Protein 3A9L (pdb70)

Nearest PDB structures (foldseek):
  3a9l-assembly1_B  TM=1.002E+00  e=2.718E-42  Bacillus phage phiNIT1
  5onl-assembly1_A  TM=9.405E-01  e=4.128E-20  Bacillus subtilis
  6twm-assembly14_L  TM=4.624E-01  e=6.073E-03  Ruegeria pomeroyi DSS-3
  7qw4-assembly14_N  TM=4.334E-01  e=3.280E-01  Paracoccus denitrificans PD1222
  2q62-assembly1_D  TM=3.874E-01  e=1.486E+00  Sinorhizobium meliloti

InterPro domains:
  IPR008585 Poly-gamma-glutamate hydrolase [PF05908] (7-198)
  IPR038128 Poly-gamma-glutamate hydrolase, zinc-binding motif superfamily [G3DSA:3.40.630.100] (1-208)

B-factor: mean 24.36, std 5.88, range [7.8, 57.98]

Organism: NCBI:txid207656

Solvent-accessible surface area: 16253 Å² total; per-residue (Å²): 191,41,86,28,86,44,1,88,31,0,26,134,70,22,68,6,28,100,3,1,10,0,24,4,69,23,30,36,60,36,0,0,0,0,0,1,2,0,13,23,21,19,13,1,1,12,33,0,0,79,83,0,14,118,49,36,31,1,0,18,0,0,0,17,3,67,32,143,88,45,8,84,95,0,47,1,48,8,54,100,4,45,2,48,6,0,40,30,2,0,57,73,0,65,1,1,1,0,0,3,10,15,171,33,59,202,83,92,30,0,14,0,2,4,62,2,68,71,1,48,64,22,1,23,62,45,0,70,84,66,71,4,46,16,82,50,7,105,145,117,65,47,8,82,48,107,81,9,0,0,6,95,7,70,45,27,82,0,0,5,0,14,1,0,4,16,1,10,80,15,0,0,86,143,97,56,49,49,149,104,25,33,71,71,45,26,140,45,6,77,46,0,0,47,0,1,59,44,0,24,62,67,8,70,61,116,126,192,44,89,30,91,48,0,82,29,0,32,136,70,26,68,5,31,102,3,1,8,0,24,5,66,21,31,32,61,36,0,0,1,0,0,0,2,0,9,18,24,18,15,1,2,9,28,0,0,81,79,0,10,125,52,30,33,0,0,14,0,0,0,13,4,58,33,136,79,44,13,87,94,1,50,0,48,10,53,88,2,41,4,56,4,0,43,30,2,0,59,84,0,63,3,2,1,0,0,4,8,22,172,34,55,207,85,99,35,0,15,0,1,4,59,1,67,75,2,44,67,23,0,18,62,46,0,72,83,72,70,6,44,13,81,51,6,101,136,126,59,50,10,76,64,94,85,10,0,0,4,93,7,72,50,30,82,0,0,7,0,14,1,0,1,12,1,10,74,15,0,1,88,147,94,53,57,56,154,111,21,34,74,71,45,35,112,42,6,63,40,0,0,50,0,1,63,47,0,20,66,92,9,58,73,116,136

CATH classification: 3.40.630.100

Secondary structure (DSSP, 8-state):
--SSSSHHHHHHHSPBTTTEEEEEEE--SSEEEEEEEEETTSTTHHHHHHHHHHHH--EEEEEEE--SS-GGGG---GGG---HHHHHHHHT-SEEEEEEEE--SS---EEEESS-HHHHHHHHHHHHHTT---EE--SS----SS-SGGGGSTTS--EEEEEEHHHHHHTBGGG---GGGTT-B-HHHHHHHHHHHHHHHHHHHH-/--SSSSHHHHHHHS-BTTTEEEEEEE--SSEEEEEEEEETTSTTHHHHHHHHHHHH--EEEEEEE--SS-GGGG---GGG---HHHHHHHHT-SEEEEEEEE--SS---EEEESS-HHHHHHHHHHHHHTT---EE--SS-----TTSGGGGSTTS--EEEEEEHHHHHTTBGGG--SGGGTTSB-HHHHHHHHHHHHHHHHHHTT-

Sequence (414 aa):
TDTYPNIEALENAETVGVAYNIEVKRQNPSMIYFSPHAGGIEVGTTELIYRVVELTGGSLYLFQGLLPSGNSRLHVTSTHFDEPMAVCMLSKHTDAVSFHGYKDDYNKNTLVGGLNTELRNLIVSKLNSKGIAAEVATDRFTATDPDNIVNRCASGKGVQLEISSAQRRAFFQNNDWSKANRGNVTQEFLDYAEAIKEAEAEYYGLETDTYPNIEALENAETVGVAYNIEVKRQNPSMIYFSPHAGGIEVGTTELIYRVVELTGGSLYLFQGLLPSGNSRLHVTSTHFDEPMAVCMLSKHTDAVSFHGYKDDYNKNTLVGGLNTELRNLIVSKLNSKGIAAEVATDRFTATDPDNIVNRCASGKGVQLEISSAQRRAFFQNNDWSKANRGNVTQEFLDYAEAIKEAEAEYYGLE

Radius of gyration: 22.3 Å; Cα contacts (8 Å, |Δi|>4): 986; chains: 2; bounding box: 60×49×52 Å

Structure (mmCIF, N/CA/C/O backbone):
data_3A9L
#
_entry.id   3A9L
#
_cell.length_a   86.809
_cell.length_b   86.809
_cell.length_c   85.116
_cell.angle_alpha   90.00
_cell.angle_beta   90.00
_cell.angle_gamma   120.00
#
_symmetry.space_group_name_H-M   'P 32'
#
loop_
_entity.id
_entity.type
_entity.pdbx_description
1 polymer 'Poly-gamma-glutamate hydrolase'
2 non-polymer 'ZINC ION'
3 non-polymer 'PHOSPHATE ION'
4 water water
#
loop_
_atom_site.group_PDB
_atom_site.id
_atom_site.type_symbol
_atom_site.label_atom_id
_atom_site.label_alt_id
_atom_site.label_comp_id
_atom_site.label_asym_id
_atom_site.label_entity_id
_atom_site.label_seq_id
_atom_site.pdbx_PDB_ins_code
_atom_site.Cartn_x
_atom_site.Cartn_y
_atom_site.Cartn_z
_atom_site.occupancy
_atom_site.B_iso_or_equiv
_atom_site.auth_seq_id
_atom_site.auth_comp_id
_atom_site.auth_asym_id
_atom_site.auth_atom_id
_atom_site.pdbx_PDB_model_num
ATOM 1 N N . THR A 1 4 ? -17.966 11.047 -17.743 1.00 38.88 4 THR A N 1
ATOM 2 C CA . THR A 1 4 ? -17.046 10.423 -16.761 1.00 38.52 4 THR A CA 1
ATOM 3 C C . THR A 1 4 ? -16.129 11.466 -16.100 1.00 37.88 4 THR A C 1
ATOM 4 O O . THR A 1 4 ? -15.921 12.566 -16.642 1.00 37.99 4 THR A O 1
ATOM 8 N N . ASP A 1 5 ? -15.584 11.121 -14.933 1.00 36.66 5 ASP A N 1
ATOM 9 C CA . ASP A 1 5 ? -14.764 12.065 -14.162 1.00 35.26 5 ASP A CA 1
ATOM 10 C C . ASP A 1 5 ? -13.470 12.442 -14.869 1.00 34.49 5 ASP A C 1
ATOM 11 O O . ASP A 1 5 ? -13.027 11.733 -15.754 1.00 34.97 5 ASP A O 1
ATOM 16 N N . THR A 1 6 ? -12.904 13.592 -14.505 1.00 34.22 6 THR A N 1
ATOM 17 C CA . THR A 1 6 ? -11.539 13.961 -14.898 1.00 32.77 6 THR A CA 1
ATOM 18 C C . THR A 1 6 ? -10.535 13.189 -14.037 1.00 32.51 6 THR A C 1
ATOM 19 O O . THR A 1 6 ? -9.690 12.445 -14.574 1.00 33.21 6 THR A O 1
ATOM 23 N N . TYR A 1 7 ? -10.645 13.327 -12.714 1.00 29.96 7 TYR A N 1
ATOM 24 C CA . TYR A 1 7 ? -9.723 12.655 -11.795 1.00 28.52 7 TYR A CA 1
ATOM 25 C C . TYR A 1 7 ? -10.288 11.325 -11.294 1.00 26.70 7 TYR A C 1
ATOM 26 O O . TYR A 1 7 ? -11.449 11.261 -10.952 1.00 26.07 7 TYR A O 1
ATOM 35 N N . PRO A 1 8 ? -9.468 10.253 -11.316 1.00 26.11 8 PRO A N 1
ATOM 36 C CA . PRO A 1 8 ? -9.865 8.903 -10.914 1.00 24.91 8 PRO A CA 1
ATOM 37 C C . PRO A 1 8 ? -10.044 8.782 -9.429 1.00 23.72 8 PRO A C 1
ATOM 38 O O . PRO A 1 8 ? -10.672 7.836 -8.940 1.00 23.97 8 PRO A O 1
ATOM 42 N N . ASN A 1 9 ? -9.494 9.748 -8.724 1.00 23.29 9 ASN A N 1
ATOM 43 C CA . ASN A 1 9 ? -9.610 9.812 -7.282 1.00 23.47 9 ASN A CA 1
ATOM 44 C C . ASN A 1 9 ? -9.120 11.179 -6.820 1.00 23.50 9 ASN A C 1
ATOM 45 O O . ASN A 1 9 ? -8.640 11.995 -7.623 1.00 23.95 9 ASN A O 1
ATOM 50 N N . ILE A 1 10 ? -9.127 11.389 -5.513 1.00 23.80 10 ILE A N 1
ATOM 51 C CA . ILE A 1 10 ? -8.864 12.720 -4.966 1.00 23.36 10 ILE A CA 1
ATOM 52 C C . ILE A 1 10 ? -7.387 13.095 -4.901 1.00 24.56 10 ILE A C 1
ATOM 53 O O . ILE A 1 10 ? -7.059 14.300 -4.966 1.00 24.43 10 ILE A O 1
ATOM 58 N N . GLU A 1 11 ? -6.506 12.091 -4.776 1.00 24.94 11 GLU A N 1
ATOM 59 C CA . GLU A 1 11 ? -5.060 12.318 -4.912 1.00 26.65 11 GLU A CA 1
ATOM 60 C C . GLU A 1 11 ? -4.756 12.973 -6.266 1.00 26.44 11 GLU A C 1
ATOM 61 O O . GLU A 1 11 ? -4.184 14.077 -6.328 1.00 27.22 11 GLU A O 1
ATOM 67 N N . ALA A 1 12 ? -5.160 12.304 -7.350 1.00 26.50 12 ALA A N 1
ATOM 68 C CA . ALA A 1 12 ? -4.997 12.848 -8.695 1.00 26.39 12 ALA A CA 1
ATOM 69 C C . ALA A 1 12 ? -5.548 14.270 -8.808 1.00 26.40 12 ALA A C 1
ATOM 70 O O . ALA A 1 12 ? -4.919 15.155 -9.398 1.00 27.10 12 ALA A O 1
ATOM 72 N N . LEU A 1 13 ? -6.736 14.482 -8.238 1.00 26.00 13 LEU A N 1
ATOM 73 C CA . LEU A 1 13 ? -7.341 15.801 -8.172 1.00 25.12 13 LEU A CA 1
ATOM 74 C C . LEU A 1 13 ? -6.483 16.781 -7.386 1.00 25.03 13 LEU A C 1
ATOM 75 O O . LEU A 1 13 ? -6.174 17.863 -7.869 1.00 26.49 13 LEU A O 1
ATOM 80 N N . GLU A 1 14 ? -6.102 16.402 -6.172 1.00 24.89 14 GLU A N 1
ATOM 81 C CA . GLU A 1 14 ? -5.337 17.290 -5.314 1.00 24.88 14 GLU A CA 1
ATOM 82 C C . GLU A 1 14 ? -3.962 17.623 -5.914 1.00 25.67 14 GLU A C 1
ATOM 83 O O . GLU A 1 14 ? -3.463 18.774 -5.814 1.00 24.03 14 GLU A O 1
ATOM 89 N N . ASN A 1 15 ? -3.380 16.615 -6.561 1.00 25.67 15 ASN A N 1
ATOM 90 C CA . ASN A 1 15 ? -2.085 16.738 -7.220 1.00 27.44 15 ASN A CA 1
ATOM 91 C C . ASN A 1 15 ? -2.082 17.808 -8.297 1.00 27.36 15 ASN A C 1
ATOM 92 O O . ASN A 1 15 ? -1.078 18.478 -8.494 1.00 28.84 15 ASN A O 1
ATOM 97 N N . ALA A 1 16 ? -3.217 17.987 -8.961 1.00 27.44 16 ALA A N 1
ATOM 98 C CA . ALA A 1 16 ? -3.323 18.881 -10.108 1.00 27.33 16 ALA A CA 1
ATOM 99 C C . ALA A 1 16 ? -3.952 20.237 -9.794 1.00 27.57 16 ALA A C 1
ATOM 100 O O . ALA A 1 16 ? -3.602 21.237 -10.422 1.00 28.73 16 ALA A O 1
ATOM 102 N N . GLU A 1 17 ? -4.895 20.268 -8.845 1.00 26.63 17 GLU A N 1
ATOM 103 C CA . GLU A 1 17 ? -5.671 21.478 -8.558 1.00 25.66 17 GLU A CA 1
ATOM 104 C C . GLU A 1 17 ? -5.037 22.184 -7.379 1.00 25.15 17 GLU A C 1
ATOM 105 O O . GLU A 1 17 ? -4.280 21.561 -6.654 1.00 25.64 17 GLU A O 1
ATOM 111 N N . THR A 1 18 ? -5.316 23.474 -7.214 1.00 24.81 18 THR A N 1
ATOM 112 C CA . THR A 1 18 ? -4.736 24.304 -6.122 1.00 25.25 18 THR A CA 1
ATOM 113 C C . THR A 1 18 ? -5.772 24.492 -5.016 1.00 24.94 18 THR A C 1
ATOM 114 O O . THR A 1 18 ? -6.858 24.954 -5.267 1.00 24.23 18 THR A O 1
ATOM 118 N N . VAL A 1 19 ? -5.447 24.106 -3.784 1.00 24.85 19 VAL A N 1
ATOM 119 C CA . VAL A 1 19 ? -6.428 24.270 -2.718 1.00 23.53 19 VAL A CA 1
ATOM 120 C C . VAL A 1 19 ? -6.654 25.752 -2.438 1.00 23.18 19 VAL A C 1
ATOM 121 O O . VAL A 1 19 ? -5.717 26.570 -2.527 1.00 23.24 19 VAL A O 1
ATOM 125 N N . GLY A 1 20 ? -7.896 26.095 -2.147 1.00 23.14 20 GLY A N 1
ATOM 126 C CA . GLY A 1 20 ? -8.279 27.485 -1.908 1.00 23.34 20 GLY A CA 1
ATOM 127 C C . GLY A 1 20 ? -8.384 28.320 -3.185 1.00 22.36 20 GLY A C 1
ATOM 128 O O . GLY A 1 20 ? -8.713 29.513 -3.108 1.00 21.77 20 GLY A O 1
ATOM 129 N N . VAL A 1 21 ? -8.100 27.705 -4.343 1.00 21.40 21 VAL A N 1
ATOM 130 C CA . VAL A 1 21 ? -8.428 28.308 -5.634 1.00 21.20 21 VAL A CA 1
ATOM 131 C C . VAL A 1 21 ? -9.524 27.521 -6.391 1.00 20.31 21 VAL A C 1
ATOM 132 O O . VAL A 1 21 ? -10.565 28.086 -6.706 1.00 21.54 21 VAL A O 1
ATOM 136 N N . ALA A 1 22 ? -9.299 26.241 -6.690 1.00 20.55 22 ALA A N 1
ATOM 137 C CA . ALA A 1 22 ? -10.355 25.382 -7.281 1.00 19.66 22 ALA A CA 1
ATOM 138 C C . ALA A 1 22 ? -11.251 24.657 -6.244 1.00 19.83 22 ALA A C 1
ATOM 139 O O . ALA A 1 22 ? -12.407 24.303 -6.540 1.00 19.07 22 ALA A O 1
ATOM 141 N N . TYR A 1 23 ? -10.718 24.399 -5.043 1.00 18.38 23 TYR A N 1
ATOM 142 C CA . TYR A 1 23 ? -11.483 23.666 -4.063 1.00 18.13 23 TYR A CA 1
ATOM 143 C C . TYR A 1 23 ? -11.037 24.017 -2.624 1.00 17.95 23 TYR A C 1
ATOM 144 O O . TYR A 1 23 ? -9.922 24.486 -2.415 1.00 17.15 23 TYR A O 1
ATOM 153 N N . ASN A 1 24 ? -11.958 23.836 -1.676 1.00 17.60 24 ASN A N 1
ATOM 154 C CA . ASN A 1 24 ? -11.614 23.842 -0.250 1.00 17.51 24 ASN A CA 1
ATOM 155 C C . ASN A 1 24 ? -12.273 22.638 0.469 1.00 17.82 24 ASN A C 1
ATOM 156 O O . ASN A 1 24 ? -13.155 21.975 -0.091 1.00 16.14 24 ASN A O 1
ATOM 161 N N . ILE A 1 25 ? -11.798 22.337 1.679 1.00 17.30 25 ILE A N 1
ATOM 162 C CA . ILE A 1 25 ? -12.407 21.320 2.513 1.00 16.93 25 ILE A CA 1
ATOM 163 C C . ILE A 1 25 ? -12.777 21.918 3.882 1.00 17.68 25 ILE A C 1
ATOM 164 O O . ILE A 1 25 ? -11.978 22.654 4.514 1.00 17.72 25 ILE A O 1
ATOM 169 N N . GLU A 1 26 ? -13.972 21.566 4.348 1.00 18.34 26 GLU A N 1
ATOM 170 C CA . GLU A 1 26 ? -14.528 22.034 5.625 1.00 17.94 26 GLU A CA 1
ATOM 171 C C . GLU A 1 26 ? -14.952 20.839 6.467 1.00 18.54 26 GLU A C 1
ATOM 172 O O . GLU A 1 26 ? -15.578 19.896 5.958 1.00 18.18 26 GLU A O 1
ATOM 178 N N . VAL A 1 27 ? -14.646 20.868 7.772 1.00 18.52 27 VAL A N 1
ATOM 179 C CA . VAL A 1 27 ? -14.978 19.731 8.675 1.00 17.85 27 VAL A CA 1
ATOM 180 C C . VAL A 1 27 ? -15.406 20.292 10.034 1.00 18.49 27 VAL A C 1
ATOM 181 O O . VAL A 1 27 ? -14.764 21.175 10.577 1.00 18.45 27 VAL A O 1
ATOM 185 N N . LYS A 1 28 ? -16.492 19.776 10.590 1.00 18.68 28 LYS A N 1
ATOM 186 C CA . LYS A 1 28 ? -16.743 20.000 11.981 1.00 19.23 28 LYS A CA 1
ATOM 187 C C . LYS A 1 28 ? -17.197 18.686 12.593 1.00 20.07 28 LYS A C 1
ATOM 188 O O . LYS A 1 28 ? -18.290 18.239 12.319 1.00 21.48 28 LYS A O 1
ATOM 194 N N . ARG A 1 29 ? -16.329 18.063 13.388 1.00 20.70 29 ARG A N 1
ATOM 195 C CA . ARG A 1 29 ? -16.638 16.836 14.078 1.00 20.93 29 ARG A CA 1
ATOM 196 C C . ARG A 1 29 ? -17.142 17.255 15.467 1.00 20.81 29 ARG A C 1
ATOM 197 O O . ARG A 1 29 ? -16.391 17.874 16.244 1.00 19.46 29 ARG A O 1
ATOM 205 N N . GLN A 1 30 ? -18.404 16.931 15.754 1.00 20.81 30 GLN A N 1
ATOM 206 C CA . GLN A 1 30 ? -19.103 17.430 16.922 1.00 21.16 30 GLN A CA 1
ATOM 207 C C . GLN A 1 30 ? -20.199 16.478 17.392 1.00 21.40 30 GLN A C 1
ATOM 208 O O . GLN A 1 30 ? -20.979 16.810 18.266 1.00 20.49 30 GLN A O 1
ATOM 214 N N . ASN A 1 31 ? -20.225 15.281 16.823 1.00 20.61 31 ASN A N 1
ATOM 215 C CA . ASN A 1 31 ? -21.226 14.270 17.160 1.00 21.61 31 ASN A CA 1
ATOM 216 C C . ASN A 1 31 ? -20.635 12.860 17.000 1.00 21.33 31 ASN A C 1
ATOM 217 O O . ASN A 1 31 ? -19.968 12.593 15.991 1.00 20.83 31 ASN A O 1
ATOM 222 N N . PRO A 1 32 ? -20.853 11.962 17.997 1.00 22.62 32 PRO A N 1
ATOM 223 C CA . PRO A 1 32 ? -20.470 10.553 17.907 1.00 23.11 32 PRO A CA 1
ATOM 224 C C . PRO A 1 32 ? -21.275 9.714 16.903 1.00 23.63 32 PRO A C 1
ATOM 225 O O . PRO A 1 32 ? -20.751 8.720 16.369 1.00 24.65 32 PRO A O 1
ATOM 229 N N . SER A 1 33 ? -22.502 10.130 16.622 1.00 23.16 33 SER A N 1
ATOM 230 C CA . SER A 1 33 ? -23.495 9.276 15.949 1.00 23.89 33 SER A CA 1
ATOM 231 C C . SER A 1 33 ? -23.751 9.559 14.484 1.00 22.88 33 SER A C 1
ATOM 232 O O . SER A 1 33 ? -23.966 8.608 13.722 1.00 22.97 33 SER A O 1
ATOM 235 N N . MET A 1 34 ? -23.749 10.844 14.106 1.00 22.20 34 MET A N 1
ATOM 236 C CA . MET A 1 34 ? -24.254 11.283 12.804 1.00 20.52 34 MET A CA 1
ATOM 237 C C . MET A 1 34 ? -23.415 12.368 12.116 1.00 19.66 34 MET A C 1
ATOM 238 O O . MET A 1 34 ? -22.996 13.353 12.749 1.00 19.34 34 MET A O 1
ATOM 243 N N . ILE A 1 35 ? -23.184 12.200 10.808 1.00 18.22 35 ILE A N 1
ATOM 244 C CA . ILE A 1 35 ? -22.406 13.165 10.049 1.00 17.04 35 ILE A CA 1
ATOM 245 C C . ILE A 1 35 ? -23.125 13.446 8.711 1.00 17.60 35 ILE A C 1
ATOM 246 O O . ILE A 1 35 ? -23.486 12.529 7.996 1.00 17.01 35 ILE A O 1
ATOM 251 N N . TYR A 1 36 ? -23.351 14.720 8.425 1.00 17.32 36 TYR A N 1
ATOM 252 C CA . TYR A 1 36 ? -23.987 15.117 7.205 1.00 17.39 36 TYR A CA 1
ATOM 253 C C . TYR A 1 36 ? -22.938 15.715 6.334 1.00 17.34 36 TYR A C 1
ATOM 254 O O . TYR A 1 36 ? -22.169 16.570 6.768 1.00 17.34 36 TYR A O 1
ATOM 263 N N . PHE A 1 37 ? -22.888 15.268 5.089 1.00 18.48 37 PHE A N 1
ATOM 264 C CA . PHE A 1 37 ? -21.735 15.653 4.274 1.00 17.98 37 PHE A CA 1
ATOM 265 C C . PHE A 1 37 ? -21.975 15.543 2.787 1.00 18.19 37 PHE A C 1
ATOM 266 O O . PHE A 1 37 ? -22.920 14.908 2.334 1.00 18.72 37 PHE A O 1
ATOM 274 N N . SER A 1 38 ? -21.109 16.195 2.022 1.00 18.03 38 SER A N 1
ATOM 275 C CA . SER A 1 38 ? -21.125 16.050 0.584 1.00 19.08 38 SER A CA 1
ATOM 276 C C . SER A 1 38 ? -19.685 16.054 0.011 1.00 18.67 38 SER A C 1
ATOM 277 O O . SER A 1 38 ? -18.843 16.855 0.426 1.00 17.87 38 SER A O 1
ATOM 280 N N . PRO A 1 39 ? -19.392 15.114 -0.909 1.00 18.71 39 PRO A N 1
ATOM 281 C CA . PRO A 1 39 ? -18.111 15.175 -1.618 1.00 19.37 39 PRO A CA 1
ATOM 282 C C . PRO A 1 39 ? -18.149 16.132 -2.816 1.00 18.99 39 PRO A C 1
ATOM 283 O O . PRO A 1 39 ? -17.102 16.411 -3.433 1.00 18.93 39 PRO A O 1
ATOM 287 N N . HIS A 1 40 ? -19.363 16.579 -3.141 1.00 19.52 40 HIS A N 1
ATOM 288 C CA . HIS A 1 40 ? -19.667 17.400 -4.331 1.00 19.81 40 HIS A CA 1
ATOM 289 C C . HIS A 1 40 ? -20.320 18.752 -3.957 1.00 19.77 40 HIS A C 1
ATOM 290 O O . HIS A 1 40 ? -21.327 19.200 -4.565 1.00 19.81 40 HIS A O 1
ATOM 297 N N . ALA A 1 41 ? -19.733 19.414 -2.953 1.00 19.45 41 ALA A N 1
ATOM 298 C CA . ALA A 1 41 ? -20.278 20.673 -2.439 1.00 19.27 41 ALA A CA 1
ATOM 299 C C . ALA A 1 41 ? -19.732 21.927 -3.151 1.00 19.55 41 ALA A C 1
ATOM 300 O O . ALA A 1 41 ? -19.016 21.818 -4.135 1.00 18.94 41 ALA A O 1
ATOM 302 N N . GLY A 1 42 ? -20.105 23.106 -2.645 1.00 19.94 42 GLY A N 1
ATOM 303 C CA . GLY A 1 42 ? -19.784 24.380 -3.303 1.00 20.34 42 GLY A CA 1
ATOM 304 C C . GLY A 1 42 ? -20.461 24.360 -4.651 1.00 21.15 42 GLY A C 1
ATOM 305 O O . GLY A 1 42 ? -21.621 23.975 -4.739 1.00 21.04 42 GLY A O 1
ATOM 306 N N . GLY A 1 43 ? -19.717 24.751 -5.683 1.00 21.79 43 GLY A N 1
ATOM 307 C CA . GLY A 1 43 ? -20.154 24.757 -7.089 1.00 22.51 43 GLY A CA 1
ATOM 308 C C . GLY A 1 43 ? -20.264 23.423 -7.848 1.00 22.74 43 GLY A C 1
ATOM 309 O O . GLY A 1 43 ? -20.898 23.374 -8.901 1.00 22.63 43 GLY A O 1
ATOM 310 N N . ILE A 1 44 ? -19.679 22.334 -7.338 1.00 23.21 44 ILE A N 1
ATOM 311 C CA . ILE A 1 44 ? -19.788 21.016 -8.030 1.00 23.14 44 ILE A CA 1
ATOM 312 C C . ILE A 1 44 ? -21.264 20.566 -8.180 1.00 23.67 44 ILE A C 1
ATOM 313 O O . ILE A 1 44 ? -21.748 20.291 -9.309 1.00 22.91 44 ILE A O 1
ATOM 318 N N . GLU A 1 45 ? -21.977 20.473 -7.057 1.00 22.58 45 GLU A N 1
ATOM 319 C CA . GLU A 1 45 ? -23.423 20.261 -7.076 1.00 22.07 45 GLU A CA 1
ATOM 320 C C . GLU A 1 45 ? -24.119 21.300 -6.211 1.00 21.97 45 GLU A C 1
ATOM 321 O O . GLU A 1 45 ? -24.236 21.118 -4.970 1.00 21.71 45 GLU A O 1
ATOM 327 N N . VAL A 1 46 ? -24.574 22.369 -6.866 1.00 21.06 46 VAL A N 1
ATOM 328 C CA . VAL A 1 46 ? -25.013 23.601 -6.177 1.00 20.70 46 VAL A CA 1
ATOM 329 C C . VAL A 1 46 ? -26.199 23.374 -5.286 1.00 21.13 46 VAL A C 1
ATOM 330 O O . VAL A 1 46 ? -27.186 22.742 -5.696 1.00 20.25 46 VAL A O 1
ATOM 334 N N . GLY A 1 47 ? -26.059 23.853 -4.045 1.00 20.92 47 GLY A N 1
ATOM 335 C CA . GLY A 1 47 ? -27.074 23.749 -3.007 1.00 22.08 47 GLY A CA 1
ATOM 336 C C . GLY A 1 47 ? -26.804 22.759 -1.885 1.00 21.56 47 GLY A C 1
ATOM 337 O O . GLY A 1 47 ? -27.459 22.805 -0.831 1.00 22.12 47 GLY A O 1
ATOM 338 N N . THR A 1 48 ? -25.898 21.814 -2.122 1.00 21.26 48 THR A N 1
ATOM 339 C CA . THR A 1 48 ? -25.508 20.852 -1.088 1.00 21.57 48 THR A CA 1
ATOM 340 C C . THR A 1 48 ? -24.858 21.527 0.132 1.00 20.41 48 THR A C 1
ATOM 341 O O . THR A 1 48 ? -25.128 21.159 1.280 1.00 21.31 48 THR A O 1
ATOM 345 N N . THR A 1 49 ? -23.975 22.485 -0.113 1.00 19.85 49 THR A N 1
ATOM 346 C CA . THR A 1 49 ? -23.350 23.229 0.985 1.00 19.61 49 THR A CA 1
ATOM 347 C C . THR A 1 49 ? -24.377 23.837 1.918 1.00 20.18 49 THR A C 1
ATOM 348 O O . THR A 1 49 ? -24.280 23.669 3.130 1.00 20.70 49 THR A O 1
ATOM 352 N N . GLU A 1 50 ? -25.383 24.505 1.340 1.00 21.55 50 GLU A N 1
ATOM 353 C CA . GLU A 1 50 ? -26.335 25.332 2.122 1.00 20.56 50 GLU A CA 1
ATOM 354 C C . GLU A 1 50 ? -27.320 24.433 2.847 1.00 20.60 50 GLU A C 1
ATOM 355 O O . GLU A 1 50 ? -27.713 24.706 3.982 1.00 18.95 50 GLU A O 1
ATOM 361 N N . LEU A 1 51 ? -27.721 23.358 2.177 1.00 19.65 51 LEU A N 1
ATOM 362 C CA . LEU A 1 51 ? -28.608 22.406 2.823 1.00 20.54 51 LEU A CA 1
ATOM 363 C C . LEU A 1 51 ? -27.884 21.706 3.945 1.00 19.65 51 LEU A C 1
ATOM 364 O O . LEU A 1 51 ? -28.474 21.465 4.967 1.00 21.31 51 LEU A O 1
ATOM 369 N N . ILE A 1 52 ? -26.610 21.367 3.759 1.00 20.25 52 ILE A N 1
ATOM 370 C CA . ILE A 1 52 ? -25.879 20.691 4.838 1.00 19.62 52 ILE A CA 1
ATOM 371 C C . ILE A 1 52 ? -25.708 21.625 6.044 1.00 20.53 52 ILE A C 1
ATOM 372 O O . ILE A 1 52 ? -25.828 21.189 7.195 1.00 20.68 52 ILE A O 1
ATOM 377 N N . TYR A 1 53 ? -25.438 22.896 5.770 1.00 21.25 53 TYR A N 1
ATOM 378 C CA . TYR A 1 53 ? -25.291 23.904 6.840 1.00 23.28 53 TYR A CA 1
ATOM 379 C C . TYR A 1 53 ? -26.516 23.961 7.733 1.00 22.68 53 TYR A C 1
ATOM 380 O O . TYR A 1 53 ? -26.397 23.948 8.962 1.00 23.01 53 TYR A O 1
ATOM 389 N N . ARG A 1 54 ? -27.683 24.037 7.098 1.00 22.11 54 ARG A N 1
ATOM 390 C CA . ARG A 1 54 ? -28.971 24.122 7.763 1.00 21.25 54 ARG A CA 1
ATOM 391 C C . ARG A 1 54 ? -29.290 22.817 8.522 1.00 21.10 54 ARG A C 1
ATOM 392 O O . ARG A 1 54 ? -29.787 22.854 9.661 1.00 20.31 54 ARG A O 1
ATOM 400 N N . VAL A 1 55 ? -29.031 21.663 7.893 1.00 19.65 55 VAL A N 1
ATOM 401 C CA . VAL A 1 55 ? -29.255 20.389 8.586 1.00 19.48 55 VAL A CA 1
ATOM 402 C C . VAL A 1 55 ? -28.372 20.240 9.833 1.00 19.64 55 VAL A C 1
ATOM 403 O O . VAL A 1 55 ? -28.785 19.683 10.870 1.00 20.73 55 VAL A O 1
ATOM 407 N N . VAL A 1 56 ? -27.144 20.707 9.715 1.00 19.71 56 VAL A N 1
ATOM 408 C CA . VAL A 1 56 ? -26.206 20.669 10.825 1.00 20.28 56 VAL A CA 1
ATOM 409 C C . VAL A 1 56 ? -26.612 21.670 11.913 1.00 20.52 56 VAL A C 1
ATOM 410 O O . VAL A 1 56 ? -26.521 21.364 13.120 1.00 20.06 56 VAL A O 1
ATOM 414 N N . GLU A 1 57 ? -27.039 22.860 11.487 1.00 21.23 57 GLU A N 1
ATOM 415 C CA . GLU A 1 57 ? -27.492 23.904 12.423 1.00 22.65 57 GLU A CA 1
ATOM 416 C C . GLU A 1 57 ? -28.748 23.416 13.164 1.00 22.72 57 GLU A C 1
ATOM 417 O O . GLU A 1 57 ? -28.882 23.630 14.368 1.00 22.07 57 GLU A O 1
ATOM 423 N N . LEU A 1 58 ? -29.614 22.694 12.453 1.00 21.70 58 LEU A N 1
ATOM 424 C CA . LEU A 1 58 ? -30.794 22.042 13.087 1.00 22.96 58 LEU A CA 1
ATOM 425 C C . LEU A 1 58 ? -30.544 20.830 13.982 1.00 23.24 58 LEU A C 1
ATOM 426 O O . LEU A 1 58 ? -31.337 20.560 14.884 1.00 24.40 58 LEU A O 1
ATOM 431 N N . THR A 1 59 ? -29.477 20.075 13.717 1.00 23.70 59 THR A N 1
ATOM 432 C CA . THR A 1 59 ? -29.255 18.769 14.373 1.00 22.78 59 THR A CA 1
ATOM 433 C C . THR A 1 59 ? -28.102 18.728 15.367 1.00 22.38 59 THR A C 1
ATOM 434 O O . THR A 1 59 ? -28.134 17.959 16.329 1.00 22.28 59 THR A O 1
ATOM 438 N N . GLY A 1 60 ? -27.075 19.531 15.116 1.00 22.59 60 GLY A N 1
ATOM 439 C CA . GLY A 1 60 ? -25.791 19.383 15.818 1.00 22.15 60 GLY A CA 1
ATOM 440 C C . GLY A 1 60 ? -24.999 18.179 15.305 1.00 21.56 60 GLY A C 1
ATOM 441 O O . GLY A 1 60 ? -24.101 17.679 15.973 1.00 19.75 60 GLY A O 1
ATOM 442 N N . GLY A 1 61 ? -25.365 17.685 14.114 1.00 22.49 61 GLY A N 1
ATOM 443 C CA . GLY A 1 61 ? -24.611 16.632 13.445 1.00 21.75 61 GLY A CA 1
ATOM 444 C C . GLY A 1 61 ? -23.242 17.163 13.076 1.00 21.39 61 GLY A C 1
ATOM 445 O O . GLY A 1 61 ? -23.063 18.370 13.032 1.00 21.15 61 GLY A O 1
ATOM 446 N N . SER A 1 62 ? -22.259 16.274 12.885 1.00 20.88 62 SER A N 1
ATOM 447 C CA . SER A 1 62 ? -20.978 16.683 12.313 1.00 19.51 62 SER A CA 1
ATOM 448 C C . SER A 1 62 ? -21.200 17.019 10.822 1.00 18.98 62 SER A C 1
ATOM 449 O O . SER A 1 62 ? -22.230 16.638 10.228 1.00 18.74 62 SER A O 1
ATOM 452 N N . LEU A 1 63 ? -20.239 17.747 10.255 1.00 18.12 63 LEU A N 1
ATOM 453 C CA . LEU A 1 63 ? -20.281 18.268 8.897 1.00 17.36 63 LEU A CA 1
ATOM 454 C C . LEU A 1 63 ? -18.966 17.957 8.207 1.00 17.23 63 LEU A C 1
ATOM 455 O O . LEU A 1 63 ? -17.894 18.015 8.823 1.00 18.14 63 LEU A O 1
ATOM 460 N N . TYR A 1 64 ? -19.048 17.634 6.916 1.00 16.11 64 TYR A N 1
ATOM 461 C CA . TYR A 1 64 ? -17.861 17.583 6.061 1.00 15.78 64 TYR A CA 1
ATOM 462 C C . TYR A 1 64 ? -18.311 18.031 4.706 1.00 14.61 64 TYR A C 1
ATOM 463 O O . TYR A 1 64 ? -19.363 17.574 4.267 1.00 15.18 64 TYR A O 1
ATOM 472 N N . LEU A 1 65 ? -17.523 18.893 4.050 1.00 15.02 65 LEU A N 1
ATOM 473 C CA . LEU A 1 65 ? -17.818 19.367 2.678 1.00 15.98 65 LEU A CA 1
ATOM 474 C C . LEU A 1 65 ? -16.570 19.476 1.829 1.00 16.28 65 LEU A C 1
ATOM 475 O O . LEU A 1 65 ? -15.655 20.228 2.171 1.00 17.65 65 LEU A O 1
ATOM 480 N N . PHE A 1 66 ? -16.519 18.747 0.723 1.00 16.75 66 PHE A N 1
ATOM 481 C CA . PHE A 1 66 ? -15.456 18.957 -0.278 1.00 17.10 66 PHE A CA 1
ATOM 482 C C . PHE A 1 66 ? -16.077 19.848 -1.313 1.00 18.10 66 PHE A C 1
ATOM 483 O O . PHE A 1 66 ? -17.026 19.434 -1.987 1.00 18.04 66 PHE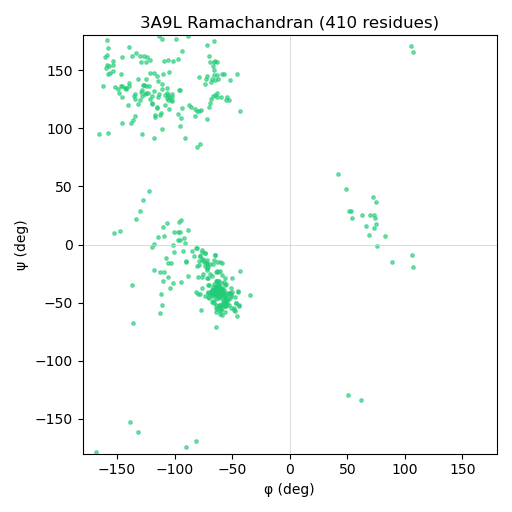 A O 1
ATOM 491 N N . GLN A 1 67 ? -15.584 21.091 -1.393 1.00 19.52 67 GLN A N 1
ATOM 492 C CA . GLN A 1 67 ? -16.302 22.161 -2.116 1.00 20.17 67 GLN A CA 1
ATOM 493 C C . GLN A 1 67 ? -15.557 22.621 -3.357 1.00 20.42 67 GLN A C 1
ATOM 494 O O . GLN A 1 67 ? -14.376 22.944 -3.255 1.00 18.93 67 GLN A O 1
ATOM 500 N N . GLY A 1 68 ? -16.252 22.667 -4.507 1.00 20.28 68 GLY A N 1
ATOM 501 C CA . GLY A 1 68 ? -15.768 23.416 -5.675 1.00 21.23 68 GLY A CA 1
ATOM 502 C C . GLY A 1 68 ? -15.911 24.922 -5.500 1.00 21.84 68 GLY A C 1
ATOM 503 O O . GLY A 1 68 ? -16.933 25.398 -4.997 1.00 22.08 68 GLY A O 1
ATOM 504 N N . LEU A 1 69 ? -14.891 25.663 -5.918 1.00 22.50 69 LEU A N 1
ATOM 505 C CA . LEU A 1 69 ? -14.812 27.121 -5.740 1.00 23.19 69 LEU A CA 1
ATOM 506 C C . LEU A 1 69 ? -14.720 27.905 -7.034 1.00 23.37 69 LEU A C 1
ATOM 507 O O . LEU A 1 69 ? -14.701 29.151 -7.016 1.00 23.55 69 LEU A O 1
ATOM 512 N N . LEU A 1 70 ? -14.674 27.194 -8.149 1.00 23.71 70 LEU A N 1
ATOM 513 C CA . LEU A 1 70 ? -14.464 27.848 -9.417 1.00 24.31 70 LEU A CA 1
ATOM 514 C C . LEU A 1 70 ? -15.735 28.592 -9.744 1.00 25.31 70 LEU A C 1
ATOM 515 O O . LEU A 1 70 ? -16.826 28.166 -9.372 1.00 24.64 70 LEU A O 1
ATOM 520 N N . PRO A 1 71 ? -15.600 29.747 -10.382 1.00 26.37 71 PRO A N 1
ATOM 521 C CA . PRO A 1 71 ? -16.826 30.412 -10.805 1.00 27.23 71 PRO A CA 1
ATOM 522 C C . PRO A 1 71 ? -17.622 29.571 -11.848 1.00 27.44 71 PRO A C 1
ATOM 523 O O . PRO A 1 71 ? -18.862 29.737 -11.988 1.00 27.57 71 PRO A O 1
ATOM 527 N N . SER A 1 72 ? -16.933 28.666 -12.559 1.00 25.88 72 SER A N 1
ATOM 528 C CA . SER A 1 72 ? -17.601 27.763 -13.525 1.00 24.97 72 SER A CA 1
ATOM 529 C C . SER A 1 72 ? -16.752 26.537 -13.809 1.00 25.02 72 SER A C 1
ATOM 530 O O . SER A 1 72 ? -15.516 26.574 -13.673 0.50 24.40 72 SER A O 1
ATOM 533 N N . GLY A 1 73 ? -17.408 25.447 -14.201 1.00 23.70 73 GLY A N 1
ATOM 534 C CA . GLY A 1 73 ? -16.687 24.237 -14.565 1.00 24.71 73 GLY A CA 1
ATOM 535 C C . GLY A 1 73 ? -16.113 23.459 -13.393 1.00 24.54 73 GLY A C 1
ATOM 536 O O . GLY A 1 73 ? -15.026 22.864 -13.486 1.00 24.86 73 GLY A O 1
ATOM 537 N N . ASN A 1 74 ? -16.856 23.453 -12.295 1.00 25.37 74 ASN A N 1
ATOM 538 C CA . ASN A 1 74 ? -16.521 22.655 -11.111 1.00 25.42 74 ASN A CA 1
ATOM 539 C C . ASN A 1 74 ? -16.782 21.174 -11.344 1.00 25.05 74 ASN A C 1
ATOM 540 O O . ASN A 1 74 ? -16.427 20.336 -10.511 1.00 23.99 74 ASN A O 1
ATOM 545 N N . SER A 1 75 ? -17.401 20.826 -12.482 1.00 24.46 75 SER A N 1
ATOM 546 C CA . SER A 1 75 ? -17.649 19.415 -12.760 1.00 24.49 75 SER A CA 1
ATOM 547 C C . SER A 1 75 ? -16.362 18.619 -12.875 1.00 24.04 75 SER A C 1
ATOM 548 O O . SER A 1 75 ? -16.370 17.406 -12.688 1.00 23.97 75 SER A O 1
ATOM 551 N N . ARG A 1 76 ? -15.265 19.297 -13.202 1.00 22.66 76 ARG A N 1
ATOM 552 C CA . ARG A 1 76 ? -13.949 18.649 -13.272 1.00 23.02 76 ARG A CA 1
ATOM 553 C C . ARG A 1 76 ? -13.438 18.248 -11.886 1.00 23.36 76 ARG A C 1
ATOM 554 O O . ARG A 1 76 ? -12.522 17.441 -11.757 1.00 23.19 76 ARG A O 1
ATOM 562 N N . LEU A 1 77 ? -14.055 18.827 -10.852 1.00 23.70 77 LEU A N 1
ATOM 563 C CA . LEU A 1 77 ? -13.682 18.520 -9.485 1.00 23.70 77 LEU A CA 1
ATOM 564 C C . LEU A 1 77 ? -14.541 17.360 -8.944 1.00 24.12 77 LEU A C 1
ATOM 565 O O . LEU A 1 77 ? -14.444 16.978 -7.757 1.00 23.03 77 LEU A O 1
ATOM 570 N N . HIS A 1 78 ? -15.363 16.790 -9.828 1.00 24.11 78 HIS A N 1
ATOM 571 C CA . HIS A 1 78 ? -16.265 15.710 -9.451 1.00 24.88 78 HIS A CA 1
ATOM 572 C C . HIS A 1 78 ? -15.551 14.379 -9.450 1.00 25.21 78 HIS A C 1
ATOM 573 O O . HIS A 1 78 ? -15.072 13.924 -10.494 1.00 25.89 78 HIS A O 1
ATOM 580 N N . VAL A 1 79 ? -15.478 13.767 -8.265 1.00 24.24 79 VAL A N 1
ATOM 581 C CA . VAL A 1 79 ? -15.049 12.395 -8.131 1.00 24.04 79 VAL A CA 1
ATOM 582 C C . VAL A 1 79 ? -16.223 11.598 -7.559 1.00 23.79 79 VAL A C 1
ATOM 583 O O . VAL A 1 79 ? -16.657 11.790 -6.416 1.00 22.98 79 VAL A O 1
ATOM 587 N N . THR A 1 80 ? -16.771 10.729 -8.390 1.00 22.74 80 THR A N 1
ATOM 588 C CA . THR A 1 80 ? -17.906 9.932 -7.990 1.00 22.75 80 THR A CA 1
ATOM 589 C C . THR A 1 80 ? -17.726 9.301 -6.592 1.00 21.76 80 THR A C 1
ATOM 590 O O . THR A 1 80 ? -16.605 8.949 -6.203 1.00 21.02 80 THR A O 1
ATOM 594 N N . SER A 1 81 ? -18.826 9.160 -5.848 1.00 21.74 81 SER A N 1
ATOM 595 C CA . SER A 1 81 ? -18.800 8.655 -4.444 1.00 20.77 81 SER A CA 1
ATOM 596 C C . SER A 1 81 ? -18.161 7.283 -4.222 1.00 21.80 81 SER A C 1
ATOM 597 O O . SER A 1 81 ? -17.540 7.038 -3.175 1.00 21.82 81 SER A O 1
ATOM 600 N N . THR A 1 82 ? -18.320 6.365 -5.180 1.00 21.28 82 THR A N 1
ATOM 601 C CA . THR A 1 82 ? -17.631 5.082 -5.061 1.00 21.92 82 THR A CA 1
ATOM 602 C C . THR A 1 82 ? -16.084 5.197 -5.140 1.00 21.53 82 THR A C 1
ATOM 603 O O . THR A 1 82 ? -15.401 4.231 -4.844 1.00 21.03 82 THR A O 1
ATOM 607 N N . HIS A 1 83 ? -15.559 6.346 -5.575 1.00 22.16 83 HIS A N 1
ATOM 608 C CA . HIS A 1 83 ? -14.109 6.543 -5.834 1.00 23.68 83 HIS A CA 1
ATOM 609 C C . HIS A 1 83 ? -13.542 7.626 -4.923 1.00 23.20 83 HIS A C 1
ATOM 610 O O . HIS A 1 83 ? -12.341 7.947 -4.949 1.00 22.44 83 HIS A O 1
ATOM 617 N N . PHE A 1 84 ? -14.427 8.163 -4.100 1.00 23.08 84 PHE A N 1
ATOM 618 C CA . PHE A 1 84 ? -14.105 9.371 -3.367 1.00 22.82 84 PHE A CA 1
ATOM 619 C C . PHE A 1 84 ? -13.396 8.950 -2.125 1.00 22.15 84 PHE A C 1
ATOM 620 O O . PHE A 1 84 ? -13.931 8.229 -1.272 1.00 20.28 84 PHE A O 1
ATOM 628 N N . ASP A 1 85 ? -12.164 9.410 -2.051 1.00 22.17 85 ASP A N 1
ATOM 629 C CA . ASP A 1 85 ? -11.236 8.883 -1.072 1.00 22.68 85 ASP A CA 1
ATOM 630 C C . ASP A 1 85 ? -10.469 9.984 -0.324 1.00 22.38 85 ASP A C 1
ATOM 631 O O . ASP A 1 85 ? -9.427 9.723 0.237 1.00 23.15 85 ASP A O 1
ATOM 636 N N . GLU A 1 86 ? -11.005 11.200 -0.284 1.00 22.73 86 GLU A N 1
ATOM 637 C CA . GLU A 1 86 ? -10.314 12.273 0.422 1.00 21.50 86 GLU A CA 1
ATOM 638 C C . GLU A 1 86 ? -10.015 11.763 1.846 1.00 20.87 86 GLU A C 1
ATOM 639 O O . GLU A 1 86 ? -10.931 11.321 2.563 1.00 20.39 86 GLU A O 1
ATOM 645 N N . PRO A 1 87 ? -8.738 11.789 2.260 1.00 20.36 87 PRO A N 1
ATOM 646 C CA . PRO A 1 87 ? -8.439 11.108 3.512 1.00 20.22 87 PRO A CA 1
ATOM 647 C C . PRO A 1 87 ? -9.162 11.653 4.756 1.00 19.92 87 PRO A C 1
ATOM 648 O O . PRO A 1 87 ? -9.482 10.888 5.667 1.00 19.78 87 PRO A O 1
ATOM 652 N N . MET A 1 88 ? -9.447 12.950 4.787 1.00 19.36 88 MET A N 1
ATOM 653 C CA . MET A 1 88 ? -10.094 13.482 5.972 1.00 19.28 88 MET A CA 1
ATOM 654 C C . MET A 1 88 ? -11.541 13.003 6.064 1.00 19.10 88 MET A C 1
ATOM 655 O O . MET A 1 88 ? -11.989 12.646 7.153 1.00 18.56 88 MET A O 1
ATOM 660 N N . ALA A 1 89 ? -12.232 12.980 4.914 1.00 17.66 89 ALA A N 1
ATOM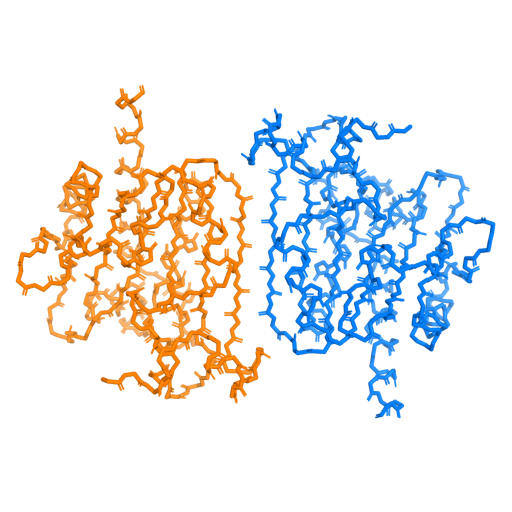 661 C CA . ALA A 1 89 ? -13.553 12.391 4.739 1.00 17.86 89 ALA A CA 1
ATOM 662 C C . ALA A 1 89 ? -13.637 10.946 5.269 1.00 18.37 89 ALA A C 1
ATOM 663 O O . ALA A 1 89 ? -14.469 10.643 6.111 1.00 18.29 89 ALA A O 1
ATOM 665 N N . VAL A 1 90 ? -12.742 10.091 4.782 1.00 17.28 90 VAL A N 1
ATOM 666 C CA . VAL A 1 90 ? -12.645 8.692 5.177 1.00 18.66 90 VAL A CA 1
ATOM 667 C C . VAL A 1 90 ? -12.373 8.539 6.671 1.00 17.82 90 VAL A C 1
ATOM 668 O O . VAL A 1 90 ? -12.889 7.618 7.306 1.00 18.51 90 VAL A O 1
ATOM 672 N N . CYS A 1 91 ? -11.546 9.419 7.221 1.00 18.30 91 CYS A N 1
ATOM 673 C CA . CYS A 1 91 ? -11.315 9.404 8.652 1.00 19.44 91 CYS A CA 1
ATOM 674 C C . CYS A 1 91 ? -12.637 9.790 9.354 1.00 18.85 91 CYS A C 1
ATOM 675 O O . CYS A 1 91 ? -13.101 9.096 10.240 1.00 20.37 91 CYS A O 1
ATOM 678 N N . MET A 1 92 ? -13.263 10.879 8.937 1.00 19.03 92 MET A N 1
ATOM 679 C CA . MET A 1 92 ? -14.533 11.309 9.527 1.00 18.88 92 MET A CA 1
ATOM 680 C C . MET A 1 92 ? -15.603 10.220 9.432 1.00 19.83 92 MET A C 1
ATOM 681 O O . MET A 1 92 ? -16.201 9.837 10.430 1.00 20.34 92 MET A O 1
ATOM 686 N N . LEU A 1 93 ? -15.810 9.669 8.238 1.00 20.16 93 LEU A N 1
ATOM 687 C CA . LEU A 1 93 ? -16.847 8.634 8.108 1.00 20.31 93 LEU A CA 1
ATOM 688 C C . LEU A 1 93 ? -16.685 7.523 9.141 1.00 20.43 93 LEU A C 1
ATOM 689 O O . LEU A 1 93 ? -17.665 7.141 9.795 1.00 20.21 93 LEU A O 1
ATOM 694 N N . SER A 1 94 ? -15.452 7.043 9.307 1.00 21.26 94 SER A N 1
ATOM 695 C CA . SER A 1 94 ? -15.137 5.916 10.173 1.00 21.94 94 SER A CA 1
ATOM 696 C C . SER A 1 94 ? -15.360 6.200 11.645 1.00 22.63 94 SER A C 1
ATOM 697 O O . SER A 1 94 ? -15.404 5.258 12.456 1.00 22.61 94 SER A O 1
ATOM 700 N N . LYS A 1 95 ? -15.460 7.485 11.983 1.00 22.93 95 LYS A N 1
ATOM 701 C CA . LYS A 1 95 ? -15.660 7.944 13.369 1.00 23.61 95 LYS A CA 1
ATOM 702 C C . LYS A 1 95 ? -17.140 8.195 13.719 1.00 23.60 95 LYS A C 1
ATOM 703 O O . LYS A 1 95 ? -17.489 8.630 14.831 1.00 24.37 95 LYS A O 1
ATOM 709 N N . HIS A 1 96 ? -18.020 7.892 12.767 1.00 23.34 96 HIS A N 1
ATOM 710 C CA . HIS A 1 96 ? -19.452 8.067 12.987 1.00 23.00 96 HIS A CA 1
ATOM 711 C C . HIS A 1 96 ? -20.232 6.805 12.683 1.00 23.49 96 HIS A C 1
ATOM 712 O O . HIS A 1 96 ? -20.014 6.144 11.663 1.00 22.42 96 HIS A O 1
ATOM 719 N N . THR A 1 97 ? -21.180 6.504 13.561 1.00 22.77 97 THR A N 1
ATOM 720 C CA . THR A 1 97 ? -22.083 5.382 13.329 1.00 23.22 97 THR A CA 1
ATOM 721 C C . THR A 1 97 ? -22.853 5.491 12.035 1.00 22.97 97 THR A C 1
ATOM 722 O O . THR A 1 97 ? -22.934 4.523 11.282 1.00 23.34 97 THR A O 1
ATOM 726 N N . ASP A 1 98 ? -23.438 6.668 11.817 1.00 22.14 98 ASP A N 1
ATOM 727 C CA . ASP A 1 98 ? -24.354 6.898 10.734 1.00 21.73 98 ASP A CA 1
ATOM 728 C C . ASP A 1 98 ? -23.823 8.011 9.857 1.00 20.66 98 ASP A C 1
ATOM 729 O O . ASP A 1 98 ? -23.004 8.814 10.299 1.00 20.03 98 ASP A O 1
ATOM 734 N N . ALA A 1 99 ? -24.299 8.056 8.612 1.00 20.44 99 ALA A N 1
ATOM 735 C CA . ALA A 1 99 ? -23.922 9.103 7.678 1.00 19.71 99 ALA A CA 1
ATOM 736 C C . ALA A 1 99 ? -25.041 9.340 6.687 1.00 19.29 99 ALA A C 1
ATOM 737 O O . ALA A 1 99 ? -25.668 8.388 6.204 1.00 18.90 99 ALA A O 1
ATOM 739 N N . VAL A 1 100 ? -25.319 10.610 6.445 1.00 19.73 100 VAL A N 1
ATOM 740 C CA . VAL A 1 100 ? -26.246 11.030 5.383 1.00 18.08 100 VAL A CA 1
ATOM 741 C C . VAL A 1 100 ? -25.514 11.920 4.368 1.00 18.23 100 VAL A C 1
ATOM 742 O O . VAL A 1 100 ? -24.979 12.981 4.720 1.00 17.99 100 VAL A O 1
ATOM 746 N N . SER A 1 101 ? -25.510 11.522 3.095 1.00 17.86 101 SER A N 1
ATOM 747 C CA . SER A 1 101 ? -24.749 12.283 2.077 1.00 17.19 101 SER A CA 1
ATOM 748 C C . SER A 1 101 ? -25.712 13.087 1.213 1.00 17.52 101 SER A C 1
ATOM 749 O O . SER A 1 101 ? -26.818 12.663 1.006 1.00 17.35 101 SER A O 1
ATOM 752 N N . PHE A 1 102 ? -25.291 14.243 0.723 1.00 17.66 102 PHE A N 1
ATOM 753 C CA . PHE A 1 102 ? -26.181 15.071 -0.084 1.00 18.88 102 PHE A CA 1
ATOM 754 C C . PHE A 1 102 ? -25.607 15.336 -1.487 1.00 18.90 102 PHE A C 1
ATOM 755 O O . PHE A 1 102 ? -24.513 15.875 -1.626 1.00 19.31 102 PHE A O 1
ATOM 763 N N . HIS A 1 103 ? -26.397 15.012 -2.508 1.00 19.59 103 HIS A N 1
ATOM 764 C CA . HIS A 1 103 ? -25.958 15.049 -3.913 1.00 19.15 103 HIS A CA 1
ATOM 765 C C . HIS A 1 103 ? -26.874 15.802 -4.811 1.00 18.69 103 HIS A C 1
ATOM 766 O O . HIS A 1 103 ? -28.066 15.988 -4.520 1.00 19.04 103 HIS A O 1
ATOM 773 N N . GLY A 1 104 ? -26.314 16.267 -5.922 1.00 19.70 104 GLY A N 1
ATOM 774 C CA . GLY A 1 104 ? -27.131 16.942 -6.941 1.00 19.89 104 GLY A CA 1
ATOM 775 C C . GLY A 1 104 ? -27.112 16.181 -8.268 1.00 21.21 104 GLY A C 1
ATOM 776 O O . GLY A 1 104 ? -26.051 15.773 -8.733 1.00 20.26 104 GLY A O 1
ATOM 777 N N . TYR A 1 105 ? -28.276 15.962 -8.877 1.00 22.57 105 TYR A N 1
ATOM 778 C CA . TYR A 1 105 ? -28.272 15.335 -10.203 1.00 23.57 105 TYR A CA 1
ATOM 779 C C . TYR A 1 105 ? -29.023 16.248 -11.158 1.00 24.04 105 TYR A C 1
ATOM 780 O O . TYR A 1 105 ? -29.820 17.073 -10.712 1.00 24.10 105 TYR A O 1
ATOM 789 N N . LYS A 1 106 ? -28.735 16.123 -12.456 1.00 25.10 106 LYS A N 1
ATOM 790 C CA . LYS A 1 106 ? -29.322 16.974 -13.478 1.00 25.53 106 LYS A CA 1
ATOM 791 C C . LYS A 1 106 ? -30.744 16.553 -13.852 1.00 25.91 106 LYS A C 1
ATOM 792 O O . LYS A 1 106 ? -30.999 15.442 -14.337 1.00 24.29 106 LYS A O 1
ATOM 798 N N . ASP A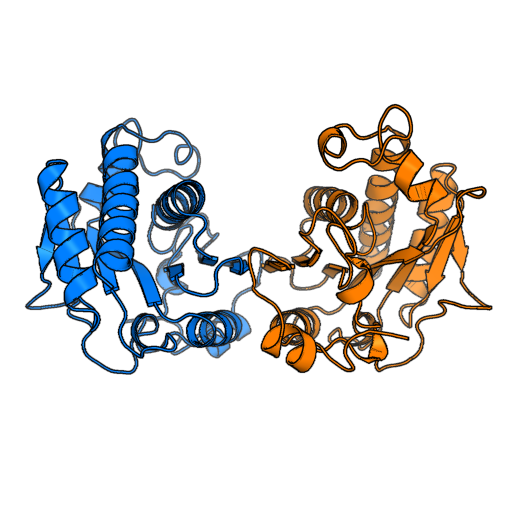 1 107 ? -31.675 17.435 -13.545 1.00 25.76 107 ASP A N 1
ATOM 799 C CA . ASP A 1 107 ? -33.009 17.353 -14.110 1.00 26.19 107 ASP A CA 1
ATOM 800 C C . ASP A 1 107 ? -33.577 18.698 -13.800 1.00 27.23 107 ASP A C 1
ATOM 801 O O . ASP A 1 107 ? -34.066 18.925 -12.705 1.00 26.07 107 ASP A O 1
ATOM 806 N N . ASP A 1 108 ? -33.471 19.601 -14.763 1.00 28.16 108 ASP A N 1
ATOM 807 C CA . ASP A 1 108 ? -34.008 20.944 -14.605 1.00 30.14 108 ASP A CA 1
ATOM 808 C C . ASP A 1 108 ? -35.523 20.951 -14.769 1.00 30.38 108 ASP A C 1
ATOM 809 O O . ASP A 1 108 ? -36.171 21.991 -14.601 1.00 30.35 108 ASP A O 1
ATOM 814 N N . TYR A 1 109 ? -36.085 19.800 -15.114 1.00 29.98 109 TYR A N 1
ATOM 815 C CA . TYR A 1 109 ? -37.494 19.744 -15.496 1.00 30.15 109 TYR A CA 1
ATOM 816 C C . TYR A 1 109 ? -38.432 19.099 -14.461 1.00 29.86 109 TYR A C 1
ATOM 817 O O . TYR A 1 109 ? -39.655 19.200 -14.571 1.00 28.73 109 TYR A O 1
ATOM 826 N N . ASN A 1 110 ? -37.858 18.450 -13.451 1.00 29.03 110 ASN A N 1
ATOM 827 C CA . ASN A 1 110 ? -38.663 17.837 -12.388 1.00 28.44 110 ASN A CA 1
ATOM 828 C C . ASN A 1 110 ? -37.996 18.004 -11.073 1.00 27.91 110 ASN A C 1
ATOM 829 O O . ASN A 1 110 ? -36.816 17.709 -10.948 1.00 27.57 110 ASN A O 1
ATOM 834 N N . LYS A 1 111 ? -38.792 18.419 -10.094 1.00 26.83 111 LYS A N 1
ATOM 835 C CA . LYS A 1 111 ? -38.399 18.392 -8.693 1.00 26.25 111 LYS A CA 1
ATOM 836 C C . LYS A 1 111 ? -38.575 16.999 -8.099 1.00 25.64 111 LYS A C 1
ATOM 837 O O . LYS A 1 111 ? -39.705 16.483 -7.985 1.00 24.26 111 LYS A O 1
ATOM 843 N N . ASN A 1 112 ? -37.447 16.398 -7.721 1.00 24.35 112 ASN A N 1
ATOM 844 C CA . ASN A 1 112 ? -37.448 15.091 -7.128 1.00 24.00 112 ASN A CA 1
ATOM 845 C C . ASN A 1 112 ? -36.212 14.825 -6.294 1.00 23.61 112 ASN A C 1
ATOM 846 O O . ASN A 1 112 ? -35.143 15.398 -6.546 1.00 24.32 112 ASN A O 1
ATOM 851 N N . THR A 1 113 ? -36.375 13.934 -5.322 1.00 23.49 113 THR A N 1
ATOM 852 C CA . THR A 1 113 ? -35.286 13.400 -4.528 1.00 23.53 113 THR A CA 1
ATOM 853 C C . THR A 1 113 ? -35.333 11.864 -4.532 1.00 23.46 113 THR A C 1
ATOM 854 O O . THR A 1 113 ? -36.372 11.277 -4.231 1.00 23.22 113 THR A O 1
ATOM 858 N N . LEU A 1 114 ? -34.187 11.258 -4.871 1.00 23.33 114 LEU A N 1
ATOM 859 C CA . LEU A 1 114 ? -34.011 9.817 -4.996 1.00 23.26 114 LEU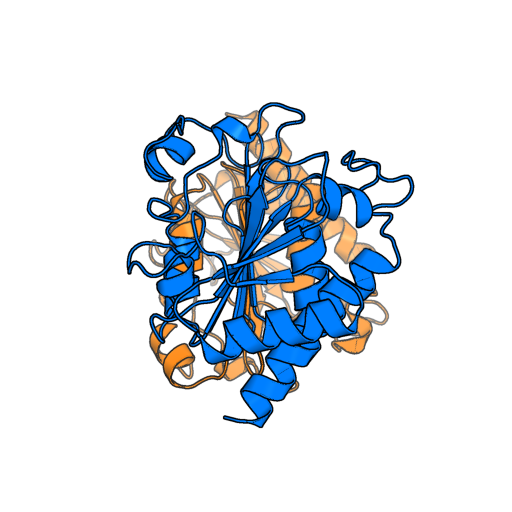 A CA 1
ATOM 860 C C . LEU A 1 114 ? -33.080 9.364 -3.883 1.00 24.40 114 LEU A C 1
ATOM 861 O O . LEU A 1 114 ? -31.880 9.706 -3.865 1.00 23.21 114 LEU A O 1
ATOM 866 N N . VAL A 1 115 ? -33.653 8.617 -2.939 1.00 23.04 115 VAL A N 1
ATOM 867 C CA . VAL A 1 115 ? -32.967 8.288 -1.691 1.00 23.11 115 VAL A CA 1
ATOM 868 C C . VAL A 1 115 ? -32.533 6.819 -1.695 1.00 23.44 115 VAL A C 1
ATOM 869 O O . VAL A 1 115 ? -33.353 5.922 -1.895 1.00 23.95 115 VAL A O 1
ATOM 873 N N . GLY A 1 116 ? -31.250 6.581 -1.459 1.00 21.95 116 GLY A N 1
ATOM 874 C CA . GLY A 1 116 ? -30.760 5.217 -1.349 1.00 22.04 116 GLY A CA 1
ATOM 875 C C . GLY A 1 116 ? -29.764 5.091 -0.234 1.00 20.94 116 GLY A C 1
ATOM 876 O O . GLY A 1 116 ? -29.778 5.874 0.720 1.00 20.60 116 GLY A O 1
ATOM 877 N N . GLY A 1 117 ? -28.864 4.130 -0.369 1.00 20.87 117 GLY A N 1
ATOM 878 C CA . GLY A 1 117 ? -27.908 3.843 0.675 1.00 20.81 117 GLY A CA 1
ATOM 879 C C . GLY A 1 117 ? -28.328 2.550 1.366 1.00 21.05 117 GLY A C 1
ATOM 880 O O . GLY A 1 117 ? -29.424 2.037 1.106 1.00 19.93 117 GLY A O 1
ATOM 881 N N . LEU A 1 118 ? -27.469 2.023 2.242 1.00 20.81 118 LEU A N 1
ATOM 882 C CA . LEU A 1 118 ? -27.761 0.745 2.930 1.00 21.38 118 LEU A CA 1
ATOM 883 C C . LEU A 1 118 ? -28.508 0.921 4.244 1.00 21.88 118 LEU A C 1
ATOM 884 O O . LEU A 1 118 ? -29.064 -0.043 4.768 1.00 22.57 118 LEU A O 1
ATOM 889 N N . ASN A 1 119 ? -28.556 2.140 4.788 1.00 21.92 119 ASN A N 1
ATOM 890 C CA . ASN A 1 119 ? -29.382 2.359 5.980 1.00 21.11 119 ASN A CA 1
ATOM 891 C C . ASN A 1 119 ? -30.875 2.481 5.628 1.00 20.49 119 ASN A C 1
ATOM 892 O O . ASN A 1 119 ? -31.374 3.572 5.445 1.00 20.10 119 ASN A O 1
ATOM 897 N N . THR A 1 120 ? -31.567 1.342 5.547 1.00 19.96 120 THR A N 1
ATOM 898 C CA . THR A 1 120 ? -32.896 1.265 4.930 1.00 20.69 120 THR A CA 1
ATOM 899 C C . THR A 1 120 ? -33.890 2.000 5.766 1.00 21.30 120 THR A C 1
ATOM 900 O O . THR A 1 120 ? -34.751 2.704 5.219 1.00 20.76 120 THR A O 1
ATOM 904 N N . GLU A 1 121 ? -33.763 1.813 7.081 1.00 21.70 121 GLU A N 1
ATOM 905 C CA . GLU A 1 121 ? -34.645 2.446 8.046 1.00 22.96 121 GLU A CA 1
ATOM 906 C C . GLU A 1 121 ? -34.606 3.964 8.026 1.00 22.19 121 GLU A C 1
ATOM 907 O O . GLU A 1 121 ? -35.650 4.569 7.934 1.00 23.69 121 GLU A O 1
ATOM 913 N N . LEU A 1 122 ? -33.417 4.558 8.124 1.00 21.80 122 LEU A N 1
ATOM 914 C CA . LEU A 1 122 ? -33.228 5.990 7.939 1.00 21.19 122 LEU A CA 1
ATOM 915 C C . LEU A 1 122 ? -33.530 6.453 6.510 1.00 21.77 122 LEU A C 1
ATOM 916 O O . LEU A 1 122 ? -34.116 7.523 6.333 1.00 22.92 122 LEU A O 1
ATOM 921 N N . ARG A 1 123 ? -33.109 5.678 5.501 1.00 22.06 123 ARG A N 1
ATOM 922 C CA . ARG A 1 123 ? -33.563 5.889 4.098 1.00 22.06 123 ARG A CA 1
ATOM 923 C C . ARG A 1 123 ? -35.092 6.069 3.967 1.00 23.32 123 ARG A C 1
ATOM 924 O O . ARG A 1 123 ? -35.543 7.084 3.404 1.00 24.32 123 ARG A O 1
ATOM 932 N N . ASN A 1 124 ? -35.870 5.087 4.445 1.00 23.11 124 ASN A N 1
ATOM 933 C CA . ASN A 1 124 ? -37.334 5.157 4.414 1.00 23.25 124 ASN A CA 1
ATOM 934 C C . ASN A 1 124 ? -37.892 6.373 5.179 1.00 23.78 124 ASN A C 1
ATOM 935 O O . ASN A 1 124 ? -38.848 7.025 4.740 1.00 23.26 124 ASN A O 1
ATOM 940 N N . LEU A 1 125 ? -37.295 6.657 6.328 1.00 23.39 125 LEU A N 1
ATOM 941 C CA . LEU A 1 125 ? -37.738 7.772 7.194 1.00 23.94 125 LEU A CA 1
ATOM 942 C C . LEU A 1 125 ? -37.619 9.138 6.537 1.00 23.35 125 LEU A C 1
ATOM 943 O O . LEU A 1 125 ? -38.537 9.941 6.604 1.00 21.96 125 LEU A O 1
ATOM 948 N N . ILE A 1 126 ? -36.497 9.364 5.857 1.00 23.53 126 ILE A N 1
ATOM 949 C CA . ILE A 1 126 ? -36.229 10.623 5.146 1.00 22.60 126 ILE A CA 1
ATOM 950 C C . ILE A 1 126 ? -37.203 10.801 3.976 1.00 22.78 126 ILE A C 1
ATOM 951 O O . ILE A 1 126 ? -37.623 11.905 3.645 1.00 21.62 126 ILE A O 1
ATOM 956 N N . VAL A 1 127 ? -37.558 9.677 3.378 1.00 21.96 127 VAL A N 1
ATOM 957 C CA . VAL A 1 127 ? -38.435 9.638 2.241 1.00 22.83 127 VAL A CA 1
ATOM 958 C C . VAL A 1 127 ? -39.776 10.090 2.777 1.00 21.86 127 VAL A C 1
ATOM 959 O O . VAL A 1 127 ? -40.356 11.032 2.293 1.00 20.82 127 VAL A O 1
ATOM 963 N N . SER A 1 128 ? -40.169 9.467 3.877 1.00 23.97 128 SER A N 1
ATOM 964 C CA . SER A 1 128 ? -41.462 9.683 4.468 1.00 25.06 128 SER A CA 1
ATOM 965 C C . SER A 1 128 ? -41.630 11.092 5.036 1.00 25.32 128 SER A C 1
ATOM 966 O O . SER A 1 128 ? -42.713 11.670 4.897 1.00 25.35 128 SER A O 1
ATOM 969 N N . LYS A 1 129 ? -40.571 11.669 5.616 1.00 25.49 129 LYS A N 1
ATOM 970 C CA . LYS A 1 129 ? -40.635 13.072 6.090 1.00 25.18 129 LYS A CA 1
ATOM 971 C C . LYS A 1 129 ? -40.705 14.071 4.947 1.00 25.58 129 LYS A C 1
ATOM 972 O O . LYS A 1 129 ? -41.500 15.026 4.982 1.00 25.64 129 LYS A O 1
ATOM 978 N N . LEU A 1 130 ? -39.911 13.857 3.907 1.00 25.99 130 LEU A N 1
ATOM 979 C CA . LEU A 1 130 ? -39.916 14.819 2.821 1.00 25.75 130 LEU A CA 1
ATOM 980 C C . LEU A 1 130 ? -41.320 14.935 2.239 1.00 26.36 130 LEU A C 1
ATOM 981 O O . LEU A 1 130 ? -41.872 16.044 2.131 1.00 24.64 130 LEU A O 1
ATOM 986 N N . ASN A 1 131 ? -41.911 13.777 1.912 1.00 26.82 131 ASN A N 1
ATOM 987 C CA . ASN A 1 131 ? -43.286 13.735 1.435 1.00 26.97 131 ASN A CA 1
ATOM 988 C C . ASN A 1 131 ? -44.249 14.499 2.317 1.00 27.67 131 ASN A C 1
ATOM 989 O O . ASN A 1 131 ? -45.159 15.155 1.827 1.00 27.64 131 ASN A O 1
ATOM 994 N N . SER A 1 132 ? -44.084 14.377 3.625 1.00 28.11 132 SER A N 1
ATOM 995 C CA . SER A 1 132 ? -45.084 14.923 4.536 1.00 29.06 132 SER A CA 1
ATOM 996 C C . SER A 1 132 ? -44.941 16.431 4.596 1.00 28.94 132 SER A C 1
ATOM 997 O O . SER A 1 132 ? -45.802 17.108 5.157 1.00 30.46 132 SER A O 1
ATOM 1000 N N . LYS A 1 133 ? -43.831 16.945 4.061 1.00 29.26 133 LYS A N 1
ATOM 1001 C CA . LYS A 1 133 ? -43.654 18.387 3.852 1.00 28.56 133 LYS A CA 1
ATOM 1002 C C . LYS A 1 133 ? -44.009 18.739 2.408 1.00 28.49 133 LYS A C 1
ATOM 1003 O O . LYS A 1 133 ? -43.744 19.851 1.940 1.00 29.06 133 LYS A O 1
ATOM 1009 N N . GLY A 1 134 ? -44.605 17.787 1.700 1.00 27.31 134 GLY A N 1
ATOM 1010 C CA . GLY A 1 134 ? -45.050 18.036 0.320 1.00 26.85 134 GLY A CA 1
ATOM 1011 C C . GLY A 1 134 ? -43.899 18.082 -0.659 1.00 26.67 134 GLY A C 1
ATOM 1012 O O . GLY A 1 134 ? -44.011 18.697 -1.723 1.00 26.80 134 GLY A O 1
ATOM 1013 N N . ILE A 1 135 ? -42.783 17.452 -0.283 1.00 25.96 135 ILE A N 1
ATOM 1014 C CA . ILE A 1 135 ? -41.569 17.449 -1.090 1.00 25.40 135 ILE A CA 1
ATOM 1015 C C . ILE A 1 135 ? -41.422 16.083 -1.721 1.00 25.26 135 ILE A C 1
ATOM 1016 O O . ILE A 1 135 ? -41.439 15.063 -1.028 1.00 25.34 135 ILE A O 1
ATOM 1021 N N . ALA A 1 136 ? -41.311 16.097 -3.043 1.00 25.26 136 ALA A N 1
ATOM 1022 C CA . ALA A 1 136 ? -41.224 14.915 -3.869 1.00 25.77 136 ALA A CA 1
ATOM 1023 C C . ALA A 1 136 ? -40.006 14.116 -3.459 1.00 25.48 136 ALA A C 1
ATOM 1024 O O . ALA A 1 136 ? -38.904 14.656 -3.370 1.00 27.20 136 ALA A O 1
ATOM 1026 N N . ALA A 1 137 ? -40.217 12.842 -3.168 1.00 25.05 137 ALA A N 1
ATOM 1027 C CA . ALA A 1 137 ? -39.150 11.968 -2.722 1.00 24.12 137 ALA A CA 1
ATOM 1028 C C . ALA A 1 137 ? -39.525 10.502 -2.877 1.00 24.00 137 ALA A C 1
ATOM 1029 O O . ALA A 1 137 ? -40.654 10.090 -2.568 1.00 24.96 137 ALA A O 1
ATOM 1031 N N . GLU A 1 138 ? -38.586 9.708 -3.376 1.00 23.91 138 GLU A N 1
ATOM 1032 C CA . GLU A 1 138 ? -38.816 8.260 -3.496 1.00 23.58 138 GLU A CA 1
ATOM 1033 C C . GLU A 1 138 ? -37.550 7.448 -3.262 1.00 23.28 138 GLU A C 1
ATOM 1034 O O . GLU A 1 138 ? -36.431 7.977 -3.367 1.00 23.51 138 GLU A O 1
ATOM 1040 N N . VAL A 1 139 ? -37.728 6.160 -2.962 1.00 23.82 139 VAL A N 1
ATOM 1041 C CA . VAL A 1 139 ? -36.597 5.193 -2.930 1.00 23.72 139 VAL A CA 1
ATOM 1042 C C . VAL A 1 139 ? -36.000 5.080 -4.327 1.00 23.28 139 VAL A C 1
ATOM 1043 O O . VAL A 1 139 ? -36.708 4.891 -5.301 1.00 21.75 139 VAL A O 1
ATOM 1047 N N . ALA A 1 140 ? -34.687 5.280 -4.403 1.00 23.32 140 ALA A N 1
ATOM 1048 C CA . ALA A 1 140 ? -33.935 5.144 -5.639 1.00 24.12 140 ALA A CA 1
ATOM 1049 C C . ALA A 1 140 ? -34.002 3.705 -6.196 1.00 25.27 140 ALA A C 1
ATOM 1050 O O . ALA A 1 140 ? -33.907 2.731 -5.439 1.00 23.55 140 ALA A O 1
ATOM 1052 N N . THR A 1 141 ? -34.078 3.602 -7.525 1.00 27.18 141 THR A N 1
ATOM 1053 C CA . THR A 1 141 ? -34.262 2.313 -8.237 1.00 28.74 141 THR A CA 1
ATOM 1054 C C . THR A 1 141 ? -33.409 2.017 -9.488 1.00 30.28 141 THR A C 1
ATOM 1055 O O . THR A 1 141 ? -32.622 1.080 -9.460 1.00 31.24 141 THR A O 1
ATOM 1059 N N . ASP A 1 142 ? -33.584 2.729 -10.603 1.00 31.98 142 ASP A N 1
ATOM 1060 C CA . ASP A 1 142 ? -32.683 2.435 -11.742 1.00 32.60 142 ASP A CA 1
ATOM 1061 C C . ASP A 1 142 ? -31.218 2.827 -11.454 1.00 32.36 142 ASP A C 1
ATOM 1062 O O . ASP A 1 142 ? -30.289 2.088 -11.786 1.00 33.15 142 ASP A O 1
ATOM 1067 N N . ARG A 1 143 ? -31.055 3.973 -10.792 1.00 32.42 143 ARG A N 1
ATOM 1068 C CA . ARG A 1 143 ? -29.791 4.652 -10.571 1.00 31.67 143 ARG A CA 1
ATOM 1069 C C . ARG A 1 143 ? -29.754 5.148 -9.128 1.00 31.33 143 ARG A C 1
ATOM 1070 O O . ARG A 1 143 ? -30.804 5.248 -8.458 1.00 31.72 143 ARG A O 1
ATOM 1078 N N . PHE A 1 144 ? -28.556 5.466 -8.654 1.00 29.94 144 PHE A N 1
ATOM 1079 C CA . PHE A 1 144 ? -28.366 6.115 -7.340 1.00 29.56 144 PHE A CA 1
ATOM 1080 C C . PHE A 1 144 ? -28.837 5.285 -6.147 1.00 27.78 144 PHE A C 1
ATOM 1081 O O . PHE A 1 144 ? -29.192 5.836 -5.101 1.00 28.02 144 PHE A O 1
ATOM 1089 N N . THR A 1 145 ? -28.866 3.970 -6.301 1.00 25.84 145 THR A N 1
ATOM 1090 C CA . THR A 1 145 ? -29.372 3.118 -5.220 1.00 24.32 145 THR A CA 1
ATOM 1091 C C . THR A 1 145 ? -28.353 2.996 -4.095 1.00 22.75 145 THR A C 1
ATOM 1092 O O . THR A 1 145 ? -28.719 2.730 -2.946 1.00 21.43 145 THR A O 1
ATOM 1096 N N . ALA A 1 146 ? -27.076 3.170 -4.440 1.00 22.20 146 ALA A N 1
ATOM 1097 C CA . ALA A 1 146 ? -25.973 3.078 -3.456 1.00 21.31 146 ALA A CA 1
ATOM 1098 C C . ALA A 1 146 ? -26.071 1.934 -2.440 1.00 20.70 146 ALA A C 1
ATOM 1099 O O . ALA A 1 146 ? -26.154 2.168 -1.234 1.00 20.75 146 ALA A O 1
ATOM 1101 N N . THR A 1 147 ? -26.095 0.685 -2.899 1.00 20.94 147 THR A N 1
ATOM 1102 C CA . THR A 1 147 ? -26.141 -0.435 -1.962 1.00 21.16 147 THR A CA 1
ATOM 1103 C C . THR A 1 147 ? -24.829 -1.214 -1.964 1.00 21.12 147 THR A C 1
ATOM 1104 O O . THR A 1 147 ? -24.771 -2.312 -1.471 1.00 22.86 147 THR A O 1
ATOM 1108 N N . ASP A 1 148 ? -23.790 -0.614 -2.535 1.00 21.30 148 ASP A N 1
ATOM 1109 C CA . ASP A 1 148 ? -22.454 -1.208 -2.636 1.00 20.11 148 ASP A CA 1
ATOM 1110 C C . ASP A 1 148 ? -21.643 -0.744 -1.470 1.00 19.29 148 ASP A C 1
ATOM 1111 O O . ASP A 1 148 ? -22.039 0.211 -0.831 1.00 18.88 148 ASP A O 1
ATOM 1116 N N . PRO A 1 149 ? -20.471 -1.384 -1.201 1.00 20.14 149 PRO A N 1
ATOM 1117 C CA . PRO A 1 149 ? -19.677 -1.025 -0.011 1.00 20.00 149 PRO A CA 1
ATOM 1118 C C . PRO A 1 149 ? -18.599 0.040 -0.234 1.00 21.02 149 PRO A C 1
ATOM 1119 O O . PRO A 1 149 ? -17.938 0.470 0.731 1.00 21.29 149 PRO A O 1
ATOM 1123 N N . ASP A 1 150 ? -18.417 0.439 -1.482 1.00 21.00 150 ASP A N 1
ATOM 1124 C CA . ASP A 1 150 ? -17.511 1.527 -1.864 1.00 20.84 150 ASP A CA 1
ATOM 1125 C C . ASP A 1 150 ? -18.091 2.918 -1.657 1.00 20.47 150 ASP A C 1
ATOM 1126 O O . ASP A 1 150 ? -17.374 3.812 -1.230 1.00 20.58 150 ASP A O 1
ATOM 1131 N N . ASN A 1 151 ? -19.355 3.121 -2.017 1.00 19.67 151 ASN A N 1
ATOM 1132 C CA . ASN A 1 151 ? -19.944 4.454 -1.889 1.00 19.76 151 ASN A CA 1
ATOM 1133 C C . ASN A 1 151 ? -19.573 5.122 -0.548 1.00 19.98 151 ASN A C 1
ATOM 1134 O O . ASN A 1 151 ? -19.966 4.649 0.524 1.00 20.12 151 ASN A O 1
ATOM 1139 N N . ILE A 1 152 ? -18.820 6.212 -0.601 1.00 19.88 152 ILE A N 1
ATOM 1140 C CA . ILE A 1 152 ? -18.408 6.892 0.651 1.00 20.69 152 ILE A CA 1
ATOM 1141 C C . ILE A 1 152 ? -19.438 6.877 1.817 1.00 20.22 152 ILE A C 1
ATOM 1142 O O . ILE A 1 152 ? -19.057 6.615 2.965 1.00 22.02 152 ILE A O 1
ATOM 1147 N N . VAL A 1 153 ? -20.716 7.129 1.531 1.00 20.84 153 VAL A N 1
ATOM 1148 C CA . VAL A 1 153 ? -21.764 7.133 2.568 1.00 19.69 153 VAL A CA 1
ATOM 1149 C C . VAL A 1 153 ? -21.904 5.826 3.376 1.00 20.17 153 VAL A C 1
ATOM 1150 O O . VAL A 1 153 ? -22.206 5.880 4.569 1.00 18.06 153 VAL A O 1
ATOM 1154 N N . ASN A 1 154 ? -21.632 4.668 2.761 1.00 19.95 154 ASN A N 1
ATOM 1155 C CA . ASN A 1 154 ? -21.684 3.373 3.488 1.00 20.59 154 ASN A CA 1
ATOM 1156 C C . ASN A 1 154 ? -20.348 3.002 4.154 1.00 20.70 154 ASN A C 1
ATOM 1157 O O . ASN A 1 154 ? -20.145 1.837 4.605 1.00 20.62 154 ASN A O 1
ATOM 1162 N N . ARG A 1 155 ? -19.435 3.972 4.215 1.00 20.52 155 ARG A N 1
ATOM 1163 C CA . ARG A 1 155 ? -18.165 3.727 4.872 1.00 20.92 155 ARG A CA 1
ATOM 1164 C C . ARG A 1 155 ? -18.116 4.450 6.224 1.00 21.61 155 ARG A C 1
ATOM 1165 O O . ARG A 1 155 ? -17.038 4.652 6.788 1.00 22.14 155 ARG A O 1
ATOM 1173 N N . CYS A 1 156 ? -19.286 4.816 6.740 1.00 21.57 156 CYS A N 1
ATOM 1174 C CA . CYS A 1 156 ? -19.417 5.130 8.176 1.00 22.08 156 CYS A CA 1
ATOM 1175 C C . CYS A 1 156 ? -19.168 3.830 8.971 1.00 22.26 156 CYS A C 1
ATOM 1176 O O . CYS A 1 156 ? -18.945 2.759 8.386 1.00 21.68 156 CYS A O 1
ATOM 1179 N N . ALA A 1 157 ? -19.142 3.946 10.294 1.00 22.52 157 ALA A N 1
ATOM 1180 C CA . ALA A 1 157 ? -18.797 2.831 11.145 1.00 22.99 157 ALA A CA 1
ATOM 1181 C C . ALA A 1 157 ? -19.787 1.674 11.021 1.00 22.97 157 ALA A C 1
ATOM 1182 O O . ALA A 1 157 ? -19.393 0.507 11.043 1.00 22.24 157 ALA A O 1
ATOM 1184 N N . SER A 1 158 ? -21.064 2.007 10.864 1.00 22.80 158 SER A N 1
ATOM 1185 C CA . SER A 1 158 ? -22.100 0.991 10.783 1.00 23.12 158 SER A CA 1
ATOM 1186 C C . SER A 1 158 ? -22.027 0.296 9.414 1.00 23.36 158 SER A C 1
ATOM 1187 O O . SER A 1 158 ? -22.508 -0.836 9.262 1.00 24.95 158 SER A O 1
ATOM 1190 N N . GLY A 1 159 ? -21.369 0.940 8.449 1.00 23.24 159 GLY A N 1
ATOM 1191 C CA . GLY A 1 159 ? -21.319 0.446 7.069 1.00 23.49 159 GLY A CA 1
ATOM 1192 C C . GLY A 1 159 ? -22.630 0.621 6.288 1.00 23.65 159 GLY A C 1
ATOM 1193 O O . GLY A 1 159 ? -22.817 0.011 5.230 1.00 24.27 159 GLY A O 1
ATOM 1194 N N . LYS A 1 160 ? -23.546 1.431 6.815 1.00 23.30 160 LYS A N 1
ATOM 1195 C CA . LYS A 1 160 ? -24.877 1.608 6.233 1.00 23.07 160 LYS A CA 1
ATOM 1196 C C . LYS A 1 160 ? -25.253 3.088 6.259 1.00 22.59 160 LYS A C 1
ATOM 1197 O O . LYS A 1 160 ? -25.593 3.629 7.321 1.00 22.95 160 LYS A O 1
ATOM 1203 N N . GLY A 1 161 ? -25.194 3.746 5.099 1.00 21.11 161 GLY A N 1
ATOM 1204 C CA . GLY A 1 161 ? -25.420 5.176 5.010 1.00 19.63 161 GLY A CA 1
ATOM 1205 C C . GLY A 1 161 ? -26.693 5.487 4.229 1.00 19.26 161 GLY A C 1
ATOM 1206 O O . GLY A 1 161 ? -27.371 4.570 3.799 1.00 17.85 161 GLY A O 1
ATOM 1207 N N . VAL A 1 162 ? -27.030 6.774 4.077 1.00 17.89 162 VAL A N 1
ATOM 1208 C CA . VAL A 1 162 ? -28.231 7.164 3.320 1.00 19.00 162 VAL A CA 1
ATOM 1209 C C . VAL A 1 162 ? -27.827 8.251 2.351 1.00 17.73 162 VAL A C 1
ATOM 1210 O O . VAL A 1 162 ? -27.374 9.326 2.754 1.00 18.78 162 VAL A O 1
ATOM 1214 N N . GLN A 1 163 ? -28.038 7.992 1.077 1.00 17.52 163 GLN A N 1
ATOM 1215 C CA . GLN A 1 163 ? -27.676 8.930 0.056 1.00 16.93 163 GLN A CA 1
ATOM 1216 C C . GLN A 1 163 ? -28.920 9.687 -0.465 1.00 17.78 163 GLN A C 1
ATOM 1217 O O . GLN A 1 163 ? -29.934 9.059 -0.841 1.00 17.81 163 GLN A O 1
ATOM 1223 N N . LEU A 1 164 ? -28.845 11.018 -0.518 1.00 17.19 164 LEU A N 1
ATOM 1224 C CA . LEU A 1 164 ? -29.890 11.785 -1.193 1.00 17.06 164 LEU A CA 1
ATOM 1225 C C . LEU A 1 164 ? -29.380 12.365 -2.498 1.00 16.86 164 LEU A C 1
ATOM 1226 O O . LEU A 1 164 ? -28.364 13.012 -2.532 1.00 16.71 164 LEU A O 1
ATOM 1231 N N . GLU A 1 165 ? -30.100 12.141 -3.581 1.00 17.48 165 GLU A N 1
ATOM 1232 C CA . GLU A 1 165 ? -29.675 12.715 -4.857 1.00 18.57 165 GLU A CA 1
ATOM 1233 C C . GLU A 1 165 ? -30.780 13.670 -5.277 1.00 19.52 165 GLU A C 1
ATOM 1234 O O . GLU A 1 165 ? -31.890 13.228 -5.605 1.00 18.37 165 GLU A O 1
ATOM 1240 N N . ILE A 1 166 ? -30.479 14.980 -5.223 1.00 19.98 166 ILE A N 1
ATOM 1241 C CA . ILE A 1 166 ? -31.476 16.009 -5.382 1.00 20.18 166 ILE A CA 1
ATOM 1242 C C . ILE A 1 166 ? -31.378 16.660 -6.765 1.00 20.60 166 ILE A C 1
ATOM 1243 O O . ILE A 1 166 ? -30.314 17.124 -7.171 1.00 20.70 166 ILE A O 1
ATOM 1248 N N . SER A 1 167 ? -32.497 16.691 -7.472 1.00 21.27 167 SER A N 1
ATOM 1249 C CA . SER A 1 167 ? -32.532 17.166 -8.861 1.00 22.07 167 SER A CA 1
ATOM 1250 C C . SER A 1 167 ? -32.221 18.660 -8.920 1.00 22.44 167 SER A C 1
ATOM 1251 O O . SER A 1 167 ? -32.461 19.387 -7.953 1.00 21.98 167 SER A O 1
ATOM 1254 N N . SER A 1 168 ? -31.696 19.094 -10.061 1.00 22.83 168 SER A N 1
ATOM 1255 C CA . SER A 1 168 ? -31.274 20.467 -10.246 1.00 24.10 168 SER A CA 1
ATOM 1256 C C . SER A 1 168 ? -32.457 21.419 -10.124 1.00 23.84 168 SER A C 1
ATOM 1257 O O . SER A 1 168 ? -32.288 22.540 -9.633 1.00 24.18 168 SER A O 1
ATOM 1260 N N . ALA A 1 169 ? -33.635 20.978 -10.573 1.00 23.82 169 ALA A N 1
ATOM 1261 C CA . ALA A 1 169 ? -34.872 21.752 -10.421 1.00 24.25 169 ALA A CA 1
ATOM 1262 C C . ALA A 1 169 ? -35.180 21.970 -8.951 1.00 25.01 169 ALA A C 1
ATOM 1263 O O . ALA A 1 169 ? -35.617 23.067 -8.536 1.00 25.22 169 ALA A O 1
ATOM 1265 N N . GLN A 1 170 ? -34.964 20.924 -8.153 1.00 25.35 170 GLN A N 1
ATOM 1266 C CA . GLN A 1 170 ? -35.374 20.978 -6.757 1.00 24.66 170 GLN A CA 1
ATOM 1267 C C . GLN A 1 170 ? -34.485 21.930 -5.962 1.00 25.33 170 GLN A C 1
ATOM 1268 O O . GLN A 1 170 ? -34.978 22.730 -5.129 1.00 26.03 170 GLN A O 1
ATOM 1274 N N . ARG A 1 171 ? -33.179 21.797 -6.193 1.00 25.00 171 ARG A N 1
ATOM 1275 C CA . ARG A 1 171 ? -32.160 22.669 -5.626 1.00 24.45 171 ARG A CA 1
ATOM 1276 C C . ARG A 1 171 ? -32.305 24.130 -6.086 1.00 25.15 171 ARG A C 1
ATOM 1277 O O . ARG A 1 171 ? -32.061 25.039 -5.293 1.00 25.85 171 ARG A O 1
ATOM 1285 N N . ARG A 1 172 ? -32.732 24.365 -7.331 1.00 24.39 172 ARG A N 1
ATOM 1286 C CA . ARG A 1 172 ? -33.065 25.719 -7.747 1.00 25.06 172 ARG A CA 1
ATOM 1287 C C . ARG A 1 172 ? -34.249 26.269 -6.947 1.00 24.81 172 ARG A C 1
ATOM 1288 O O . ARG A 1 172 ? -34.266 27.455 -6.656 1.00 24.28 172 ARG A O 1
ATOM 1296 N N . ALA A 1 173 ? -35.179 25.395 -6.529 1.00 24.58 173 ALA A N 1
ATOM 1297 C CA . ALA A 1 173 ? -36.341 25.823 -5.761 1.00 24.47 173 ALA A CA 1
ATOM 1298 C C . ALA A 1 173 ? -36.038 26.071 -4.268 1.00 24.45 173 ALA A C 1
ATOM 1299 O O . ALA A 1 173 ? -36.842 26.676 -3.583 1.00 23.61 173 ALA A O 1
ATOM 1301 N N . PHE A 1 174 ? -34.882 25.608 -3.778 1.00 24.37 174 PHE A N 1
ATOM 1302 C CA . PHE A 1 174 ? -34.347 26.057 -2.459 1.00 24.59 174 PHE A CA 1
ATOM 1303 C C . PHE A 1 174 ? -34.066 27.587 -2.388 1.00 24.48 174 PHE A C 1
ATOM 1304 O O . PHE A 1 174 ? -33.976 28.145 -1.287 1.00 23.73 174 PHE A O 1
ATOM 1312 N N . PHE A 1 175 ? -33.864 28.252 -3.525 1.00 23.42 175 PHE A N 1
ATOM 1313 C CA . PHE A 1 175 ? -33.368 29.648 -3.497 1.00 24.85 175 PHE A CA 1
ATOM 1314 C C . PHE A 1 175 ? -34.375 30.640 -4.043 1.00 24.36 175 PHE A C 1
ATOM 1315 O O . PHE A 1 175 ? -35.109 30.341 -4.963 1.00 25.00 175 PHE A O 1
ATOM 1323 N N . GLN A 1 176 ? -34.388 31.820 -3.446 1.00 25.58 176 GLN A N 1
ATOM 1324 C CA . GLN A 1 176 ? -35.243 32.933 -3.829 1.00 25.39 176 GLN A CA 1
ATOM 1325 C C . GLN A 1 176 ? -35.096 33.289 -5.294 1.00 26.65 176 GLN A C 1
ATOM 1326 O O . GLN A 1 176 ? -33.962 33.485 -5.761 1.00 26.72 176 GLN A O 1
ATOM 1332 N N . ASN A 1 177 ? -36.215 33.348 -6.037 1.00 28.03 177 ASN A N 1
ATOM 1333 C CA . ASN A 1 177 ? -36.186 33.631 -7.493 1.00 29.16 177 ASN A CA 1
ATOM 1334 C C . ASN A 1 177 ? -35.887 32.396 -8.360 1.00 30.31 177 ASN A C 1
ATOM 1335 O O . ASN A 1 177 ? -35.702 32.516 -9.577 1.00 31.20 177 ASN A O 1
ATOM 1340 N N . ASN A 1 178 ? -35.846 31.211 -7.741 1.00 31.50 178 ASN A N 1
ATOM 1341 C CA . ASN A 1 178 ? -35.328 29.983 -8.381 1.00 32.53 178 ASN A CA 1
ATOM 1342 C C . ASN A 1 178 ? -33.915 30.158 -8.966 1.00 32.34 178 ASN A C 1
ATOM 1343 O O . ASN A 1 178 ? -33.529 29.495 -9.937 1.00 33.90 178 ASN A O 1
ATOM 1348 N N . ASP A 1 179 ? -33.140 31.046 -8.369 1.00 31.45 179 ASP A N 1
ATOM 1349 C CA . ASP A 1 179 ? -31.869 31.425 -8.939 1.00 30.49 179 ASP A CA 1
ATOM 1350 C C . ASP A 1 179 ? -30.727 30.916 -8.070 1.00 29.49 179 ASP A C 1
ATOM 1351 O O . ASP A 1 179 ? -30.559 31.368 -6.948 1.00 27.52 179 ASP A O 1
ATOM 1356 N N . TRP A 1 180 ? -29.932 29.981 -8.575 1.00 29.96 180 TRP A N 1
ATOM 1357 C CA . TRP A 1 180 ? -28.911 29.436 -7.688 1.00 30.58 180 TRP A CA 1
ATOM 1358 C C . TRP A 1 180 ? -27.529 30.094 -7.782 1.00 31.02 180 TRP A C 1
ATOM 1359 O O . TRP A 1 180 ? -26.542 29.511 -7.347 1.00 30.63 180 TRP A O 1
ATOM 1370 N N . SER A 1 181 ? -27.451 31.326 -8.286 1.00 31.71 181 SER A N 1
ATOM 1371 C CA . SER A 1 181 ? -26.126 31.975 -8.395 1.00 32.27 181 SER A CA 1
ATOM 1372 C C . SER A 1 181 ? -25.495 32.176 -7.016 1.00 32.68 181 SER A C 1
ATOM 1373 O O . SER A 1 181 ? -26.209 32.395 -6.009 1.00 32.45 181 SER A O 1
ATOM 1376 N N . LYS A 1 182 ? -24.163 32.073 -6.958 1.00 33.23 182 LYS A N 1
ATOM 1377 C CA . LYS A 1 182 ? -23.471 32.110 -5.664 1.00 33.33 182 LYS A CA 1
ATOM 1378 C C . LYS A 1 182 ? -23.916 33.328 -4.883 1.00 33.03 182 LYS A C 1
ATOM 1379 O O . LYS A 1 182 ? -24.175 33.246 -3.674 1.00 32.48 182 LYS A O 1
ATOM 1385 N N . ALA A 1 183 ? -24.034 34.445 -5.605 1.00 32.89 183 ALA A N 1
ATOM 1386 C CA . ALA A 1 183 ? -24.316 35.746 -5.018 1.00 32.57 183 ALA A CA 1
ATOM 1387 C C . ALA A 1 183 ? -25.630 35.704 -4.267 1.00 32.21 183 ALA A C 1
ATOM 1388 O O . ALA A 1 183 ? -25.862 36.448 -3.314 1.00 32.66 183 ALA A O 1
ATOM 1390 N N . ASN A 1 184 ? -26.478 34.793 -4.711 1.00 32.60 184 ASN A N 1
ATOM 1391 C CA . ASN A 1 184 ? -27.822 34.652 -4.207 1.00 32.03 184 ASN A CA 1
ATOM 1392 C C . ASN A 1 184 ? -28.078 33.409 -3.362 1.00 31.53 184 ASN A C 1
ATOM 1393 O O . ASN A 1 184 ? -29.212 33.134 -3.004 1.00 31.98 184 ASN A O 1
ATOM 1398 N N . ARG A 1 185 ? -27.042 32.651 -3.034 1.00 30.69 185 ARG A N 1
ATOM 1399 C CA . ARG A 1 185 ? -27.249 31.418 -2.261 1.00 30.50 185 ARG A CA 1
ATOM 1400 C C . ARG A 1 185 ? -27.522 31.648 -0.771 1.00 30.24 185 ARG A C 1
ATOM 1401 O O . ARG A 1 185 ? -27.842 30.711 -0.033 1.00 30.54 185 ARG A O 1
ATOM 1409 N N . GLY A 1 186 ? -27.414 32.905 -0.336 1.00 30.20 186 GLY A N 1
ATOM 1410 C CA . GLY A 1 186 ? -27.826 33.266 0.999 1.00 29.44 186 GLY A CA 1
ATOM 1411 C C . GLY A 1 186 ? -29.313 33.488 1.166 1.00 29.37 186 GLY A C 1
ATOM 1412 O O . GLY A 1 186 ? -29.778 33.711 2.281 1.00 29.63 186 GLY A O 1
ATOM 1413 N N . ASN A 1 187 ? -30.058 33.394 0.066 1.00 29.31 187 ASN A N 1
ATOM 1414 C CA . ASN A 1 187 ? -31.450 33.810 0.001 1.00 28.85 187 ASN A CA 1
ATOM 1415 C C . ASN A 1 187 ? -32.320 32.595 -0.328 1.00 28.66 187 ASN A C 1
ATOM 1416 O O . ASN A 1 187 ? -32.551 32.282 -1.501 1.00 28.47 187 ASN A O 1
ATOM 1421 N N . VAL A 1 188 ? -32.802 31.921 0.716 1.00 27.43 188 VAL A N 1
ATOM 1422 C CA . VAL A 1 188 ? -33.391 30.601 0.562 1.00 27.47 188 VAL A CA 1
ATOM 1423 C C . VAL A 1 188 ? -34.900 30.663 0.770 1.00 27.94 188 VAL A C 1
ATOM 1424 O O . VAL A 1 188 ? -35.420 31.610 1.371 1.00 28.25 188 VAL A O 1
ATOM 1428 N N . THR A 1 189 ? -35.607 29.682 0.235 1.00 27.47 189 THR A N 1
ATOM 1429 C CA . THR A 1 189 ? -37.064 29.717 0.205 1.00 26.43 189 THR A CA 1
ATOM 1430 C C . THR A 1 189 ? -37.610 28.880 1.342 1.00 26.78 189 THR A C 1
ATOM 1431 O O . THR A 1 189 ? -36.857 28.223 2.072 1.00 27.15 189 THR A O 1
ATOM 1435 N N . GLN A 1 190 ? -38.927 28.876 1.463 1.00 26.27 190 GLN A N 1
ATOM 1436 C CA . GLN A 1 190 ? -39.608 28.070 2.478 1.00 26.39 190 GLN A CA 1
ATOM 1437 C C . GLN A 1 190 ? -39.397 26.582 2.207 1.00 26.08 190 GLN A C 1
ATOM 1438 O O . GLN A 1 190 ? -39.160 25.836 3.138 1.00 26.09 190 GLN A O 1
ATOM 1444 N N . GLU A 1 191 ? -39.420 26.186 0.934 1.00 26.07 191 GLU A N 1
ATOM 1445 C CA . GLU A 1 191 ? -39.143 24.791 0.550 1.00 26.13 191 GLU A CA 1
ATOM 1446 C C . GLU A 1 191 ? -37.780 24.340 1.056 1.00 25.01 191 GLU A C 1
ATOM 1447 O O . GLU A 1 191 ? -37.678 23.260 1.614 1.00 23.81 191 GLU A O 1
ATOM 1453 N N . PHE A 1 192 ? -36.755 25.183 0.890 1.00 24.46 192 PHE A N 1
ATOM 1454 C CA . PHE A 1 192 ? -35.445 24.911 1.513 1.00 23.95 192 PHE A CA 1
ATOM 1455 C C . PHE A 1 192 ? -35.563 24.548 2.981 1.00 22.80 192 PHE A C 1
ATOM 1456 O O . PHE A 1 192 ? -35.095 23.482 3.406 1.00 24.32 192 PHE A O 1
ATOM 1464 N N . LEU A 1 193 ? -36.183 25.433 3.758 1.00 23.28 193 LEU A N 1
ATOM 1465 C CA . LEU A 1 193 ? -36.360 25.234 5.219 1.00 21.38 193 LEU A CA 1
ATOM 1466 C C . LEU A 1 193 ? -37.104 23.936 5.581 1.00 22.08 193 LEU A C 1
ATOM 1467 O O . LEU A 1 193 ? -36.666 23.166 6.454 1.00 21.10 193 LEU A O 1
ATOM 1472 N N . ASP A 1 194 ? -38.234 23.708 4.918 1.00 22.67 194 ASP A N 1
ATOM 1473 C CA . ASP A 1 194 ? -38.993 22.453 5.067 1.00 22.48 194 ASP A CA 1
ATOM 1474 C C . ASP A 1 194 ? -38.160 21.196 4.738 1.00 22.02 194 ASP A C 1
ATOM 1475 O O . ASP A 1 194 ? -38.285 20.139 5.396 1.00 21.35 194 ASP A O 1
ATOM 1480 N N . TYR A 1 195 ? -37.323 21.293 3.706 1.00 22.02 195 TYR A N 1
ATOM 1481 C CA . TYR A 1 195 ? -36.500 20.158 3.292 1.00 21.07 195 TYR A CA 1
ATOM 1482 C C . TYR A 1 195 ? -35.557 19.851 4.457 1.00 20.65 195 TYR A C 1
ATOM 1483 O O . TYR A 1 195 ? -35.562 18.741 4.998 1.00 19.99 195 TYR A O 1
ATOM 1492 N N . ALA A 1 196 ? -34.800 20.857 4.888 1.00 20.37 196 ALA A N 1
ATOM 1493 C CA . ALA A 1 196 ? -33.858 20.661 5.955 1.00 20.31 196 ALA A CA 1
ATOM 1494 C C . ALA A 1 196 ? -34.512 20.160 7.276 1.00 20.31 196 ALA A C 1
ATOM 1495 O O . ALA A 1 196 ? -33.964 19.270 7.940 1.00 20.59 196 ALA A O 1
ATOM 1497 N N . GLU A 1 197 ? -35.710 20.656 7.599 1.00 21.47 197 GLU A N 1
ATOM 1498 C CA . GLU A 1 197 ? -36.479 20.204 8.778 1.00 21.66 197 GLU A CA 1
ATOM 1499 C C . GLU A 1 197 ? -36.918 18.745 8.641 1.00 21.72 197 GLU A C 1
ATOM 1500 O O . GLU A 1 197 ? -36.870 17.980 9.601 1.00 19.89 197 GLU A O 1
ATOM 1506 N N . ALA A 1 198 ? -37.338 18.362 7.438 1.00 21.55 198 ALA A N 1
ATOM 1507 C CA . ALA A 1 198 ? -37.653 16.947 7.162 1.00 22.49 198 ALA A CA 1
ATOM 1508 C C . ALA A 1 198 ? -36.513 16.000 7.532 1.00 22.72 198 ALA A C 1
ATOM 1509 O O . ALA A 1 198 ? -36.742 14.950 8.092 1.00 23.30 198 ALA A O 1
ATOM 1511 N N . ILE A 1 199 ? -35.287 16.389 7.220 1.00 23.31 199 ILE A N 1
ATOM 1512 C CA . ILE A 1 199 ? -34.125 15.581 7.518 1.00 23.50 199 ILE A CA 1
ATOM 1513 C C . ILE A 1 199 ? -33.912 15.500 9.038 1.00 23.48 199 ILE A C 1
ATOM 1514 O O . ILE A 1 199 ? -33.625 14.415 9.598 1.00 20.97 199 ILE A O 1
ATOM 1519 N N . LYS A 1 200 ? -34.084 16.639 9.710 1.00 23.09 200 LYS A N 1
ATOM 1520 C CA . LYS A 1 200 ? -33.916 16.652 11.180 1.00 24.79 200 LYS A CA 1
ATOM 1521 C C . LYS A 1 200 ? -34.958 15.725 11.861 1.00 23.89 200 LYS A C 1
ATOM 1522 O O . LYS A 1 200 ? -34.626 14.952 12.750 1.00 25.19 200 LYS A O 1
ATOM 1528 N N . GLU A 1 201 ? -36.202 15.808 11.423 1.00 24.33 201 GLU A N 1
ATOM 1529 C CA . GLU A 1 201 ? -37.300 14.984 11.957 1.00 24.12 201 GLU A CA 1
ATOM 1530 C C . GLU A 1 201 ? -37.056 13.504 11.814 1.00 23.52 201 GLU A C 1
ATOM 1531 O O . GLU A 1 201 ? -37.319 12.737 12.754 1.00 23.44 201 GLU A O 1
ATOM 1537 N N . ALA A 1 202 ? -36.558 13.113 10.643 1.00 23.93 202 ALA A N 1
ATOM 1538 C CA . ALA A 1 202 ? -36.267 11.724 10.314 1.00 24.17 202 ALA A CA 1
ATOM 1539 C C . ALA A 1 202 ? -35.093 11.224 11.141 1.00 25.35 202 ALA A C 1
ATOM 1540 O O . ALA A 1 202 ? -35.148 10.101 11.656 1.00 25.53 202 ALA A O 1
ATOM 1542 N N . GLU A 1 203 ? -34.064 12.069 11.315 1.00 26.18 203 GLU A N 1
ATOM 1543 C CA . GLU A 1 203 ? -32.944 11.733 12.210 1.00 26.99 203 GLU A CA 1
ATOM 1544 C C . GLU A 1 203 ? -33.446 11.531 13.645 1.00 27.14 203 GLU A C 1
ATOM 1545 O O . GLU A 1 203 ? -33.011 10.583 14.326 1.00 27.52 203 GLU A O 1
ATOM 1551 N N . ALA A 1 204 ? -34.362 12.408 14.083 1.00 26.28 204 ALA A N 1
ATOM 1552 C CA . ALA A 1 204 ? -34.960 12.360 15.435 1.00 26.83 204 ALA A CA 1
ATOM 1553 C C . ALA A 1 204 ? -35.719 11.070 15.728 1.00 26.99 204 ALA A C 1
ATOM 1554 O O . ALA A 1 204 ? -35.393 10.357 16.676 1.00 27.68 204 ALA A O 1
ATOM 1556 N N . GLU A 1 205 ? -36.711 10.758 14.896 1.00 27.88 205 GLU A N 1
ATOM 1557 C CA . GLU A 1 205 ? -37.465 9.499 14.990 1.00 28.76 205 GLU A CA 1
ATOM 1558 C C . GLU A 1 205 ? -36.526 8.273 14.957 1.00 29.63 205 GLU A C 1
ATOM 1559 O O . GLU A 1 205 ? -36.644 7.365 15.793 1.00 29.59 205 GLU A O 1
ATOM 1565 N N . TYR A 1 206 ? -35.588 8.260 14.011 1.00 30.25 206 TYR A N 1
ATOM 1566 C CA . TYR A 1 206 ? -34.555 7.210 13.929 1.00 31.26 206 TYR A CA 1
ATOM 1567 C C . TYR A 1 206 ? -33.886 6.973 15.257 1.00 31.89 206 TYR A C 1
ATOM 1568 O O . TYR A 1 206 ? -33.833 5.835 15.754 1.00 32.27 206 TYR A O 1
ATOM 1577 N N . TYR A 1 207 ? -33.358 8.042 15.839 1.00 32.85 207 TYR A N 1
ATOM 1578 C CA . TYR A 1 207 ? -32.696 7.916 17.125 1.00 33.67 207 TYR A CA 1
ATOM 1579 C C . TYR A 1 207 ? -33.712 7.681 18.254 1.00 34.76 207 TYR A C 1
ATOM 1580 O O . TYR A 1 207 ? -33.346 7.215 19.343 1.00 34.63 207 TYR A O 1
ATOM 1589 N N . GLY A 1 208 ? -34.984 7.966 17.960 1.00 35.39 208 GLY A N 1
ATOM 1590 C CA . GLY A 1 208 ? -36.099 7.756 18.879 1.00 36.33 208 GLY A CA 1
ATOM 1591 C C . GLY A 1 208 ? -36.577 6.314 18.873 1.00 37.25 208 GLY A C 1
ATOM 1592 O O . GLY A 1 208 ? -36.890 5.759 19.937 1.00 37.57 208 GLY A O 1
ATOM 1593 N N . LEU A 1 209 ? -36.636 5.708 17.682 1.00 37.25 209 LEU A N 1
ATOM 1594 C CA . LEU A 1 209 ? -36.922 4.288 17.544 1.00 37.41 209 LEU A CA 1
ATOM 1595 C C . LEU A 1 209 ? -35.773 3.448 18.131 1.00 37.76 209 LEU A C 1
ATOM 1596 O O . LEU A 1 209 ? -36.009 2.554 18.944 1.00 37.68 209 LEU A O 1
ATOM 1601 N N . GLU A 1 210 ? -34.532 3.760 17.759 1.00 37.62 210 GLU A N 1
ATOM 1602 C CA . GLU A 1 210 ? -33.375 2.979 18.235 1.00 38.57 210 GLU A CA 1
ATOM 1603 C C . GLU A 1 210 ? -33.238 2.932 19.764 1.00 37.77 210 GLU A C 1
ATOM 1604 O O . GLU A 1 210 ? -33.431 3.940 20.444 1.00 37.16 210 GLU A O 1
ATOM 1610 N N . THR B 1 4 ? 1.309 17.597 33.849 1.00 29.41 4 THR B N 1
ATOM 1611 C CA . THR B 1 4 ? 1.252 16.163 33.470 1.00 29.40 4 THR B CA 1
ATOM 1612 C C . THR B 1 4 ? -0.141 15.820 32.951 1.00 28.43 4 THR B C 1
ATOM 1613 O O . THR B 1 4 ? -1.133 15.766 33.719 1.00 27.86 4 THR B O 1
ATOM 1617 N N . ASP B 1 5 ? -0.186 15.556 31.648 1.00 27.00 5 ASP B N 1
ATOM 1618 C CA . ASP B 1 5 ? -1.435 15.513 30.909 1.00 25.54 5 ASP B CA 1
ATOM 1619 C C . ASP B 1 5 ? -2.231 14.317 31.371 1.00 24.93 5 ASP B C 1
ATOM 1620 O O . ASP B 1 5 ? -1.645 13.272 31.578 1.00 24.95 5 ASP B O 1
ATOM 1625 N N . THR B 1 6 ? -3.553 14.486 31.518 1.00 24.29 6 THR B N 1
ATOM 1626 C CA . THR B 1 6 ? -4.469 13.365 31.755 1.00 25.21 6 THR B CA 1
ATOM 1627 C C . THR B 1 6 ? -4.171 12.207 30.766 1.00 25.95 6 THR B C 1
ATOM 1628 O O . THR B 1 6 ? -3.956 11.084 31.219 1.00 26.91 6 THR B O 1
ATOM 1632 N N . TYR B 1 7 ? -4.076 12.485 29.451 1.00 25.83 7 TYR B N 1
ATOM 1633 C CA . TYR B 1 7 ? -3.861 11.437 28.402 1.00 25.65 7 TYR B CA 1
ATOM 1634 C C . TYR B 1 7 ? -2.530 11.489 27.638 1.00 24.91 7 TYR B C 1
ATOM 1635 O O . TYR B 1 7 ? -2.105 12.570 27.263 1.00 24.46 7 TYR B O 1
ATOM 1644 N N . PRO B 1 8 ? -1.893 10.319 27.339 1.00 25.11 8 PRO B N 1
ATOM 1645 C CA . PRO B 1 8 ? -0.558 10.413 26.683 1.00 24.14 8 PRO B CA 1
ATOM 1646 C C . PRO B 1 8 ? -0.600 10.877 25.217 1.00 23.67 8 PRO B C 1
ATOM 1647 O O . PRO B 1 8 ? 0.414 11.306 24.684 1.00 23.19 8 PRO B O 1
ATOM 1651 N N . ASN B 1 9 ? -1.756 10.741 24.588 1.00 24.53 9 ASN B N 1
ATOM 1652 C CA . ASN B 1 9 ? -1.930 11.020 23.151 1.00 25.17 9 ASN B CA 1
ATOM 1653 C C . ASN B 1 9 ? -3.417 11.282 22.860 1.00 25.04 9 ASN B C 1
ATOM 1654 O O . ASN B 1 9 ? -4.253 11.157 23.766 1.00 25.97 9 ASN B O 1
ATOM 1659 N N . ILE B 1 10 ? -3.746 11.633 21.611 1.00 25.19 10 ILE B N 1
ATOM 1660 C CA . ILE B 1 10 ? -5.138 11.974 21.242 1.00 24.59 10 ILE B CA 1
ATOM 1661 C C . ILE B 1 10 ? -6.023 10.751 21.106 1.00 24.85 10 ILE B C 1
ATOM 1662 O O . ILE B 1 10 ? -7.218 10.847 21.307 1.00 25.45 10 ILE B O 1
ATOM 1667 N N . GLU B 1 11 ? -5.452 9.603 20.761 1.00 26.33 11 GLU B N 1
ATOM 1668 C CA . GLU B 1 11 ? -6.224 8.368 20.726 1.00 27.44 11 GLU B CA 1
ATOM 1669 C C . GLU B 1 11 ? -6.833 8.006 22.076 1.00 28.10 11 GLU B C 1
ATOM 1670 O O . GLU B 1 11 ? -7.971 7.520 22.129 1.00 29.33 11 GLU B O 1
ATOM 1676 N N . ALA B 1 12 ? -6.077 8.258 23.144 1.00 28.19 12 ALA B N 1
ATOM 1677 C CA . ALA B 1 12 ? -6.431 7.921 24.534 1.00 27.40 12 ALA B CA 1
ATOM 1678 C C . ALA B 1 12 ? -7.572 8.813 24.999 1.00 26.81 12 ALA B C 1
ATOM 1679 O O . ALA B 1 12 ? -8.568 8.345 25.549 1.00 26.49 12 ALA B O 1
ATOM 1681 N N . LEU B 1 13 ? -7.438 10.103 24.724 1.00 25.94 13 LEU B N 1
ATOM 1682 C CA . LEU B 1 13 ? -8.494 11.073 24.976 1.00 25.18 13 LEU B CA 1
ATOM 1683 C C . LEU B 1 13 ? -9.771 10.661 24.306 1.00 25.35 13 LEU B C 1
ATOM 1684 O O . LEU B 1 13 ? -10.814 10.642 24.961 1.00 23.74 13 LEU B O 1
ATOM 1689 N N . GLU B 1 14 ? -9.667 10.364 22.996 1.00 24.85 14 GLU B N 1
ATOM 1690 C CA . GLU B 1 14 ? -10.810 10.035 22.113 1.00 25.39 14 GLU B CA 1
ATOM 1691 C C . GLU B 1 14 ? -11.515 8.739 22.544 1.00 25.55 14 GLU B C 1
ATOM 1692 O O . GLU B 1 14 ? -12.757 8.672 22.572 1.00 26.32 14 GLU B O 1
ATOM 1698 N N . ASN B 1 15 ? -10.745 7.719 22.920 1.00 26.51 15 ASN B N 1
ATOM 1699 C CA . ASN B 1 15 ? -11.361 6.535 23.558 1.00 27.14 15 ASN B CA 1
ATOM 1700 C C . ASN B 1 15 ? -12.023 6.781 24.948 1.00 27.00 15 ASN B C 1
ATOM 1701 O O . ASN B 1 15 ? -12.740 5.907 25.474 1.00 26.79 15 ASN B O 1
ATOM 1706 N N . ALA B 1 16 ? -11.835 7.958 25.550 1.00 26.88 16 ALA B N 1
ATOM 1707 C CA . ALA B 1 16 ? -12.506 8.211 26.840 1.00 25.66 16 ALA B CA 1
ATOM 1708 C C . ALA B 1 16 ? -13.592 9.297 26.781 1.00 26.11 16 ALA B C 1
ATOM 1709 O O . ALA B 1 16 ? -14.538 9.325 27.606 1.00 24.15 16 ALA B O 1
ATOM 1711 N N . GLU B 1 17 ? -13.468 10.185 25.798 1.00 24.98 17 GLU B N 1
ATOM 1712 C CA . GLU B 1 17 ? -14.302 11.398 25.764 1.00 24.97 17 GLU B CA 1
ATOM 1713 C C . GLU B 1 17 ? -15.408 11.351 24.721 1.00 23.68 17 GLU B C 1
ATOM 1714 O O . GLU B 1 17 ? -15.344 10.602 23.751 1.00 24.38 17 GLU B O 1
ATOM 1720 N N . THR B 1 18 ? -16.425 12.169 24.903 1.00 24.30 18 THR B N 1
ATOM 1721 C CA . THR B 1 18 ? -17.484 12.219 23.921 1.00 24.47 18 THR B CA 1
ATOM 1722 C C . THR B 1 18 ? -17.330 13.460 23.083 1.00 23.37 18 THR B C 1
ATOM 1723 O O . THR B 1 18 ? -17.295 14.562 23.610 1.00 22.12 18 THR B O 1
ATOM 1727 N N . VAL B 1 19 ? -17.245 13.282 21.772 1.00 22.21 19 VAL B N 1
ATOM 1728 C CA . VAL B 1 19 ? -17.104 14.447 20.907 1.00 22.29 19 VAL B CA 1
ATOM 1729 C C . VAL B 1 19 ? -18.441 15.198 20.858 1.00 21.72 19 VAL B C 1
ATOM 1730 O O . VAL B 1 19 ? -19.514 14.560 20.881 1.00 22.99 19 VAL B O 1
ATOM 1734 N N . GLY B 1 20 ? -18.385 16.525 20.832 1.00 20.27 20 GLY B N 1
ATOM 1735 C CA . GLY B 1 20 ? -19.590 17.336 20.833 1.00 20.33 20 GLY B CA 1
ATOM 1736 C C . GLY B 1 20 ? -20.057 17.643 22.250 1.00 20.83 20 GLY B C 1
ATOM 1737 O O . GLY B 1 20 ? -20.895 18.496 22.448 1.00 21.35 20 GLY B O 1
ATOM 1738 N N . VAL B 1 21 ? -19.533 16.921 23.231 1.00 21.66 21 VAL B N 1
ATOM 1739 C CA . VAL B 1 21 ? -19.809 17.262 24.636 1.00 22.34 21 VAL B CA 1
ATOM 1740 C C . VAL B 1 21 ? -18.514 17.804 25.291 1.00 21.44 21 VAL B C 1
ATOM 1741 O O . VAL B 1 21 ? -18.487 18.906 25.865 1.00 22.04 21 VAL B O 1
ATOM 1745 N N . ALA B 1 22 ? -17.437 17.036 25.166 1.00 22.62 22 ALA B N 1
ATOM 1746 C CA . ALA B 1 22 ? -16.157 17.372 25.793 1.00 20.10 22 ALA B CA 1
ATOM 1747 C C . ALA B 1 22 ? -15.266 18.114 24.845 1.00 20.52 22 ALA B C 1
ATOM 1748 O O . ALA B 1 22 ? -14.443 18.947 25.265 1.00 17.97 22 ALA B O 1
ATOM 1750 N N . TYR B 1 23 ? -15.387 17.797 23.551 1.00 18.75 23 TYR B N 1
ATOM 1751 C CA . TYR B 1 23 ? -14.420 18.341 22.601 1.00 19.51 23 TYR B CA 1
ATOM 1752 C C . TYR B 1 23 ? -14.987 18.306 21.176 1.00 18.63 23 TYR B C 1
ATOM 1753 O O . TYR B 1 23 ? -15.837 17.485 20.873 1.00 19.57 23 TYR B O 1
ATOM 1762 N N . ASN B 1 24 ? -14.533 19.223 20.330 1.00 18.99 24 ASN B N 1
ATOM 1763 C CA . ASN B 1 24 ? -14.868 19.159 18.894 1.00 18.24 24 ASN B CA 1
ATOM 1764 C C . ASN B 1 24 ? -13.613 19.535 18.108 1.00 18.68 24 ASN B C 1
ATOM 1765 O O . ASN B 1 24 ? -12.604 19.954 18.711 1.00 18.48 24 ASN B O 1
ATOM 1770 N N . ILE B 1 25 ? -13.668 19.339 16.787 1.00 17.81 25 ILE B N 1
ATOM 1771 C CA . ILE B 1 25 ? -12.564 19.608 15.886 1.00 17.41 25 ILE B CA 1
ATOM 1772 C C . ILE B 1 25 ? -13.200 20.356 14.710 1.00 18.34 25 ILE B C 1
ATOM 1773 O O . ILE B 1 25 ? -14.233 19.911 14.174 1.00 18.63 25 ILE B O 1
ATOM 1778 N N . GLU B 1 26 ? -12.597 21.488 14.363 1.00 18.39 26 GLU B N 1
ATOM 1779 C CA . GLU B 1 26 ? -12.975 22.313 13.199 1.00 19.19 26 GLU B CA 1
ATOM 1780 C C . GLU B 1 26 ? -11.792 22.464 12.284 1.00 18.83 26 GLU B C 1
ATOM 1781 O O . GLU B 1 26 ? -10.692 22.764 12.725 1.00 19.58 26 GLU B O 1
ATOM 1787 N N . VAL B 1 27 ? -12.043 22.326 10.993 1.00 19.28 27 VAL B N 1
ATOM 1788 C CA . VAL B 1 27 ? -11.007 22.294 9.998 1.00 18.95 27 VAL B CA 1
ATOM 1789 C C . VAL B 1 27 ? -11.516 23.088 8.819 1.00 18.84 27 VAL B C 1
ATOM 1790 O O . VAL B 1 27 ? -12.692 23.003 8.483 1.00 17.40 27 VAL B O 1
ATOM 1794 N N . LYS B 1 28 ? -10.653 23.895 8.206 1.00 19.65 28 LYS B N 1
ATOM 1795 C CA . LYS B 1 28 ? -10.980 24.533 6.930 1.00 18.89 28 LYS B CA 1
ATOM 1796 C C . LYS B 1 28 ? -9.707 24.611 6.136 1.00 19.59 28 LYS B C 1
ATOM 1797 O O . LYS B 1 28 ? -8.866 25.463 6.415 1.00 20.07 28 LYS B O 1
ATOM 1803 N N . ARG B 1 29 ? -9.574 23.734 5.145 1.00 19.34 29 ARG B N 1
ATOM 1804 C CA . ARG B 1 29 ? -8.388 23.669 4.308 1.00 19.89 29 ARG B CA 1
ATOM 1805 C C . ARG B 1 29 ? -8.596 24.506 3.050 1.00 19.85 29 ARG B C 1
ATOM 1806 O O . ARG B 1 29 ? -9.399 24.144 2.153 1.00 17.03 29 ARG B O 1
ATOM 1814 N N . GLN B 1 30 ? -7.895 25.631 2.993 1.00 19.00 30 GLN B N 1
ATOM 1815 C CA . GLN B 1 30 ? -8.173 26.595 1.920 1.00 18.94 30 GLN B CA 1
ATOM 1816 C C . GLN B 1 30 ? -6.925 27.376 1.446 1.00 19.50 30 GLN B C 1
ATOM 1817 O O . GLN B 1 30 ? -7.041 28.366 0.714 1.00 19.58 30 GLN B O 1
ATOM 1823 N N . ASN B 1 31 ? -5.740 26.938 1.866 1.00 20.45 31 ASN B N 1
ATOM 1824 C CA . ASN B 1 31 ? -4.479 27.571 1.437 1.00 21.68 31 ASN B CA 1
ATOM 1825 C C . ASN B 1 31 ? -3.427 26.500 1.335 1.00 23.01 31 ASN B C 1
ATOM 1826 O O . ASN B 1 31 ? -3.358 25.650 2.243 1.00 22.94 31 ASN B O 1
ATOM 1831 N N . PRO B 1 32 ? -2.597 26.514 0.248 1.00 23.66 32 PRO B N 1
ATOM 1832 C CA . PRO B 1 32 ? -1.542 25.500 0.110 1.00 23.47 32 PRO B CA 1
ATOM 1833 C C . PRO B 1 32 ? -0.209 25.796 0.831 1.00 23.20 32 PRO B C 1
ATOM 1834 O O . PRO B 1 32 ? 0.677 24.930 0.841 1.00 22.99 32 PRO B O 1
ATOM 1838 N N . SER B 1 33 ? -0.085 26.984 1.416 1.00 22.29 33 SER B N 1
ATOM 1839 C CA . SER B 1 33 ? 1.150 27.468 2.040 1.00 21.15 33 SER B CA 1
ATOM 1840 C C . SER B 1 33 ? 1.085 27.607 3.576 1.00 19.93 33 SER B C 1
ATOM 1841 O O . SER B 1 33 ? 2.038 27.276 4.272 1.00 20.10 33 SER B O 1
ATOM 1844 N N . MET B 1 34 ? -0.024 28.133 4.088 1.00 19.39 34 MET B N 1
ATOM 1845 C CA . MET B 1 34 ? -0.100 28.535 5.499 1.00 19.30 34 MET B CA 1
ATOM 1846 C C . MET B 1 34 ? -1.300 27.978 6.237 1.00 18.89 34 MET B C 1
ATOM 1847 O O . MET B 1 34 ? -2.430 28.082 5.729 1.00 17.75 34 MET B O 1
ATOM 1852 N N . ILE B 1 35 ? -1.059 27.393 7.427 1.00 17.37 35 ILE B N 1
ATOM 1853 C CA . ILE B 1 35 ? -2.164 26.963 8.319 1.00 16.26 35 ILE B CA 1
ATOM 1854 C C . ILE B 1 35 ? -1.896 27.549 9.697 1.00 16.17 35 ILE B C 1
ATOM 1855 O O . ILE B 1 35 ? -0.741 27.537 10.215 1.00 15.62 35 ILE B O 1
ATOM 1860 N N . TYR B 1 36 ? -2.974 28.117 10.222 1.00 15.54 36 TYR B N 1
ATOM 1861 C CA . TYR B 1 36 ? -3.082 28.691 11.568 1.00 15.04 36 TYR B CA 1
ATOM 1862 C C . TYR B 1 36 ? -3.885 27.714 12.340 1.00 15.69 36 TYR B C 1
ATOM 1863 O O . TYR B 1 36 ? -4.950 27.238 11.864 1.00 15.32 36 TYR B O 1
ATOM 1872 N N . PHE B 1 37 ? -3.364 27.318 13.511 1.00 15.37 37 PHE B N 1
ATOM 1873 C CA . PHE B 1 37 ? -4.054 26.314 14.250 1.00 15.16 37 PHE B CA 1
ATOM 1874 C C . PHE B 1 37 ? -3.726 26.314 15.720 1.00 15.97 37 PHE B C 1
ATOM 1875 O O . PHE B 1 37 ? -2.807 27.028 16.188 1.00 15.83 37 PHE B O 1
ATOM 1883 N N . SER B 1 38 ? -4.534 25.538 16.444 1.00 16.04 38 SER B N 1
ATOM 1884 C CA . SER B 1 38 ? -4.288 25.282 17.844 1.00 17.56 38 SER B CA 1
ATOM 1885 C C . SER B 1 38 ? -4.775 23.914 18.245 1.00 18.02 38 SER B C 1
ATOM 1886 O O . SER B 1 38 ? -5.923 23.540 17.952 1.00 18.72 38 SER B O 1
ATOM 1889 N N . PRO B 1 39 ? -3.899 23.145 18.929 1.00 18.43 39 PRO B N 1
ATOM 1890 C CA . PRO B 1 39 ? -4.270 21.882 19.535 1.00 17.93 39 PRO B CA 1
ATOM 1891 C C . PRO B 1 39 ? -5.037 22.088 20.861 1.00 17.56 39 PRO B C 1
ATOM 1892 O O . PRO B 1 39 ? -5.552 21.121 21.430 1.00 15.31 39 PRO B O 1
ATOM 1896 N N . HIS B 1 40 ? -5.069 23.333 21.345 1.00 18.32 40 HIS B N 1
ATOM 1897 C CA . HIS B 1 40 ? -5.565 23.687 22.684 1.00 17.48 40 HIS B CA 1
ATOM 1898 C C . HIS B 1 40 ? -6.619 24.785 22.666 1.00 17.88 40 HIS B C 1
ATOM 1899 O O . HIS B 1 40 ? -6.628 25.672 23.528 1.00 18.64 40 HIS B O 1
ATOM 1906 N N . ALA B 1 41 ? -7.488 24.743 21.661 1.00 17.82 41 ALA B N 1
ATOM 1907 C CA . ALA B 1 41 ? -8.461 25.800 21.445 1.00 16.95 41 ALA B CA 1
ATOM 1908 C C . ALA B 1 41 ? -9.710 25.667 22.332 1.00 17.92 41 ALA B C 1
ATOM 1909 O O . ALA B 1 41 ? -9.703 24.865 23.276 1.00 17.00 41 ALA B O 1
ATOM 1911 N N . GLY B 1 42 ? -10.751 26.451 22.043 1.00 18.54 42 GLY B N 1
ATOM 1912 C CA . GLY B 1 42 ? -11.912 26.604 22.948 1.00 19.64 42 GLY B CA 1
ATOM 1913 C C . GLY B 1 42 ? -11.495 26.940 24.384 1.00 20.66 42 GLY B C 1
ATOM 1914 O O . GLY B 1 42 ? -10.654 27.837 24.621 1.00 19.35 42 GLY B O 1
ATOM 1915 N N . GLY B 1 43 ? -12.034 26.177 25.335 1.00 20.27 43 GLY B N 1
ATOM 1916 C CA . GLY B 1 43 ? -11.667 26.298 26.768 1.00 18.87 43 GLY B CA 1
ATOM 1917 C C . GLY B 1 43 ? -10.382 25.646 27.290 1.00 20.01 43 GLY B C 1
ATOM 1918 O O . GLY B 1 43 ? -10.046 25.813 28.448 1.00 20.22 43 GLY B O 1
ATOM 1919 N N . ILE B 1 44 ? -9.620 24.926 26.466 1.00 19.85 44 ILE B N 1
ATOM 1920 C CA . ILE B 1 44 ? -8.274 24.482 26.921 1.00 19.45 44 ILE B CA 1
ATOM 1921 C C . ILE B 1 44 ? -7.315 25.703 27.176 1.00 19.13 44 ILE B C 1
ATOM 1922 O O . ILE B 1 44 ? -7.012 26.041 28.332 1.00 17.67 44 ILE B O 1
ATOM 1927 N N . GLU B 1 45 ? -6.871 26.376 26.111 1.00 18.88 45 GLU B N 1
ATOM 1928 C CA . GLU B 1 45 ? -6.206 27.659 26.246 1.00 19.27 45 GLU B CA 1
ATOM 1929 C C . GLU B 1 45 ? -7.098 28.783 25.676 1.00 19.08 45 GLU B C 1
ATOM 1930 O O . GLU B 1 45 ? -7.139 29.003 24.454 1.00 20.17 45 GLU B O 1
ATOM 1936 N N . VAL B 1 46 ? -7.793 29.492 26.567 1.00 18.63 46 VAL B N 1
ATOM 1937 C CA . VAL B 1 46 ? -8.896 30.407 26.196 1.00 19.05 46 VAL B CA 1
ATOM 1938 C C . VAL B 1 46 ? -8.457 31.600 25.405 1.00 18.29 46 VAL B C 1
ATOM 1939 O O . VAL B 1 46 ? -7.539 32.328 25.818 1.00 18.69 46 VAL B O 1
ATOM 1943 N N . GLY B 1 47 ? -9.118 31.804 24.256 1.00 17.71 47 GLY B N 1
ATOM 1944 C CA . GLY B 1 47 ? -8.775 32.902 23.393 1.00 18.58 47 GLY B CA 1
ATOM 1945 C C . GLY B 1 47 ? -8.033 32.547 22.118 1.00 18.05 47 GLY B C 1
ATOM 1946 O O . GLY B 1 47 ? -7.865 33.403 21.264 1.00 18.46 47 GLY B O 1
ATOM 1947 N N . THR B 1 48 ? -7.600 31.292 21.991 1.00 19.38 48 THR B N 1
ATOM 1948 C CA . THR B 1 48 ? -6.870 30.812 20.799 1.00 19.14 48 THR B CA 1
ATOM 1949 C C . THR B 1 48 ? -7.855 30.554 19.654 1.00 20.04 48 THR B C 1
ATOM 1950 O O . THR B 1 48 ? -7.586 30.929 18.520 1.00 20.88 48 THR B O 1
ATOM 1954 N N . THR B 1 49 ? -8.996 29.936 19.960 1.00 19.17 49 THR B N 1
ATOM 1955 C CA . THR B 1 49 ? -10.115 29.924 19.032 1.00 21.10 49 THR B CA 1
ATOM 1956 C C . THR B 1 49 ? -10.395 31.307 18.414 1.00 21.14 49 THR B C 1
ATOM 1957 O O . THR B 1 49 ? -10.266 31.468 17.215 1.00 22.16 49 THR B O 1
ATOM 1961 N N . GLU B 1 50 ? -10.733 32.298 19.234 1.00 21.25 50 GLU B N 1
ATOM 1962 C CA . GLU B 1 50 ? -11.101 33.628 18.716 1.00 20.78 50 GLU B CA 1
ATOM 1963 C C . GLU B 1 50 ? -9.981 34.254 17.854 1.00 20.37 50 GLU B C 1
ATOM 1964 O O . GLU B 1 50 ? -10.242 34.784 16.774 1.00 19.59 50 GLU B O 1
ATOM 1970 N N . LEU B 1 51 ? -8.724 34.139 18.295 1.00 19.34 51 LEU B N 1
ATOM 1971 C CA . LEU B 1 51 ? -7.602 34.731 17.545 1.00 18.12 51 LEU B CA 1
ATOM 1972 C C . LEU B 1 51 ? -7.390 34.109 16.191 1.00 18.06 51 LEU B C 1
ATOM 1973 O O . LEU B 1 51 ? -7.102 34.810 15.218 1.00 16.16 51 LEU B O 1
ATOM 1978 N N . ILE B 1 52 ? -7.504 32.786 16.137 1.00 17.16 52 ILE B N 1
ATOM 1979 C CA . ILE B 1 52 ? -7.292 32.060 14.877 1.00 17.99 52 ILE B CA 1
ATOM 1980 C C . ILE B 1 52 ? -8.430 32.342 13.884 1.00 17.98 52 ILE B C 1
ATOM 1981 O O . ILE B 1 52 ? -8.190 32.452 12.686 1.00 17.63 52 ILE B O 1
ATOM 1986 N N . TYR B 1 53 ? -9.648 32.500 14.394 1.00 19.21 53 TYR B N 1
ATOM 1987 C CA . TYR B 1 53 ? -10.790 32.918 13.555 1.00 20.08 53 TYR B CA 1
ATOM 1988 C C . TYR B 1 53 ? -10.474 34.223 12.833 1.00 20.38 53 TYR B C 1
ATOM 1989 O O . TYR B 1 53 ? -10.556 34.317 11.597 1.00 20.79 53 TYR B O 1
ATOM 1998 N N . ARG B 1 54 ? -10.067 35.211 13.615 1.00 20.36 54 ARG B N 1
ATOM 1999 C CA . ARG B 1 54 ? -9.713 36.500 13.099 1.00 20.63 54 ARG B CA 1
ATOM 2000 C C . ARG B 1 54 ? -8.493 36.415 12.192 1.00 20.52 54 ARG B C 1
ATOM 2001 O O . ARG B 1 54 ? -8.516 36.971 11.127 1.00 19.74 54 ARG B O 1
ATOM 2009 N N . VAL B 1 55 ? -7.423 35.717 12.596 1.00 19.42 55 VAL B N 1
ATOM 2010 C CA . VAL B 1 55 ? -6.228 35.645 11.706 1.00 18.63 55 VAL B CA 1
ATOM 2011 C C . VAL B 1 55 ? -6.588 34.975 10.390 1.00 18.66 55 VAL B C 1
ATOM 2012 O O . VAL B 1 55 ? -6.285 35.529 9.310 1.00 17.15 55 VAL B O 1
ATOM 2016 N N . VAL B 1 56 ? -7.309 33.846 10.469 1.00 18.73 56 VAL B N 1
ATOM 2017 C CA . VAL B 1 56 ? -7.779 33.152 9.267 1.00 19.81 56 VAL B CA 1
ATOM 2018 C C . VAL B 1 56 ? -8.602 34.056 8.340 1.00 21.47 56 VAL B C 1
ATOM 2019 O O . VAL B 1 56 ? -8.317 34.059 7.146 1.00 22.04 56 VAL B O 1
ATOM 2023 N N . GLU B 1 57 ? -9.601 34.786 8.878 1.00 21.83 57 GLU B N 1
ATOM 2024 C CA . GLU B 1 57 ? -10.381 35.783 8.121 1.00 23.28 57 GLU B CA 1
ATOM 2025 C C . GLU B 1 57 ? -9.493 36.842 7.433 1.00 23.94 57 GLU B C 1
ATOM 2026 O O . GLU B 1 57 ? -9.723 37.234 6.272 1.00 23.48 57 GLU B O 1
ATOM 2032 N N . LEU B 1 58 ? -8.475 37.320 8.132 1.00 23.90 58 LEU B N 1
ATOM 2033 C CA . LEU B 1 58 ? -7.608 38.311 7.513 1.00 24.54 58 LEU B CA 1
ATOM 2034 C C . LEU B 1 58 ? -6.704 37.753 6.399 1.00 24.71 58 LEU B C 1
ATOM 2035 O O . LEU B 1 58 ? -6.360 38.456 5.446 1.00 24.85 58 LEU B O 1
ATOM 2040 N N . THR B 1 59 ? -6.355 36.472 6.496 1.00 24.14 59 THR B N 1
ATOM 2041 C CA . THR B 1 59 ? -5.256 35.946 5.713 1.00 22.79 59 THR B CA 1
ATOM 2042 C C . THR B 1 59 ? -5.665 35.002 4.584 1.00 22.48 59 THR B C 1
ATOM 2043 O O . THR B 1 59 ? -4.923 34.850 3.624 1.00 22.25 59 THR B O 1
ATOM 2047 N N . GLY B 1 60 ? -6.828 34.379 4.691 1.00 20.96 60 GLY B N 1
ATOM 2048 C CA . GLY B 1 60 ? -7.157 33.219 3.820 1.00 21.13 60 GLY B CA 1
ATOM 2049 C C . GLY B 1 60 ? -6.335 31.946 4.100 1.00 21.00 60 GLY B C 1
ATOM 2050 O O . GLY B 1 60 ? -6.400 30.998 3.349 1.00 21.03 60 GLY B O 1
ATOM 2051 N N . GLY B 1 61 ? -5.544 31.920 5.178 1.00 21.02 61 GLY B N 1
ATOM 2052 C CA . GLY B 1 61 ? -4.825 30.696 5.611 1.00 20.41 61 GLY B CA 1
ATOM 2053 C C . GLY B 1 61 ? -5.800 29.586 5.992 1.00 19.04 61 GLY B C 1
ATOM 2054 O O . GLY B 1 61 ? -6.977 29.870 6.249 1.00 19.56 61 GLY B O 1
ATOM 2055 N N . SER B 1 62 ? -5.358 28.325 5.942 1.00 19.06 62 SER B N 1
ATOM 2056 C CA . SER B 1 62 ? -6.217 27.212 6.414 1.00 18.05 62 SER B CA 1
ATOM 2057 C C . SER B 1 62 ? -6.386 27.283 7.940 1.00 18.12 62 SER B C 1
ATOM 2058 O O . SER B 1 62 ? -5.561 27.910 8.630 1.00 18.41 62 SER B O 1
ATOM 2061 N N . LEU B 1 63 ? -7.469 26.687 8.463 1.00 17.85 63 LEU B N 1
ATOM 2062 C CA . LEU B 1 63 ? -7.707 26.644 9.929 1.00 17.58 63 LEU B CA 1
ATOM 2063 C C . LEU B 1 63 ? -7.737 25.193 10.463 1.00 17.03 63 LEU B C 1
ATOM 2064 O O . LEU B 1 63 ? -8.154 24.279 9.747 1.00 16.74 63 LEU B O 1
ATOM 2069 N N . TYR B 1 64 ? -7.283 24.991 11.715 1.00 16.78 64 TYR B N 1
ATOM 2070 C CA . TYR B 1 64 ? -7.543 23.745 12.447 1.00 16.05 64 TYR B CA 1
ATOM 2071 C C . TYR B 1 64 ? -7.713 24.097 13.919 1.00 15.80 64 TYR B C 1
ATOM 2072 O O . TYR B 1 64 ? -6.885 24.814 14.440 1.00 15.18 64 TYR B O 1
ATOM 2081 N N . LEU B 1 65 ? -8.819 23.681 14.562 1.00 16.39 65 LEU B N 1
ATOM 2082 C CA . LEU B 1 65 ? -8.951 23.870 16.023 1.00 17.57 65 LEU B CA 1
ATOM 2083 C C . LEU B 1 65 ? -9.352 22.585 16.725 1.00 17.00 65 LEU B C 1
ATOM 2084 O O . LEU B 1 65 ? -10.312 21.934 16.344 1.00 17.61 65 LEU B O 1
ATOM 2089 N N . PHE B 1 66 ? -8.555 22.183 17.703 1.00 18.62 66 PHE B N 1
ATOM 2090 C CA . PHE B 1 66 ? -8.983 21.186 18.663 1.00 18.89 66 PHE B CA 1
ATOM 2091 C C . PHE B 1 66 ? -9.523 21.901 19.908 1.00 17.92 66 PHE B C 1
ATOM 2092 O O . PHE B 1 66 ? -8.755 22.332 20.789 1.00 17.14 66 PHE B O 1
ATOM 2100 N N . GLN B 1 67 ? -10.843 21.953 20.010 1.00 17.59 67 GLN B N 1
ATOM 2101 C CA . GLN B 1 67 ? -11.512 22.724 21.057 1.00 19.29 67 GLN B CA 1
ATOM 2102 C C . GLN B 1 67 ? -11.970 21.999 22.354 1.00 20.24 67 GLN B C 1
ATOM 2103 O O . GLN B 1 67 ? -12.630 20.957 22.306 1.00 21.10 67 GLN B O 1
ATOM 2109 N N . GLY B 1 68 ? -11.672 22.580 23.519 1.00 20.85 68 GLY B N 1
ATOM 2110 C CA . GLY B 1 68 ? -12.346 22.099 24.732 1.00 21.72 68 GLY B CA 1
ATOM 2111 C C . GLY B 1 68 ? -13.721 22.730 24.683 1.00 21.89 68 GLY B C 1
ATOM 2112 O O . GLY B 1 68 ? -13.865 23.864 24.188 1.00 22.67 68 GLY B O 1
ATOM 2113 N N . LEU B 1 69 ? -14.732 21.994 25.141 1.00 22.24 69 LEU B N 1
ATOM 2114 C CA . LEU B 1 69 ? -16.125 22.448 25.156 1.00 22.09 69 LEU B CA 1
ATOM 2115 C C . LEU B 1 69 ? -16.762 22.553 26.545 1.00 23.57 69 LEU B C 1
ATOM 2116 O O . LEU B 1 69 ? -17.775 23.248 26.702 1.00 23.79 69 LEU B O 1
ATOM 2121 N N . LEU B 1 70 ? -16.211 21.830 27.522 1.00 23.95 70 LEU B N 1
ATOM 2122 C CA . LEU B 1 70 ? -16.812 21.775 28.849 1.00 24.51 70 LEU B CA 1
ATOM 2123 C C . LEU B 1 70 ? -16.764 23.137 29.527 1.00 25.09 70 LEU B C 1
ATOM 2124 O O . LEU B 1 70 ? -15.858 23.949 29.280 1.00 24.63 70 LEU B O 1
ATOM 2129 N N . PRO B 1 71 ? -17.748 23.388 30.392 1.00 26.05 71 PRO B N 1
ATOM 2130 C CA . PRO B 1 71 ? -17.858 24.614 31.153 1.00 26.91 71 PRO B CA 1
ATOM 2131 C C . PRO B 1 71 ? -16.678 24.718 32.067 1.00 27.57 71 PRO B C 1
ATOM 2132 O O . PRO B 1 71 ? -16.220 25.824 32.347 1.00 27.59 71 PRO B O 1
ATOM 2136 N N . SER B 1 72 ? -16.194 23.548 32.500 1.00 28.17 72 SER B N 1
ATOM 2137 C CA . SER B 1 72 ? -15.179 23.454 33.533 1.00 28.26 72 SER B CA 1
ATOM 2138 C C . SER B 1 72 ? -14.209 22.281 33.348 1.00 27.45 72 SER B C 1
ATOM 2139 O O . SER B 1 72 ? -14.563 21.224 32.831 1.00 28.03 72 SER B O 1
ATOM 2142 N N . GLY B 1 73 ? -12.963 22.496 33.758 1.00 26.79 73 GLY B N 1
ATOM 2143 C CA . GLY B 1 73 ? -11.983 21.432 33.809 1.00 25.67 73 GLY B CA 1
ATOM 2144 C C . GLY B 1 73 ? -11.545 21.041 32.399 1.00 24.73 73 GLY B C 1
ATOM 2145 O O . GLY B 1 73 ? -11.348 19.863 32.113 1.00 24.34 73 GLY B O 1
ATOM 2146 N N . ASN B 1 74 ? -11.347 22.022 31.527 1.00 24.54 74 ASN B N 1
ATOM 2147 C CA . ASN B 1 74 ? -10.851 21.714 30.179 1.00 24.21 74 ASN B CA 1
ATOM 2148 C C . ASN B 1 74 ? -9.411 21.331 30.157 1.00 24.08 74 ASN B C 1
ATOM 2149 O O . ASN B 1 74 ? -8.911 20.811 29.147 1.00 21.41 74 ASN B O 1
ATOM 2154 N N . SER B 1 75 ? -8.746 21.633 31.274 1.00 22.87 75 SER B N 1
ATOM 2155 C CA . SER B 1 75 ? -7.398 21.162 31.518 1.00 22.84 75 SER B CA 1
ATOM 2156 C C . SER B 1 75 ? -7.159 19.680 31.183 1.00 22.41 75 SER B C 1
ATOM 2157 O O . SER B 1 75 ? -6.129 19.352 30.621 1.00 21.49 75 SER B O 1
ATOM 2160 N N . ARG B 1 76 ? -8.105 18.787 31.503 1.00 23.34 76 ARG B N 1
ATOM 2161 C CA . ARG B 1 76 ? -7.910 17.335 31.223 1.00 22.97 76 ARG B CA 1
ATOM 2162 C C . ARG B 1 76 ? -7.786 16.983 29.731 1.00 23.01 76 ARG B C 1
ATOM 2163 O O . ARG B 1 76 ? -7.325 15.894 29.366 1.00 21.88 76 ARG B O 1
ATOM 2171 N N . LEU B 1 77 ? -8.170 17.920 28.870 1.00 23.05 77 LEU B N 1
ATOM 2172 C CA . LEU B 1 77 ? -8.152 17.659 27.433 1.00 22.59 77 LEU B CA 1
ATOM 2173 C C . LEU B 1 77 ? -6.889 18.198 26.760 1.00 23.21 77 LEU B C 1
ATOM 2174 O O . LEU B 1 77 ? -6.774 18.115 25.542 1.00 21.40 77 LEU B O 1
ATOM 2179 N N . HIS B 1 78 ? -5.958 18.749 27.555 1.00 22.29 78 HIS B N 1
ATOM 2180 C CA . HIS B 1 78 ? -4.688 19.301 27.049 1.00 22.16 78 HIS B CA 1
ATOM 2181 C C . HIS B 1 78 ? -3.746 18.139 26.736 1.00 21.07 78 HIS B C 1
ATOM 2182 O O . HIS B 1 78 ? -3.379 17.364 27.629 1.00 19.91 78 HIS B O 1
ATOM 2189 N N . VAL B 1 79 ? -3.404 17.990 25.468 1.00 19.73 79 VAL B N 1
ATOM 2190 C CA . VAL B 1 79 ? -2.371 17.010 25.098 1.00 19.26 79 VAL B CA 1
ATOM 2191 C C . VAL B 1 79 ? -1.221 17.813 24.549 1.00 20.17 79 VAL B C 1
ATOM 2192 O O . VAL B 1 79 ? -1.378 18.456 23.496 1.00 20.76 79 VAL B O 1
ATOM 2196 N N . THR B 1 80 ? -0.051 17.728 25.208 1.00 20.14 80 THR B N 1
ATOM 2197 C CA . THR B 1 80 ? 1.113 18.578 24.896 1.00 19.79 80 THR B CA 1
ATOM 2198 C C . THR B 1 80 ? 1.573 18.473 23.419 1.00 19.75 80 THR B C 1
ATOM 2199 O O . THR B 1 80 ? 1.474 17.419 22.800 1.00 19.29 80 THR B O 1
ATOM 2203 N N . SER B 1 81 ? 2.074 19.579 22.874 1.00 18.36 81 SER B N 1
ATOM 2204 C CA . SER B 1 81 ? 2.354 19.673 21.434 1.00 18.81 81 SER B CA 1
ATOM 2205 C C . SER B 1 81 ? 3.104 18.486 20.852 1.00 18.82 81 SER B C 1
ATOM 2206 O O . SER B 1 81 ? 2.695 17.943 19.819 1.00 18.47 81 SER B O 1
ATOM 2209 N N . THR B 1 82 ? 4.214 18.116 21.500 1.00 19.38 82 THR B N 1
ATOM 2210 C CA . THR B 1 82 ? 5.022 16.944 21.116 1.00 20.58 82 THR B CA 1
ATOM 2211 C C . THR B 1 82 ? 4.301 15.578 21.161 1.00 20.32 82 THR B C 1
ATOM 2212 O O . THR B 1 82 ? 4.819 14.595 20.613 1.00 20.19 82 THR B O 1
ATOM 2216 N N . HIS B 1 83 ? 3.138 15.505 21.809 1.00 21.24 83 HIS B N 1
ATOM 2217 C CA . HIS B 1 83 ? 2.334 14.248 21.868 1.00 22.17 83 HIS B CA 1
ATOM 2218 C C . HIS B 1 83 ? 1.077 14.245 20.977 1.00 21.83 83 HIS B C 1
ATOM 2219 O O . HIS B 1 83 ? 0.463 13.173 20.714 1.00 22.33 83 HIS B O 1
ATOM 2226 N N . PHE B 1 84 ? 0.691 15.446 20.547 1.00 21.31 84 PHE B N 1
ATOM 2227 C CA . PHE B 1 84 ? -0.549 15.703 19.843 1.00 19.52 84 PHE B CA 1
ATOM 2228 C C . PHE B 1 84 ? -0.547 15.162 18.407 1.00 19.55 84 PHE B C 1
ATOM 2229 O O . PHE B 1 84 ? 0.084 15.710 17.514 1.00 19.17 84 PHE B O 1
ATOM 2237 N N . ASP B 1 85 ? -1.298 14.100 18.199 1.00 19.81 85 ASP B N 1
ATOM 2238 C CA . ASP B 1 85 ? -1.250 13.355 16.983 1.00 20.98 85 ASP B CA 1
ATOM 2239 C C . ASP B 1 85 ? -2.644 13.138 16.426 1.00 21.15 85 ASP B C 1
ATOM 2240 O O . ASP B 1 85 ? -2.861 12.143 15.740 1.00 22.67 85 ASP B O 1
ATOM 2245 N N . GLU B 1 86 ? -3.585 14.046 16.691 1.00 20.61 86 GLU B N 1
ATOM 2246 C CA . GLU B 1 86 ? -4.927 13.895 16.098 1.00 19.63 86 GLU B CA 1
ATOM 2247 C C . GLU B 1 86 ? -4.755 13.784 14.579 1.00 19.36 86 GLU B C 1
ATOM 2248 O O . GLU B 1 86 ? -4.132 14.676 13.955 1.00 18.72 86 GLU B O 1
ATOM 2254 N N . PRO B 1 87 ? -5.281 12.697 13.974 1.00 19.10 87 PRO B N 1
ATOM 2255 C CA . PRO B 1 87 ? -4.826 12.423 12.600 1.00 19.00 87 PRO B CA 1
ATOM 2256 C C . PRO B 1 87 ? -5.264 13.458 11.557 1.00 19.00 87 PRO B C 1
ATOM 2257 O O . PRO B 1 87 ? -4.566 13.596 10.547 1.00 18.97 87 PRO B O 1
ATOM 2261 N N . MET B 1 88 ? -6.391 14.156 11.765 1.00 18.71 88 MET B N 1
ATOM 2262 C CA . MET B 1 88 ? -6.786 15.201 10.806 1.00 19.04 88 MET B CA 1
ATOM 2263 C C . MET B 1 88 ? -5.802 16.382 10.838 1.00 18.55 88 MET B C 1
ATOM 2264 O O . MET B 1 88 ? -5.380 16.878 9.792 1.00 19.41 88 MET B O 1
ATOM 2269 N N . ALA B 1 89 ? -5.436 16.809 12.046 1.00 17.29 89 ALA B N 1
ATOM 2270 C CA . ALA B 1 89 ? -4.379 17.802 12.228 1.00 17.26 89 ALA B CA 1
ATOM 2271 C C . ALA B 1 89 ? -3.065 17.383 11.619 1.00 17.54 89 ALA B C 1
ATOM 2272 O O . ALA B 1 89 ? -2.396 18.220 11.039 1.00 19.77 89 ALA B O 1
ATOM 2274 N N . VAL B 1 90 ? -2.697 16.113 11.790 1.00 17.47 90 VAL B N 1
ATOM 2275 C CA . VAL B 1 90 ? -1.470 1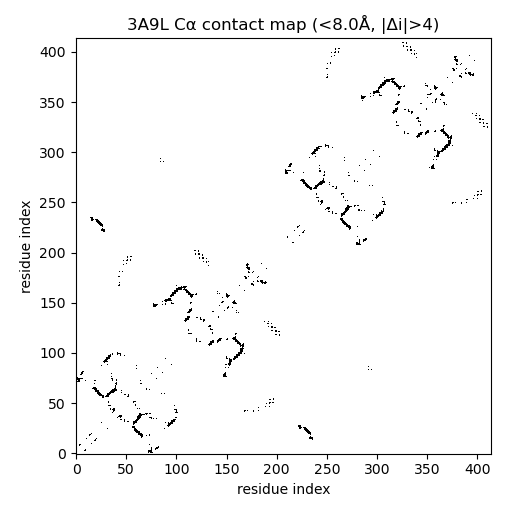5.543 11.222 1.00 17.79 90 VAL B CA 1
ATOM 2276 C C . VAL B 1 90 ? -1.584 15.586 9.711 1.00 18.80 90 VAL B C 1
ATOM 2277 O O . VAL B 1 90 ? -0.609 15.926 9.031 1.00 18.25 90 VAL B O 1
ATOM 2281 N N . CYS B 1 91 ? -2.781 15.284 9.210 1.00 19.16 91 CYS B N 1
ATOM 2282 C CA . CYS B 1 91 ? -3.057 15.327 7.770 1.00 21.11 91 CYS B CA 1
ATOM 2283 C C . CYS B 1 91 ? -2.923 16.746 7.249 1.00 20.43 91 CYS B C 1
ATOM 2284 O O . CYS B 1 91 ? -2.133 16.992 6.335 1.00 21.89 91 CYS B O 1
ATOM 2287 N N . MET B 1 92 ? -3.708 17.668 7.819 1.00 21.19 92 MET B N 1
ATOM 2288 C CA . MET B 1 92 ? -3.608 19.104 7.506 1.00 21.97 92 MET B CA 1
ATOM 2289 C C . MET B 1 92 ? -2.178 19.664 7.428 1.00 21.75 92 MET B C 1
ATOM 2290 O O . MET B 1 92 ? -1.792 20.292 6.433 1.00 21.69 92 MET B O 1
ATOM 2295 N N . LEU B 1 93 ? -1.391 19.423 8.469 1.00 22.28 93 LEU B N 1
ATOM 2296 C CA . LEU B 1 93 ? -0.047 19.985 8.550 1.00 22.22 93 LEU B CA 1
ATOM 2297 C C . LEU B 1 93 ? 0.829 19.508 7.399 1.00 22.09 93 LEU B C 1
ATOM 2298 O O . LEU B 1 93 ? 1.550 20.309 6.796 1.00 20.83 93 LEU B O 1
ATOM 2303 N N . SER B 1 94 ? 0.724 18.216 7.094 1.00 21.74 94 SER B N 1
ATOM 2304 C CA . SER B 1 94 ? 1.486 17.539 6.053 1.00 23.45 94 SER B CA 1
ATOM 2305 C C . SER B 1 94 ? 1.334 18.174 4.680 1.00 23.60 94 SER B C 1
ATOM 2306 O O . SER B 1 94 ? 2.253 18.059 3.845 1.00 24.07 94 SER B O 1
ATOM 2309 N N . LYS B 1 95 ? 0.174 18.802 4.434 1.00 22.57 95 LYS B N 1
ATOM 2310 C CA . LYS B 1 95 ? -0.120 19.411 3.142 1.00 23.73 95 LYS B CA 1
ATOM 2311 C C . LYS B 1 95 ? 0.069 20.963 3.044 1.00 22.69 95 LYS B C 1
ATOM 2312 O O . LYS B 1 95 ? -0.333 21.560 2.055 1.00 23.33 95 LYS B O 1
ATOM 2318 N N . HIS B 1 96 ? 0.690 21.579 4.060 1.00 22.49 96 HIS B N 1
ATOM 2319 C CA . HIS B 1 96 ? 0.964 23.033 4.138 1.00 21.14 96 HIS B CA 1
ATOM 2320 C C . HIS B 1 96 ? 2.435 23.302 4.353 1.00 21.37 96 HIS B C 1
ATOM 2321 O O . HIS B 1 96 ? 3.049 22.744 5.267 1.00 21.09 96 HIS B O 1
ATOM 2328 N N . THR B 1 97 ? 2.994 24.190 3.537 1.00 21.39 97 THR B N 1
ATOM 2329 C CA . THR B 1 97 ? 4.434 24.424 3.554 1.00 20.73 97 THR B CA 1
ATOM 2330 C C . THR B 1 97 ? 4.817 24.878 4.959 1.00 20.97 97 THR B C 1
ATOM 2331 O O . THR B 1 97 ? 5.789 24.389 5.548 1.00 20.97 97 THR B O 1
ATOM 2335 N N . ASP B 1 98 ? 3.978 25.750 5.509 1.00 21.19 98 ASP B N 1
ATOM 2336 C CA . ASP B 1 98 ? 4.274 26.508 6.726 1.00 21.56 98 ASP B CA 1
ATOM 2337 C C . ASP B 1 98 ? 3.160 26.318 7.724 1.00 21.19 98 ASP B C 1
ATOM 2338 O O . ASP B 1 98 ? 2.059 25.873 7.349 1.00 21.09 98 ASP B O 1
ATOM 2343 N N . ALA B 1 99 ? 3.440 26.636 8.997 1.00 20.02 99 ALA B N 1
ATOM 2344 C CA . ALA B 1 99 ? 2.415 26.592 10.043 1.00 19.57 99 ALA B CA 1
ATOM 2345 C C . ALA B 1 99 ? 2.713 27.479 11.230 1.00 19.21 99 ALA B C 1
ATOM 2346 O O . ALA B 1 99 ? 3.873 27.647 11.628 1.00 19.16 99 ALA B O 1
ATOM 2348 N N . VAL B 1 100 ? 1.644 27.994 11.820 1.00 18.83 100 VAL B N 1
ATOM 2349 C CA . VAL B 1 100 ? 1.737 28.837 13.012 1.00 19.14 100 VAL B CA 1
ATOM 2350 C C . VAL B 1 100 ? 0.690 28.378 14.019 1.00 18.92 100 VAL B C 1
ATOM 2351 O O . VAL B 1 100 ? -0.522 28.312 13.706 1.00 19.44 100 VAL B O 1
ATOM 2355 N N . SER B 1 101 ? 1.151 28.067 15.223 1.00 18.61 101 SER B N 1
ATOM 2356 C CA . SER B 1 101 ? 0.276 27.568 16.278 1.00 17.61 101 SER B CA 1
ATOM 2357 C C . SER B 1 101 ? 0.137 28.599 17.353 1.00 18.38 101 SER B C 1
ATOM 2358 O O . SER B 1 101 ? 1.082 29.338 17.611 1.00 19.07 101 SER B O 1
ATOM 2361 N N . PHE B 1 102 ? -1.048 28.621 17.963 1.00 17.16 102 PHE B N 1
ATOM 2362 C CA . PHE B 1 102 ? -1.423 29.562 18.991 1.00 17.73 102 PHE B CA 1
ATOM 2363 C C . PHE B 1 102 ? -1.746 28.749 20.247 1.00 16.55 102 PHE B C 1
ATOM 2364 O O . PHE B 1 102 ? -2.615 27.865 20.251 1.00 16.46 102 PHE B O 1
ATOM 2372 N N . HIS B 1 103 ? -0.991 29.066 21.286 1.00 17.98 103 HIS B N 1
ATOM 2373 C CA . HIS B 1 103 ? -1.077 28.510 22.623 1.00 17.59 103 HIS B CA 1
ATOM 2374 C C . HIS B 1 103 ? -1.279 29.615 23.667 1.00 18.58 103 HIS B C 1
ATOM 2375 O O . HIS B 1 103 ? -0.981 30.803 23.435 1.00 17.97 103 HIS B O 1
ATOM 2382 N N . GLY B 1 104 ? -1.751 29.192 24.841 1.00 17.07 104 GLY B N 1
ATOM 2383 C CA . GLY B 1 104 ? -1.869 30.060 25.974 1.00 18.09 104 GLY B CA 1
ATOM 2384 C C . GLY B 1 104 ? -1.109 29.462 27.155 1.00 18.75 104 GLY B C 1
ATOM 2385 O O . GLY B 1 104 ? -1.067 28.236 27.321 1.00 17.31 104 GLY B O 1
ATOM 2386 N N . TYR B 1 105 ? -0.472 30.329 27.936 1.00 18.65 105 TYR B 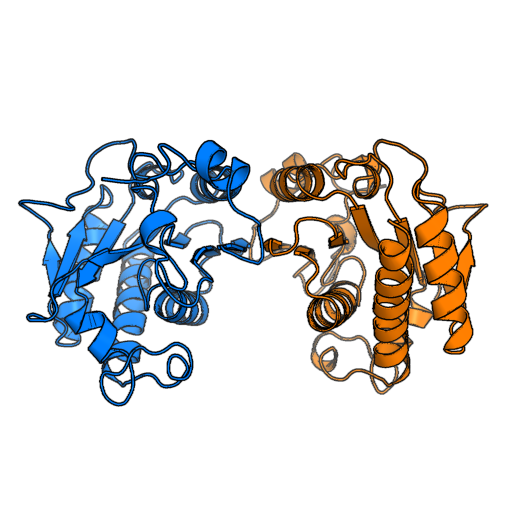N 1
ATOM 2387 C CA . TYR B 1 105 ? 0.152 29.874 29.187 1.00 21.12 105 TYR B CA 1
ATOM 2388 C C . TYR B 1 105 ? -0.316 30.790 30.278 1.00 21.38 105 TYR B C 1
ATOM 2389 O O . TYR B 1 105 ? -0.823 31.891 30.003 1.00 22.50 105 TYR B O 1
ATOM 2398 N N . LYS B 1 106 ? -0.168 30.348 31.522 1.00 22.25 106 LYS B N 1
ATOM 2399 C CA . LYS B 1 106 ? -0.726 31.109 32.606 1.00 22.40 106 LYS B CA 1
ATOM 2400 C C . LYS B 1 106 ? 0.286 32.170 33.092 1.00 22.60 106 LYS B C 1
ATOM 2401 O O . LYS B 1 106 ? 1.418 31.838 33.468 1.00 22.14 106 LYS B O 1
ATOM 2407 N N . ASP B 1 107 ? -0.114 33.439 33.012 1.00 23.74 107 ASP B N 1
ATOM 2408 C CA . ASP B 1 107 ? 0.554 34.557 33.701 1.00 24.92 107 ASP B CA 1
ATOM 2409 C C . ASP B 1 107 ? -0.446 35.698 33.834 1.00 25.59 107 ASP B C 1
ATOM 2410 O O . ASP B 1 107 ? -0.613 36.475 32.928 1.00 25.78 107 ASP B O 1
ATOM 2415 N N . ASP B 1 108 ? -1.111 35.807 34.980 1.00 27.42 108 ASP B N 1
ATOM 2416 C CA . ASP B 1 108 ? -2.229 36.729 35.078 1.00 28.64 108 ASP B CA 1
ATOM 2417 C C . ASP B 1 108 ? -1.831 38.193 35.239 1.00 29.46 108 ASP B C 1
ATOM 2418 O O . ASP B 1 108 ? -2.662 39.098 35.091 1.00 29.41 108 ASP B O 1
ATOM 2423 N N . TYR B 1 109 ? -0.545 38.419 35.471 1.00 29.85 109 TYR B N 1
ATOM 2424 C CA . TYR B 1 109 ? -0.055 39.761 35.777 1.00 30.46 109 TYR B CA 1
ATOM 2425 C C . TYR B 1 109 ? 0.721 40.452 34.631 1.00 29.98 109 TYR B C 1
ATOM 2426 O O . TYR B 1 109 ? 0.723 41.672 34.590 1.00 29.75 109 TYR B O 1
ATOM 2435 N N . ASN B 1 110 ? 1.375 39.691 33.732 1.00 29.44 110 ASN B N 1
ATOM 2436 C CA . ASN B 1 110 ? 2.091 40.257 32.544 1.00 29.02 110 ASN B CA 1
ATOM 2437 C C . ASN B 1 110 ? 1.417 39.923 31.213 1.00 29.08 110 ASN B C 1
ATOM 2438 O O . ASN B 1 110 ? 1.061 38.758 30.971 1.00 29.58 110 ASN B O 1
ATOM 2443 N N . LYS B 1 111 ? 1.267 40.935 30.344 1.00 28.66 111 LYS B N 1
ATOM 2444 C CA . LYS B 1 111 ? 1.010 40.716 28.926 1.00 27.84 111 LYS B CA 1
ATOM 2445 C C . LYS B 1 111 ? 2.316 40.435 28.196 1.00 26.88 111 LYS B C 1
ATOM 2446 O O . LYS B 1 111 ? 3.159 41.309 28.070 1.00 27.16 111 LYS B O 1
ATOM 2452 N N . ASN B 1 112 ? 2.485 39.196 27.739 1.00 26.31 112 ASN B N 1
ATOM 2453 C CA . ASN B 1 112 ? 3.636 38.808 26.955 1.00 25.53 112 ASN B CA 1
ATOM 2454 C C . ASN B 1 112 ? 3.283 37.645 26.059 1.00 24.73 112 ASN B C 1
ATOM 2455 O O . ASN B 1 112 ? 2.425 36.828 26.398 1.00 24.61 112 ASN B O 1
ATOM 2460 N N . THR B 1 113 ? 3.947 37.599 24.911 1.00 23.29 113 THR B N 1
ATOM 2461 C CA . THR B 1 113 ? 3.877 36.470 24.003 1.00 22.25 113 THR B CA 1
ATOM 2462 C C . THR B 1 113 ? 5.300 35.968 23.778 1.00 22.05 113 THR B C 1
ATOM 2463 O O . THR B 1 113 ? 6.212 36.759 23.447 1.00 22.54 113 THR B O 1
ATOM 2467 N N . LEU B 1 114 ? 5.501 34.664 23.931 1.00 20.40 114 LEU B N 1
ATOM 2468 C CA . LEU B 1 114 ? 6.813 34.096 23.695 1.00 20.01 114 LEU B CA 1
ATOM 2469 C C . LEU B 1 114 ? 6.801 33.366 22.376 1.00 19.81 114 LEU B C 1
ATOM 2470 O O . LEU B 1 114 ? 6.059 32.408 22.226 1.00 19.71 114 LEU B O 1
ATOM 2475 N N . VAL B 1 115 ? 7.608 33.822 21.417 1.00 19.00 115 VAL B N 1
ATOM 2476 C CA . VAL B 1 115 ? 7.561 33.234 20.081 1.00 19.43 115 VAL B CA 1
ATOM 2477 C C . VAL B 1 115 ? 8.713 32.263 19.825 1.00 19.08 115 VAL B C 1
ATOM 2478 O O . VAL B 1 115 ? 9.866 32.623 20.017 1.00 20.00 115 VAL B O 1
ATOM 2482 N N . GLY B 1 116 ? 8.389 31.039 19.401 1.00 19.66 116 GLY B N 1
ATOM 2483 C CA . GLY B 1 116 ? 9.359 29.987 19.166 1.00 20.16 116 GLY B CA 1
ATOM 2484 C C . GLY B 1 116 ? 9.164 29.291 17.819 1.00 20.60 116 GLY B C 1
ATOM 2485 O O . GLY B 1 116 ? 8.525 29.843 16.929 1.00 19.58 116 GLY B O 1
ATOM 2486 N N . GLY B 1 117 ? 9.730 28.086 17.677 1.00 20.76 117 GLY B N 1
ATOM 2487 C CA . GLY B 1 117 ? 9.596 27.284 16.453 1.00 21.67 117 GLY B CA 1
ATOM 2488 C C . GLY B 1 117 ? 10.855 27.219 15.613 1.00 22.70 117 GLY B C 1
ATOM 2489 O O . GLY B 1 117 ? 11.792 28.020 15.813 1.00 23.35 117 GLY B O 1
ATOM 2490 N N . LEU B 1 118 ? 10.891 26.283 14.668 1.00 22.44 118 LEU B N 1
ATOM 2491 C CA . LEU B 1 118 ? 12.030 26.149 13.778 1.00 23.69 118 LEU B CA 1
ATOM 2492 C C . LEU B 1 118 ? 12.039 27.138 12.623 1.00 23.70 118 LEU B C 1
ATOM 2493 O O . LEU B 1 118 ? 13.070 27.340 12.020 1.00 22.96 118 LEU B O 1
ATOM 2498 N N . ASN B 1 119 ? 10.894 27.741 12.316 1.00 24.62 119 ASN B N 1
ATOM 2499 C CA . ASN B 1 119 ? 10.852 28.815 11.301 1.00 25.75 119 ASN B CA 1
ATOM 2500 C C . ASN B 1 119 ? 11.296 30.152 11.912 1.00 25.88 119 ASN B C 1
ATOM 2501 O O . ASN B 1 119 ? 10.479 30.973 12.335 1.00 25.34 119 ASN B O 1
ATOM 2506 N N . THR B 1 120 ? 12.617 30.347 11.943 1.00 26.10 120 THR B N 1
ATOM 2507 C CA . THR B 1 120 ? 13.246 31.509 12.563 1.00 26.64 120 THR B CA 1
ATOM 2508 C C . THR B 1 120 ? 12.887 32.821 11.869 1.00 25.41 120 THR B C 1
ATOM 2509 O O . THR B 1 120 ? 12.673 33.838 12.529 1.00 25.05 120 THR B O 1
ATOM 2513 N N . GLU B 1 121 ? 12.792 32.809 10.540 1.00 25.45 121 GLU B N 1
ATOM 2514 C CA . GLU B 1 121 ? 12.403 34.020 9.836 1.00 24.88 121 GLU B CA 1
ATOM 2515 C C . GLU B 1 121 ? 10.991 34.511 10.155 1.00 23.80 121 GLU B C 1
ATOM 2516 O O . GLU B 1 121 ? 10.832 35.684 10.480 1.00 23.29 121 GLU B O 1
ATOM 2522 N N . LEU B 1 122 ? 9.966 33.662 9.986 1.00 22.99 122 LEU B N 1
ATOM 2523 C CA . LEU B 1 122 ? 8.574 34.088 10.314 1.00 22.65 122 LEU B CA 1
ATOM 2524 C C . LEU B 1 122 ? 8.422 34.379 11.796 1.00 23.03 122 LEU B C 1
ATOM 2525 O O . LEU B 1 122 ? 7.669 35.276 12.186 1.00 22.54 122 LEU B O 1
ATOM 2530 N N . ARG B 1 123 ? 9.115 33.604 12.632 1.00 23.48 123 ARG B N 1
ATOM 2531 C CA . ARG B 1 123 ? 9.100 33.879 14.070 1.00 23.80 123 ARG B CA 1
ATOM 2532 C C . ARG B 1 123 ? 9.555 35.312 14.335 1.00 24.45 123 ARG B C 1
ATOM 2533 O O . ARG B 1 123 ? 8.854 36.061 15.012 1.00 24.78 123 ARG B O 1
ATOM 2541 N N . ASN B 1 124 ? 10.723 35.681 13.802 1.00 24.77 124 ASN B N 1
ATOM 2542 C CA . ASN B 1 124 ? 11.272 37.040 13.977 1.00 24.63 124 ASN B CA 1
ATOM 2543 C C . ASN B 1 124 ? 10.328 38.119 13.388 1.00 24.58 124 ASN B C 1
ATOM 2544 O O . ASN B 1 124 ? 10.190 39.217 13.941 1.00 25.95 124 ASN B O 1
ATOM 2549 N N . LEU B 1 125 ? 9.685 37.819 12.264 1.00 24.03 125 LEU B N 1
ATOM 2550 C CA . LEU B 1 125 ? 8.729 38.783 11.698 1.00 23.82 125 LEU B CA 1
ATOM 2551 C C . LEU B 1 125 ? 7.557 39.011 12.642 1.00 23.88 125 LEU B C 1
ATOM 2552 O O . LEU B 1 125 ? 7.112 40.140 12.820 1.00 23.07 125 LEU B O 1
ATOM 2557 N N . ILE B 1 126 ? 7.068 37.935 13.260 1.00 23.17 126 ILE B N 1
ATOM 2558 C CA . ILE B 1 126 ? 5.873 38.018 14.113 1.00 23.37 126 ILE B CA 1
ATOM 2559 C C . ILE B 1 126 ? 6.165 38.884 15.348 1.00 23.51 126 ILE B C 1
ATOM 2560 O O . ILE B 1 126 ? 5.362 39.728 15.713 1.00 22.78 126 ILE B O 1
ATOM 2565 N N . VAL B 1 127 ? 7.342 38.699 15.939 1.00 23.60 127 VAL B N 1
ATOM 2566 C CA . VAL B 1 127 ? 7.757 39.453 17.117 1.00 24.18 127 VAL B CA 1
ATOM 2567 C C . VAL B 1 127 ? 7.877 40.935 16.759 1.00 23.92 127 VAL B C 1
ATOM 2568 O O . VAL B 1 127 ? 7.476 41.812 17.532 1.00 23.76 127 VAL B O 1
ATOM 2572 N N . SER B 1 128 ? 8.507 41.201 15.617 1.00 23.80 128 SER B N 1
ATOM 2573 C CA . SER B 1 128 ? 8.645 42.561 15.120 1.00 25.03 128 SER B CA 1
ATOM 2574 C C . SER B 1 128 ? 7.292 43.235 14.863 1.00 24.87 128 SER B C 1
ATOM 2575 O O . SER B 1 128 ? 7.032 44.349 15.343 1.00 24.16 128 SER B O 1
ATOM 2578 N N . LYS B 1 129 ? 6.435 42.560 14.091 1.00 24.84 129 LYS B N 1
ATOM 2579 C CA . LYS B 1 129 ? 5.087 43.083 13.800 1.00 23.79 129 LYS B CA 1
ATOM 2580 C C . LYS B 1 129 ? 4.220 43.223 15.066 1.00 23.24 129 LYS B C 1
ATOM 2581 O O . LYS B 1 129 ? 3.515 44.233 15.248 1.00 22.76 129 LYS B O 1
ATOM 2587 N N . LEU B 1 130 ? 4.299 42.249 15.971 1.00 22.57 130 LEU B N 1
ATOM 2588 C CA . LEU B 1 130 ? 3.653 42.400 17.288 1.00 23.08 130 LEU B CA 1
ATOM 2589 C C . LEU B 1 130 ? 4.127 43.641 18.054 1.00 23.88 130 LEU B C 1
ATOM 2590 O O . LEU B 1 130 ? 3.308 44.452 18.502 1.00 24.59 130 LEU B O 1
ATOM 2595 N N . ASN B 1 131 ? 5.442 43.781 18.180 1.00 24.60 131 ASN B N 1
ATOM 2596 C CA . ASN B 1 131 ? 6.077 44.967 18.789 1.00 25.02 131 ASN B CA 1
ATOM 2597 C C . ASN B 1 131 ? 5.700 46.319 18.159 1.00 25.65 131 ASN B C 1
ATOM 2598 O O . ASN B 1 131 ? 5.641 47.342 18.846 1.00 26.00 131 ASN B O 1
ATOM 2603 N N . SER B 1 132 ? 5.478 46.339 16.855 1.00 26.78 132 SER B N 1
ATOM 2604 C CA . SER B 1 132 ? 5.105 47.586 16.175 1.00 27.58 132 SER B CA 1
ATOM 2605 C C . SER B 1 132 ? 3.667 48.024 16.535 1.00 28.03 132 SER B C 1
ATOM 2606 O O . SER B 1 132 ? 3.293 49.190 16.341 1.00 27.28 132 SER B O 1
ATOM 2609 N N . LYS B 1 133 ? 2.861 47.085 17.041 1.00 27.94 133 LYS B N 1
ATOM 2610 C CA . LYS B 1 133 ? 1.496 47.407 17.460 1.00 27.84 133 LYS B CA 1
ATOM 2611 C C . LYS B 1 133 ? 1.450 47.704 18.946 1.00 27.51 133 LYS B C 1
ATOM 2612 O O . LYS B 1 133 ? 0.376 47.794 19.526 1.00 28.57 133 LYS B O 1
ATOM 2618 N N . GLY B 1 134 ? 2.615 47.851 19.566 1.00 27.27 134 GLY B N 1
ATOM 2619 C CA . GLY B 1 134 ? 2.680 48.127 21.001 1.00 26.61 134 GLY B CA 1
ATOM 2620 C C . GLY B 1 134 ? 2.334 46.914 21.832 1.00 25.24 134 GLY B C 1
ATOM 2621 O O . GLY B 1 134 ? 1.878 47.035 22.987 1.00 26.94 134 GLY B O 1
ATOM 2622 N N . ILE B 1 135 ? 2.543 45.739 21.253 1.00 24.87 135 ILE B N 1
ATOM 2623 C CA . ILE B 1 135 ? 2.245 44.463 21.925 1.00 24.11 135 ILE B CA 1
ATOM 2624 C C . ILE B 1 135 ? 3.566 43.797 22.336 1.00 23.56 135 ILE B C 1
ATOM 2625 O O . ILE B 1 135 ? 4.533 43.736 21.545 1.00 23.37 135 ILE B O 1
ATOM 2630 N N . ALA B 1 136 ? 3.601 43.312 23.568 1.00 23.04 136 ALA B N 1
ATOM 2631 C CA . ALA B 1 136 ? 4.769 42.655 24.137 1.00 22.09 136 ALA B CA 1
ATOM 2632 C C . ALA B 1 136 ? 4.978 41.321 23.460 1.00 23.15 136 ALA B C 1
ATOM 2633 O O . ALA B 1 136 ? 4.069 40.483 23.452 1.00 23.77 136 ALA B O 1
ATOM 2635 N N . ALA B 1 137 ? 6.160 41.136 22.862 1.00 22.64 137 ALA B N 1
ATOM 2636 C CA . ALA B 1 137 ? 6.544 39.856 22.256 1.00 21.86 137 ALA B CA 1
ATOM 2637 C C . ALA B 1 137 ? 8.059 39.760 22.161 1.00 22.32 137 ALA B C 1
ATOM 2638 O O . ALA B 1 137 ? 8.749 40.765 21.952 1.00 21.12 137 ALA B O 1
ATOM 2640 N N . GLU B 1 138 ? 8.562 38.536 22.311 1.00 22.00 138 GLU B N 1
ATOM 2641 C CA . GLU B 1 138 ? 9.989 38.258 22.282 1.00 22.84 138 GLU B CA 1
ATOM 2642 C C . GLU B 1 138 ? 10.191 36.828 21.830 1.00 22.78 138 GLU B C 1
ATOM 2643 O O . GLU B 1 138 ? 9.270 35.973 21.975 1.00 22.70 138 GLU B O 1
ATOM 2649 N N . VAL B 1 139 ? 11.394 36.575 21.317 1.00 21.84 139 VAL B N 1
ATOM 2650 C CA . VAL B 1 139 ? 11.830 35.239 20.975 1.00 22.57 139 VAL B CA 1
ATOM 2651 C C . VAL B 1 139 ? 12.009 34.461 22.259 1.00 22.26 139 VAL B C 1
ATOM 2652 O O . VAL B 1 139 ? 12.762 34.871 23.151 1.00 21.25 139 VAL B O 1
ATOM 2656 N N . ALA B 1 140 ? 11.326 33.325 22.319 1.00 21.60 140 ALA B N 1
ATOM 2657 C CA . ALA B 1 140 ? 11.440 32.433 23.463 1.00 22.46 140 ALA B CA 1
ATOM 2658 C C . ALA B 1 140 ? 12.881 31.891 23.505 1.00 22.71 140 ALA B C 1
ATOM 2659 O O . ALA B 1 140 ? 13.478 31.633 22.468 1.00 22.10 140 ALA B O 1
ATOM 2661 N N . THR B 1 141 ? 13.442 31.757 24.701 1.00 22.96 141 THR B N 1
ATOM 2662 C CA . THR B 1 141 ? 14.801 31.228 24.846 1.00 23.10 141 THR B CA 1
ATOM 2663 C C . THR B 1 141 ? 14.841 30.239 25.998 1.00 23.22 141 THR B C 1
ATOM 2664 O O . THR B 1 141 ? 15.590 29.256 25.928 1.00 25.55 141 THR B O 1
ATOM 2668 N N . ASP B 1 142 ? 14.057 30.494 27.056 1.00 23.14 142 ASP B N 1
ATOM 2669 C CA . ASP B 1 142 ? 14.137 29.700 28.291 1.00 22.85 142 ASP B CA 1
ATOM 2670 C C . ASP B 1 142 ? 13.037 28.688 28.506 1.00 22.89 142 ASP B C 1
ATOM 2671 O O . ASP B 1 142 ? 13.177 27.806 29.354 1.00 22.87 142 ASP B O 1
ATOM 2676 N N . ARG B 1 143 ? 11.955 28.844 27.751 1.00 22.91 143 ARG B N 1
ATOM 2677 C CA . ARG B 1 143 ? 10.899 27.870 27.640 1.00 24.38 143 ARG B CA 1
ATOM 2678 C C . ARG B 1 143 ? 10.162 28.238 26.350 1.00 23.98 143 ARG B C 1
ATOM 2679 O O . ARG B 1 143 ? 10.316 29.362 25.837 1.00 24.36 143 ARG B O 1
ATOM 2687 N N . PHE B 1 144 ? 9.399 27.293 25.807 1.00 23.51 144 PHE B N 1
ATOM 2688 C CA . PHE B 1 144 ? 8.534 27.544 24.660 1.00 22.64 144 PHE B CA 1
ATOM 2689 C C . PHE B 1 144 ? 9.292 27.790 23.366 1.00 23.32 144 PHE B C 1
ATOM 2690 O O . PHE B 1 144 ? 8.782 28.434 22.461 1.00 22.97 144 PHE B O 1
ATOM 2698 N N . THR B 1 145 ? 10.514 27.266 23.277 1.00 22.70 145 THR B N 1
ATOM 2699 C CA . THR B 1 145 ? 11.357 27.478 22.110 1.00 22.29 145 THR B CA 1
ATOM 2700 C C . THR B 1 145 ? 10.877 26.705 20.856 1.00 22.20 145 THR B C 1
ATOM 2701 O O . THR B 1 145 ? 11.245 27.057 19.733 1.00 21.76 145 THR B O 1
ATOM 2705 N N . ALA B 1 146 ? 10.102 25.646 21.065 1.00 21.79 146 ALA B N 1
ATOM 2706 C CA . ALA B 1 146 ? 9.446 24.891 19.983 1.00 22.01 146 ALA B CA 1
ATOM 2707 C C . ALA B 1 146 ? 10.389 24.502 18.837 1.00 21.39 146 ALA B C 1
ATOM 2708 O O . ALA B 1 146 ? 10.066 24.693 17.668 1.00 21.61 146 ALA B O 1
ATOM 2710 N N . THR B 1 147 ? 11.547 23.954 19.204 1.00 20.87 147 THR B N 1
ATOM 2711 C CA . THR B 1 147 ? 12.543 23.412 18.254 1.00 20.69 147 THR B CA 1
ATOM 2712 C C . THR B 1 147 ? 12.475 21.881 18.136 1.00 20.37 147 THR B C 1
ATOM 2713 O O . THR B 1 147 ? 13.145 21.264 17.278 1.00 19.66 147 THR B O 1
ATOM 2717 N N . ASP B 1 148 ? 11.657 21.269 18.983 1.00 21.10 148 ASP B N 1
ATOM 2718 C CA . ASP B 1 148 ? 11.493 19.815 18.952 1.00 22.04 148 ASP B CA 1
ATOM 2719 C C . ASP B 1 148 ? 10.728 19.438 17.668 1.00 22.49 148 ASP B C 1
ATOM 2720 O O . ASP B 1 148 ? 9.607 19.868 17.519 1.00 23.80 148 ASP B O 1
ATOM 2725 N N . PRO B 1 149 ? 11.339 18.629 16.746 1.00 22.84 149 PRO B N 1
ATOM 2726 C CA . PRO B 1 149 ? 10.679 18.218 15.498 1.00 22.73 149 PRO B CA 1
ATOM 2727 C C . PRO B 1 149 ? 9.348 17.457 15.707 1.00 22.50 149 PRO B C 1
ATOM 2728 O O . PRO B 1 149 ? 8.555 17.336 14.755 1.00 22.85 149 PRO B O 1
ATOM 2732 N N . ASP B 1 150 ? 9.119 16.974 16.938 1.00 21.15 150 ASP B N 1
ATOM 2733 C CA . ASP B 1 150 ? 7.848 16.357 17.358 1.00 20.94 150 ASP B CA 1
ATOM 2734 C C . ASP B 1 150 ? 6.723 17.331 17.691 1.00 20.37 150 ASP B C 1
ATOM 2735 O O . ASP B 1 150 ? 5.545 16.935 17.717 1.00 20.61 150 ASP B O 1
ATOM 2740 N N . ASN B 1 151 ? 7.060 18.608 17.936 1.00 18.58 151 ASN B N 1
ATOM 2741 C CA . ASN B 1 151 ? 6.050 19.571 18.257 1.00 18.18 151 ASN B CA 1
ATOM 2742 C C . ASN B 1 151 ? 5.242 19.625 16.991 1.00 18.18 151 ASN B C 1
ATOM 2743 O O . ASN B 1 151 ? 5.827 19.773 15.911 1.00 17.26 151 ASN B O 1
ATOM 2748 N N . ILE B 1 152 ? 3.926 19.467 17.143 1.00 17.79 152 ILE B N 1
ATOM 2749 C CA . ILE B 1 152 ? 2.940 19.475 16.037 1.00 18.60 152 ILE B CA 1
ATOM 2750 C C . ILE B 1 152 ? 3.143 20.621 14.990 1.00 19.22 152 ILE B C 1
ATOM 2751 O O . ILE B 1 152 ? 2.995 20.403 13.763 1.00 17.94 152 ILE B O 1
ATOM 2756 N N . VAL B 1 153 ? 3.495 21.823 15.468 1.00 19.47 153 VAL B N 1
ATOM 2757 C CA . VAL B 1 153 ? 3.721 22.982 14.565 1.00 20.08 153 VAL B CA 1
ATOM 2758 C C . VAL B 1 153 ? 4.911 22.798 13.581 1.00 19.86 153 VAL B C 1
ATOM 2759 O O . VAL B 1 153 ? 4.960 23.412 12.498 1.00 19.01 153 VAL B O 1
ATOM 2763 N N . ASN B 1 154 ? 5.853 21.937 13.948 1.00 19.29 154 ASN B N 1
ATOM 2764 C CA . ASN B 1 154 ? 7.021 21.686 13.111 1.00 19.01 154 ASN B CA 1
ATOM 2765 C C . ASN B 1 154 ? 6.780 20.543 12.152 1.00 19.31 154 ASN B C 1
ATOM 2766 O O . ASN B 1 154 ? 7.687 20.125 11.443 1.00 21.48 154 ASN B O 1
ATOM 2771 N N . ARG B 1 155 ? 5.570 19.980 12.195 1.00 19.52 155 ARG B N 1
ATOM 2772 C CA . ARG B 1 155 ? 5.209 18.824 11.377 1.00 18.28 155 ARG B CA 1
ATOM 2773 C C . ARG B 1 155 ? 4.497 19.310 10.110 1.00 19.27 155 ARG B C 1
ATOM 2774 O O . ARG B 1 155 ? 3.841 18.518 9.402 1.00 18.97 155 ARG B O 1
ATOM 2782 N N . CYS B 1 156 ? 4.680 20.595 9.769 1.00 18.21 156 CYS B N 1
ATOM 2783 C CA . CYS B 1 156 ? 4.226 21.055 8.440 1.00 19.70 156 CYS B CA 1
ATOM 2784 C C . CYS B 1 156 ? 5.208 20.441 7.383 1.00 20.75 156 CYS B C 1
ATOM 2785 O O . CYS B 1 156 ? 6.217 19.820 7.759 1.00 19.97 156 CYS B O 1
ATOM 2788 N N . ALA B 1 157 ? 4.913 20.580 6.090 1.00 20.79 157 ALA B N 1
ATOM 2789 C CA . ALA B 1 157 ? 5.751 19.942 5.063 1.00 21.57 157 ALA B CA 1
ATOM 2790 C C . ALA B 1 157 ? 7.211 20.484 5.019 1.00 21.74 157 ALA B C 1
ATOM 2791 O O . ALA B 1 157 ? 8.140 19.737 4.691 1.00 21.68 157 ALA B O 1
ATOM 2793 N N . SER B 1 158 ? 7.416 21.755 5.350 1.00 20.92 158 SER B N 1
ATOM 2794 C CA . SER B 1 158 ? 8.788 22.280 5.475 1.00 22.66 158 SER B CA 1
ATOM 2795 C C . SER B 1 158 ? 9.516 21.754 6.724 1.00 22.24 158 SER B C 1
ATOM 2796 O O . SER B 1 158 ? 10.726 21.899 6.853 1.00 22.11 158 SER B O 1
ATOM 2799 N N . GLY B 1 159 ? 8.769 21.160 7.637 1.00 21.57 159 GLY B N 1
ATOM 2800 C CA . GLY B 1 159 ? 9.327 20.789 8.944 1.00 22.90 159 GLY B CA 1
ATOM 2801 C C . GLY B 1 159 ? 9.735 21.964 9.825 1.00 22.16 159 GLY B C 1
ATOM 2802 O O . GLY B 1 159 ? 10.432 21.770 10.815 1.00 22.24 159 GLY B O 1
ATOM 2803 N N . LYS B 1 160 ? 9.274 23.176 9.501 1.00 21.46 160 LYS B N 1
ATOM 2804 C CA . LYS B 1 160 ? 9.661 24.367 10.264 1.00 22.31 160 LYS B CA 1
ATOM 2805 C C . LYS B 1 160 ? 8.433 25.181 10.537 1.00 21.84 160 LYS B C 1
ATOM 2806 O O . LYS B 1 160 ? 7.859 25.757 9.599 1.00 21.44 160 LYS B O 1
ATOM 2812 N N . GLY B 1 161 ? 8.019 25.224 11.807 1.00 21.56 161 GLY B N 1
ATOM 2813 C CA . GLY B 1 161 ? 6.838 25.992 12.227 1.00 19.92 161 GLY B CA 1
ATOM 2814 C C . GLY B 1 161 ? 7.137 27.214 13.092 1.00 19.52 161 GLY B C 1
ATOM 2815 O O . GLY B 1 161 ? 8.289 27.471 13.416 1.00 19.99 161 GLY B O 1
ATOM 2816 N N . VAL B 1 162 ? 6.103 27.976 13.441 1.00 17.87 162 VAL B N 1
ATOM 2817 C CA . VAL B 1 162 ? 6.250 29.067 14.413 1.00 18.14 162 VAL B CA 1
ATOM 2818 C C . VAL B 1 162 ? 5.220 28.854 15.513 1.00 17.81 162 VAL B C 1
ATOM 2819 O O . VAL B 1 162 ? 4.055 28.693 15.223 1.00 18.18 162 VAL B O 1
ATOM 2823 N N . GLN B 1 163 ? 5.639 28.892 16.774 1.00 18.76 163 GLN B N 1
ATOM 2824 C CA . GLN B 1 163 ? 4.689 28.767 17.885 1.00 17.93 163 GLN B CA 1
ATOM 2825 C C . GLN B 1 163 ? 4.535 30.075 18.655 1.00 18.14 163 GLN B C 1
ATOM 2826 O O . GLN B 1 163 ? 5.555 30.745 18.897 1.00 16.20 163 GLN B O 1
ATOM 2832 N N . LEU B 1 164 ? 3.289 30.437 19.037 1.00 17.60 164 LEU B N 1
ATOM 2833 C CA . LEU B 1 164 ? 3.055 31.600 19.926 1.00 18.32 164 LEU B CA 1
ATOM 2834 C C . LEU B 1 164 ? 2.485 31.092 21.256 1.00 19.52 164 LEU B C 1
ATOM 2835 O O . LEU B 1 164 ? 1.493 30.334 21.297 1.00 19.08 164 LEU B O 1
ATOM 2840 N N . GLU B 1 165 ? 3.149 31.497 22.326 1.00 19.01 165 GLU B N 1
ATOM 2841 C CA . GLU B 1 165 ? 2.729 31.177 23.657 1.00 20.16 165 GLU B CA 1
ATOM 2842 C C . GLU B 1 165 ? 2.403 32.519 24.221 1.00 18.31 165 GLU B C 1
ATOM 2843 O O . GLU B 1 165 ? 3.248 33.400 24.284 1.00 17.96 165 GLU B O 1
ATOM 2849 N N . ILE B 1 166 ? 1.140 32.664 24.562 1.00 19.05 166 ILE B N 1
ATOM 2850 C CA . ILE B 1 166 ? 0.561 33.940 24.855 1.00 18.23 166 ILE B CA 1
ATOM 2851 C C . ILE B 1 166 ? 0.061 33.867 26.291 1.00 19.74 166 ILE B C 1
ATOM 2852 O O . ILE B 1 166 ? -0.732 32.981 26.654 1.00 20.39 166 ILE B O 1
ATOM 2857 N N . SER B 1 167 ? 0.467 34.843 27.094 1.00 20.05 167 SER B N 1
ATOM 2858 C CA . SER B 1 167 ? 0.111 34.846 28.515 1.00 19.90 167 SER B CA 1
ATOM 2859 C C . SER B 1 167 ? -1.393 35.009 28.731 1.00 20.40 167 SER B C 1
ATOM 2860 O O . SER B 1 167 ? -2.069 35.718 27.974 1.00 19.64 167 SER B O 1
ATOM 2863 N N . SER B 1 168 ? -1.909 34.357 29.782 1.00 21.23 168 SER B N 1
ATOM 2864 C CA . SER B 1 168 ? -3.298 34.566 30.206 1.00 21.67 168 SER B CA 1
ATOM 2865 C C . SER B 1 168 ? -3.671 36.050 30.290 1.00 22.03 168 SER B C 1
ATOM 2866 O O . SER B 1 168 ? -4.737 36.435 29.801 1.00 20.59 168 SER B O 1
ATOM 2869 N N . ALA B 1 169 ? -2.799 36.882 30.888 1.00 21.99 169 ALA B N 1
ATOM 2870 C CA . ALA B 1 169 ? -3.091 38.329 30.961 1.00 23.17 169 ALA B CA 1
ATOM 2871 C C . ALA B 1 169 ? -3.320 38.916 29.571 1.00 22.76 169 ALA B C 1
ATOM 2872 O O . ALA B 1 169 ? -4.270 39.687 29.371 1.00 23.61 169 ALA B O 1
ATOM 2874 N N . GLN B 1 170 ? -2.455 38.561 28.620 1.00 22.10 170 GLN B N 1
ATOM 2875 C CA . GLN B 1 170 ? -2.639 38.984 27.238 1.00 21.44 170 GLN B CA 1
ATOM 2876 C C . GLN B 1 170 ? -3.977 38.557 26.624 1.00 21.75 170 GLN B C 1
ATOM 2877 O O . GLN B 1 170 ? -4.648 39.378 25.997 1.00 21.72 170 GLN B O 1
ATOM 2883 N N . ARG B 1 171 ? -4.369 37.295 26.822 1.00 21.65 171 ARG B N 1
ATOM 2884 C CA . ARG B 1 171 ? -5.624 36.779 26.256 1.00 22.46 171 ARG B CA 1
ATOM 2885 C C . ARG B 1 171 ? -6.895 37.400 26.860 1.00 23.47 171 ARG B C 1
ATOM 2886 O O . ARG B 1 171 ? -7.850 37.728 26.133 1.00 23.11 171 ARG B O 1
ATOM 2894 N N . ARG B 1 172 ? -6.878 37.624 28.176 1.00 23.74 172 ARG B N 1
ATOM 2895 C CA . ARG B 1 172 ? -7.942 38.381 28.842 1.00 24.61 172 ARG B CA 1
ATOM 2896 C C . ARG B 1 172 ? -8.113 39.717 28.176 1.00 24.19 172 ARG B C 1
ATOM 2897 O O . ARG B 1 172 ? -9.243 40.106 27.849 1.00 24.94 172 ARG B O 1
ATOM 2905 N N . ALA B 1 173 ? -6.987 40.360 27.879 1.00 24.83 173 ALA B N 1
ATOM 2906 C CA . ALA B 1 173 ? -6.945 41.671 27.221 1.00 25.31 173 ALA B CA 1
ATOM 2907 C C . ALA B 1 173 ? -7.486 41.686 25.788 1.00 25.75 173 ALA B C 1
ATOM 2908 O O . ALA B 1 173 ? -7.647 42.769 25.192 1.00 26.16 173 ALA B O 1
ATOM 2910 N N . PHE B 1 174 ? -7.765 40.498 25.227 1.00 26.01 174 PHE B N 1
ATOM 2911 C CA . PHE B 1 174 ? -8.431 40.395 23.920 1.00 25.87 174 PHE B CA 1
ATOM 2912 C C . PHE B 1 174 ? -9.921 40.674 24.018 1.00 27.25 174 PHE B C 1
ATOM 2913 O O . PHE B 1 174 ? -10.580 40.875 22.997 1.00 26.64 174 PHE B O 1
ATOM 2921 N N . PHE B 1 175 ? -10.453 40.686 25.245 1.00 28.50 175 PHE B N 1
ATOM 2922 C CA . PHE B 1 175 ? -11.893 40.790 25.467 1.00 29.65 175 PHE B CA 1
ATOM 2923 C C . PHE B 1 175 ? -12.311 41.993 26.312 1.00 31.03 175 PHE B C 1
ATOM 2924 O O . PHE B 1 175 ? -11.571 42.418 27.207 1.00 30.34 175 PHE B O 1
ATOM 2932 N N . GLN B 1 176 ? -13.497 42.532 26.010 1.00 31.60 176 GLN B N 1
ATOM 2933 C CA . GLN B 1 176 ? -14.059 43.679 26.727 1.00 33.71 176 GLN B CA 1
ATOM 2934 C C . GLN B 1 176 ? -14.235 43.412 28.216 1.00 34.43 176 GLN B C 1
ATOM 2935 O O . GLN B 1 176 ? -14.505 42.288 28.619 1.00 35.05 176 GLN B O 1
ATOM 2941 N N . ASN B 1 177 ? -14.064 44.469 29.011 1.00 35.55 177 ASN B N 1
ATOM 2942 C CA . ASN B 1 177 ? -13.988 44.395 30.469 1.00 36.43 177 ASN B CA 1
ATOM 2943 C C . ASN B 1 177 ? -12.929 43.402 30.977 1.00 36.77 177 ASN B C 1
ATOM 2944 O O . ASN B 1 177 ? -12.992 42.912 32.121 1.00 37.10 177 ASN B O 1
ATOM 2949 N N . ASN B 1 178 ? -11.946 43.122 30.116 1.00 37.28 178 ASN B N 1
ATOM 2950 C CA . ASN B 1 178 ? -10.948 42.090 30.377 1.00 36.91 178 ASN B CA 1
ATOM 2951 C C . ASN B 1 178 ? -11.600 40.773 30.744 1.00 36.59 178 ASN B C 1
ATOM 2952 O O . ASN B 1 178 ? -11.031 39.961 31.467 1.00 37.28 178 ASN B O 1
ATOM 2957 N N . ASP B 1 179 ? -12.802 40.557 30.234 1.00 36.89 179 ASP B N 1
ATOM 2958 C CA . ASP B 1 179 ? -13.608 39.432 30.681 1.00 36.12 179 ASP B CA 1
ATOM 2959 C C . ASP B 1 179 ? -13.678 38.371 29.589 1.00 35.63 179 ASP B C 1
ATOM 2960 O O . ASP B 1 179 ? -14.145 38.632 28.473 1.00 34.68 179 ASP B O 1
ATOM 2965 N N . TRP B 1 180 ? -13.187 37.185 29.954 1.00 35.41 180 TRP B N 1
ATOM 2966 C CA . TRP B 1 180 ? -12.880 36.098 29.022 1.00 35.28 180 TRP B CA 1
ATOM 2967 C C . TRP B 1 180 ? -13.796 34.899 29.262 1.00 35.28 180 TRP B C 1
ATOM 2968 O O . TRP B 1 180 ? -13.652 33.817 28.666 1.00 35.25 180 TRP B O 1
ATOM 2979 N N . SER B 1 181 ? -14.757 35.104 30.152 1.00 35.47 181 SER B N 1
ATOM 2980 C CA . SER B 1 181 ? -15.871 34.189 30.285 1.00 35.58 181 SER B CA 1
ATOM 2981 C C . SER B 1 181 ? -16.490 33.975 28.887 1.00 35.26 181 SER B C 1
ATOM 2982 O O . SER B 1 181 ? -16.546 34.904 28.079 1.00 35.06 181 SER B O 1
ATOM 2985 N N . LYS B 1 182 ? -16.909 32.742 28.598 1.00 35.44 182 LYS B N 1
ATOM 2986 C CA . LYS B 1 182 ? -17.312 32.343 27.233 1.00 35.48 182 LYS B CA 1
ATOM 2987 C C . LYS B 1 182 ? -18.458 33.180 26.649 1.00 35.66 182 LYS B C 1
ATOM 2988 O O . LYS B 1 182 ? -18.453 33.506 25.455 1.00 34.91 182 LYS B O 1
ATOM 2994 N N . ALA B 1 183 ? -19.430 33.524 27.503 1.00 35.86 183 ALA B N 1
ATOM 2995 C CA . ALA B 1 183 ? -20.559 34.358 27.108 1.00 35.93 183 ALA B CA 1
ATOM 2996 C C . ALA B 1 183 ? -20.120 35.649 26.386 1.00 36.01 183 ALA B C 1
ATOM 2997 O O . ALA B 1 183 ? -20.820 36.142 25.489 1.00 36.03 183 ALA B O 1
ATOM 2999 N N . ASN B 1 184 ? -18.921 36.126 26.735 1.00 35.59 184 ASN B N 1
ATOM 3000 C CA . ASN B 1 184 ? -18.398 37.434 26.341 1.00 35.00 184 ASN B CA 1
ATOM 3001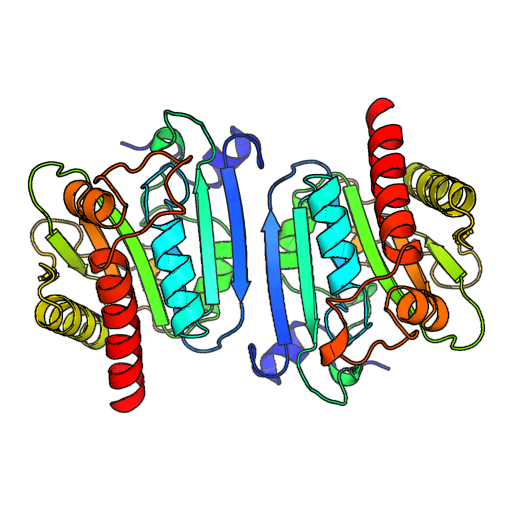 C C . ASN B 1 184 ? -17.373 37.417 25.184 1.00 34.89 184 ASN B C 1
ATOM 3002 O O . ASN B 1 184 ? -16.929 38.473 24.739 1.00 34.89 184 ASN B O 1
ATOM 3007 N N . ARG B 1 185 ? -17.052 36.228 24.670 1.00 34.22 185 ARG B N 1
ATOM 3008 C CA . ARG B 1 185 ? -15.912 36.039 23.767 1.00 34.17 185 ARG B CA 1
ATOM 3009 C C . ARG B 1 185 ? -16.069 36.563 22.342 1.00 33.27 185 ARG B C 1
ATOM 3010 O O . ARG B 1 185 ? -15.105 36.556 21.577 1.00 33.70 185 ARG B O 1
ATOM 3018 N N . GLY B 1 186 ? -17.272 37.019 21.997 1.00 32.46 186 GLY B N 1
ATOM 3019 C CA . GLY B 1 186 ? -17.533 37.669 20.718 1.00 31.05 186 GLY B CA 1
ATOM 3020 C C . GLY B 1 186 ? -17.315 39.171 20.829 1.00 30.55 186 GLY B C 1
ATOM 3021 O O . GLY B 1 186 ? -17.232 39.872 19.824 1.00 29.87 186 GLY B O 1
ATOM 3022 N N . ASN B 1 187 ? -17.235 39.661 22.064 1.00 29.20 187 ASN B N 1
ATOM 3023 C CA . ASN B 1 187 ? -16.929 41.062 22.334 1.00 28.73 187 ASN B CA 1
ATOM 3024 C C . ASN B 1 187 ? -15.427 41.267 22.487 1.00 27.98 187 ASN B C 1
ATOM 3025 O O . ASN B 1 187 ? -14.874 41.141 23.592 1.00 28.29 187 ASN B O 1
ATOM 3030 N N . VAL B 1 188 ? -14.762 41.586 21.382 1.00 27.36 188 VAL B N 1
ATOM 3031 C CA . VAL B 1 188 ? -13.287 41.670 21.387 1.00 26.88 188 VAL B CA 1
ATOM 3032 C C . VAL B 1 188 ? -12.784 43.120 21.462 1.00 26.01 188 VAL B C 1
ATOM 3033 O O . VAL B 1 188 ? -13.505 44.061 21.093 1.00 25.20 188 VAL B O 1
ATOM 3037 N N . THR B 1 189 ? -11.541 43.280 21.925 1.00 25.83 189 THR B N 1
ATOM 3038 C CA . THR B 1 189 ? -10.911 44.594 22.039 1.00 25.25 1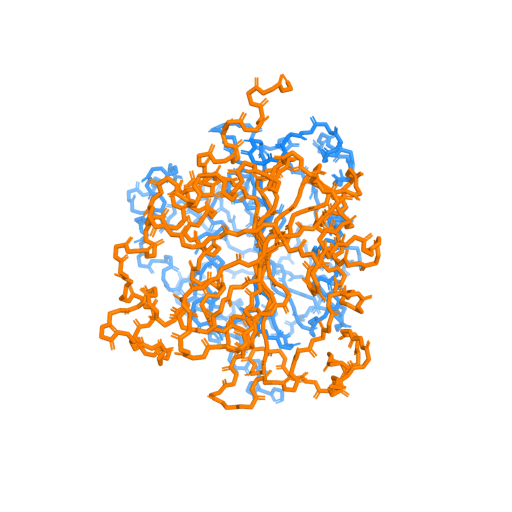89 THR B CA 1
ATOM 3039 C C . THR B 1 189 ? -10.186 45.037 20.772 1.00 25.76 189 THR B C 1
ATOM 3040 O O . THR B 1 189 ? -10.119 44.323 19.746 1.00 25.37 189 THR B O 1
ATOM 3044 N N . GLN B 1 190 ? -9.629 46.231 20.875 1.00 25.09 190 GLN B N 1
ATOM 3045 C CA . GLN B 1 190 ? -8.769 46.760 19.844 1.00 25.01 190 GLN B CA 1
ATOM 3046 C C . GLN B 1 190 ? -7.410 46.051 19.886 1.00 24.73 190 GLN B C 1
ATOM 3047 O O . GLN B 1 190 ? -6.897 45.675 18.854 1.00 24.60 190 GLN B O 1
ATOM 3053 N N . GLU B 1 191 ? -6.837 45.859 21.073 1.00 24.67 191 GLU B N 1
ATOM 3054 C CA . GLU B 1 191 ? -5.607 45.067 21.190 1.00 24.56 191 GLU B CA 1
ATOM 3055 C C . GLU B 1 191 ? -5.729 43.698 20.499 1.00 23.74 191 GLU B C 1
ATOM 3056 O O . GLU B 1 191 ? -4.811 43.300 19.787 1.00 23.12 191 GLU B O 1
ATOM 3062 N N . PHE B 1 192 ? -6.875 43.022 20.670 1.00 23.25 192 PHE B N 1
ATOM 3063 C CA . PHE B 1 192 ? -7.205 41.800 19.908 1.00 22.71 192 PHE B CA 1
ATOM 3064 C C . PHE B 1 192 ? -7.071 42.013 18.413 1.00 22.47 192 PHE B C 1
ATOM 3065 O O . PHE B 1 192 ? -6.400 41.246 17.734 1.00 22.09 192 PHE B O 1
ATOM 3073 N N . LEU B 1 193 ? -7.721 43.062 17.895 1.00 22.87 193 LEU B N 1
ATOM 3074 C CA . LEU B 1 193 ? -7.686 43.342 16.473 1.00 22.33 193 LEU B CA 1
ATOM 3075 C C . LEU B 1 193 ? -6.244 43.592 16.017 1.00 23.04 193 LEU B C 1
ATOM 3076 O O . LEU B 1 193 ? -5.804 43.015 15.013 1.00 22.94 193 LEU B O 1
ATOM 3081 N N . ASP B 1 194 ? -5.501 44.397 16.788 1.00 22.82 194 ASP B N 1
ATOM 3082 C CA . ASP B 1 194 ? -4.090 44.708 16.496 1.00 24.01 194 ASP B CA 1
ATOM 3083 C C . ASP B 1 194 ? -3.237 43.469 16.417 1.00 23.58 194 ASP B C 1
ATOM 3084 O O . ASP B 1 194 ? -2.385 43.304 15.526 1.00 23.91 194 ASP B O 1
ATOM 3089 N N . TYR B 1 195 ? -3.484 42.589 17.363 1.00 23.57 195 TYR B N 1
ATOM 3090 C CA . TYR B 1 195 ? -2.689 41.408 17.509 1.00 24.16 195 TYR B CA 1
ATOM 3091 C C . TYR B 1 195 ? -2.874 40.552 16.261 1.00 24.18 195 TYR B C 1
ATOM 3092 O O . TYR B 1 195 ? -1.900 40.233 15.603 1.00 25.12 195 TYR B O 1
ATOM 3101 N N . ALA B 1 196 ? -4.120 40.265 15.885 1.00 25.18 196 ALA B N 1
ATOM 3102 C CA . ALA B 1 196 ? -4.376 39.513 14.648 1.00 25.76 196 ALA B CA 1
ATOM 3103 C C . ALA B 1 196 ? -3.868 40.232 13.403 1.00 26.20 196 ALA B C 1
ATOM 3104 O O . ALA B 1 196 ? -3.382 39.588 12.452 1.00 26.71 196 ALA B O 1
ATOM 3106 N N . GLU B 1 197 ? -3.967 41.561 13.397 1.00 25.85 197 GLU B N 1
ATOM 3107 C CA . GLU B 1 197 ? -3.493 42.334 12.234 1.00 25.76 197 GLU B CA 1
ATOM 3108 C C . GLU B 1 197 ? -1.988 42.221 12.046 1.00 25.02 197 GLU B C 1
ATOM 3109 O O . GLU B 1 197 ? -1.516 42.188 10.917 1.00 25.79 197 GLU B O 1
ATOM 3115 N N . ALA B 1 198 ? -1.244 42.172 13.155 1.00 24.54 198 ALA B N 1
ATOM 3116 C CA . ALA B 1 198 ? 0.203 41.964 13.150 1.00 23.41 198 ALA B CA 1
ATOM 3117 C C . ALA B 1 198 ? 0.599 40.651 12.515 1.00 23.38 198 ALA B C 1
ATOM 3118 O O . ALA B 1 198 ? 1.589 40.594 11.783 1.00 23.95 198 ALA B O 1
ATOM 3120 N N . ILE B 1 199 ? -0.168 39.596 12.803 1.00 23.50 199 ILE B N 1
ATOM 3121 C CA . ILE B 1 199 ? 0.153 38.283 12.277 1.00 22.85 199 ILE B CA 1
ATOM 3122 C C . ILE B 1 199 ? -0.013 38.261 10.743 1.00 22.00 199 ILE B C 1
ATOM 3123 O O . ILE B 1 199 ? 0.802 37.659 10.064 1.00 22.35 199 ILE B O 1
ATOM 3128 N N . LYS B 1 200 ? -1.068 38.884 10.218 1.00 22.82 200 LYS B N 1
ATOM 3129 C CA . LYS B 1 200 ? -1.273 39.007 8.752 1.00 22.64 200 LYS B CA 1
ATOM 3130 C C . LYS B 1 200 ? -0.155 39.814 8.091 1.00 22.84 200 LYS B C 1
ATOM 3131 O O . LYS B 1 200 ? 0.312 39.469 7.023 1.00 22.75 200 LYS B O 1
ATOM 3137 N N . GLU B 1 201 ? 0.293 40.883 8.732 1.00 23.56 201 GLU B N 1
ATOM 3138 C CA . GLU B 1 201 ? 1.397 41.649 8.177 1.00 24.16 201 GLU B CA 1
ATOM 3139 C C . GLU B 1 201 ? 2.686 40.816 8.141 1.00 24.57 201 GLU B C 1
ATOM 3140 O O . GLU B 1 201 ? 3.410 40.843 7.131 1.00 24.06 201 GLU B O 1
ATOM 3146 N N . ALA B 1 202 ? 2.932 40.033 9.196 1.00 24.20 202 ALA B N 1
ATOM 3147 C CA . ALA B 1 202 ? 4.094 39.141 9.241 1.00 24.06 202 ALA B CA 1
ATOM 3148 C C . ALA B 1 202 ? 4.072 38.141 8.087 1.00 24.44 202 ALA B C 1
ATOM 3149 O O . ALA B 1 202 ? 4.986 38.117 7.248 1.00 24.89 202 ALA B O 1
ATOM 3151 N N . GLU B 1 203 ? 3.020 37.332 8.048 1.00 24.71 203 GLU B N 1
ATOM 3152 C CA . GLU B 1 203 ? 2.761 36.462 6.900 1.00 26.26 203 GLU B CA 1
ATOM 3153 C C . GLU B 1 203 ? 2.959 37.171 5.545 1.00 25.99 203 GLU B C 1
ATOM 3154 O O . GLU B 1 203 ? 3.684 36.659 4.692 1.00 26.19 203 GLU B O 1
ATOM 3160 N N . ALA B 1 204 ? 2.309 38.316 5.341 1.00 26.86 204 ALA B N 1
ATOM 3161 C CA . ALA B 1 204 ? 2.419 39.033 4.057 1.00 26.94 204 ALA B CA 1
ATOM 3162 C C . ALA B 1 204 ? 3.869 39.403 3.757 1.00 28.20 204 ALA B C 1
ATOM 3163 O O . ALA B 1 204 ? 4.400 39.016 2.700 1.00 29.08 204 ALA B O 1
ATOM 3165 N N . GLU B 1 205 ? 4.530 40.095 4.690 1.00 28.37 205 GLU B N 1
ATOM 3166 C CA . GLU B 1 205 ? 5.974 40.346 4.564 1.00 29.53 205 GLU B CA 1
ATOM 3167 C C . GLU B 1 205 ? 6.795 39.084 4.289 1.00 29.98 205 GLU B C 1
ATOM 3168 O O . GLU B 1 205 ? 7.751 39.132 3.506 1.00 31.15 205 GLU B O 1
ATOM 3174 N N . TYR B 1 206 ? 6.418 37.965 4.902 1.00 30.82 206 TYR B N 1
ATOM 3175 C CA . TYR B 1 206 ? 7.154 36.690 4.776 1.00 31.51 206 TYR B CA 1
ATOM 3176 C C . TYR B 1 206 ? 7.265 36.115 3.362 1.00 33.19 206 TYR B C 1
ATOM 3177 O O . TYR B 1 206 ? 8.365 35.835 2.875 1.00 32.64 206 TYR B O 1
ATOM 3186 N N . TYR B 1 207 ? 6.119 35.943 2.716 1.00 34.44 207 TYR B N 1
ATOM 3187 C CA . TYR B 1 207 ? 6.064 35.323 1.410 1.00 35.72 207 TYR B CA 1
ATOM 3188 C C . TYR B 1 207 ? 6.636 36.199 0.309 1.00 37.41 207 TYR B C 1
ATOM 3189 O O . TYR B 1 207 ? 7.259 35.679 -0.626 1.00 37.44 207 TYR B O 1
ATOM 3198 N N . GLY B 1 208 ? 6.438 37.514 0.436 1.00 38.83 208 GLY B N 1
ATOM 3199 C CA . GLY B 1 208 ? 7.102 38.507 -0.416 1.00 41.29 208 GLY B CA 1
ATOM 3200 C C . GLY B 1 208 ? 8.582 38.234 -0.659 1.00 43.22 208 GLY B C 1
ATOM 3201 O O . GLY B 1 208 ? 9.140 38.720 -1.648 1.00 43.59 208 GLY B O 1
ATOM 3202 N N . LEU B 1 209 ? 9.220 37.474 0.245 1.00 44.92 209 LEU B N 1
ATOM 3203 C CA . LEU B 1 209 ? 10.564 36.909 0.024 1.00 46.41 209 LEU B CA 1
ATOM 3204 C C . LEU B 1 209 ? 10.606 35.997 -1.160 1.00 47.11 209 LEU B C 1
ATOM 3205 O O . LEU B 1 209 ? 11.366 36.212 -2.091 1.00 47.73 209 LEU B O 1
ATOM 3210 N N . GLU B 1 210 ? 9.796 34.949 -1.077 1.00 47.91 210 GLU B N 1
ATOM 3211 C CA . GLU B 1 210 ? 9.977 33.754 -1.869 1.00 48.37 210 GLU B CA 1
ATOM 3212 C C . GLU B 1 210 ? 9.314 33.919 -3.222 1.00 48.57 210 GLU B C 1
ATOM 3213 O O . GLU B 1 210 ? 9.506 34.940 -3.878 1.00 49.00 210 GLU B O 1
#

Foldseek 3Di:
DELDLEVCSVPVPDPEPAFKHKDWDQQDQAEEEEEAQAAPSAFQSVVLRVLLCVLAVHIYIYTHTDYQDDNVNVDHAQLRYCPPVLLVSQQRHQEYEYEAEDEDLPDWAKEKAWQPVQLSVQLQVLCVVLVGHYDHHDPDDNHDDQRRSRLSHNNSTYMYIYTYLNNSLQQWDPSDRRPVGVVGGDVSSVSSSVSSNVSVVVVVVVD/DALDQEVVRVVVVDDEPAFKHKDWFAFDQAEEEEELQDAPRAFQSVVLRVLLCVLAVHIYIYIHTDDLDDNRNSDHAQLRYCPPVLLVRQQRHQEYEYEAEDEDQPDWEKEKAKQCPQLSVQLCVLCVVLVGHYDHDDPPPNHHPLSRSRLSHNNSIYMYIYTYLNNSLQQWPVSDRNPVGSVHGDPNSNSSSVSSNVSVVVVVVVD